Protein AF-A0A7S0CR39-F1 (afdb_monomer_lite)

InterPro domains:
  IPR036850 Nucleoside diphosphate kinase-like domain superfamily [G3DSA:3.30.70.141] (4-129)
  IPR036850 Nucleoside diphosphate kinase-like domain superfamily [SSF54919] (28-127)

Radius of gyration: 32.2 Å; chains: 1; bounding box: 86×85×107 Å

pLDDT: mean 86.81, std 20.95, range [28.28, 98.88]

Secondary structure (DSSP, 8-state):
----------------------SS------EEEESTTHHHHHHHHHSTT-EEEEEEEEE-TTTS-HHHIIIIII--SSTTSSPTTSHHHHHHHTTTTTT-SS---SSS-SEEE-SSHHHHHHHHHHTT---GGGSHHHHH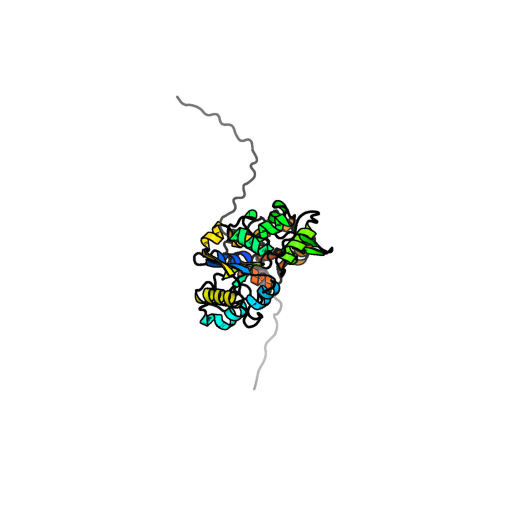HHHTT--HHHHHHHTT--EEEETTEEEEHHHHHTT--HHHHHHHHHHHHT-SS----TTPPEEEEEEE-GGG-SHHHHHHHHHHHHHTTPEEEEEEEEEHHHHHHTTHHHHHTHHHHIIIIIS-GGGS---HHHHHHHHHHHSS-HHHHHHTT-EEEHHHHHHHHT--HHHHHHHHHHHHHTT-EEEEETTEEEEEEE---PPP--HHHHHHHHHHHTT-----------------

Structure (mmCIF, N/CA/C/O backbone):
data_AF-A0A7S0CR39-F1
#
_entry.id   AF-A0A7S0CR39-F1
#
loop_
_atom_site.group_PDB
_atom_site.id
_atom_site.type_symbol
_atom_site.label_atom_id
_atom_site.label_alt_id
_atom_site.label_comp_id
_atom_site.label_asym_id
_atom_site.label_entity_id
_atom_site.label_seq_id
_atom_site.pdbx_PDB_ins_code
_atom_site.Cartn_x
_atom_site.Cartn_y
_atom_site.Cartn_z
_atom_site.occupancy
_atom_site.B_iso_or_equiv
_atom_site.auth_seq_id
_atom_site.auth_comp_id
_atom_site.auth_asym_id
_atom_site.auth_atom_id
_atom_site.pdbx_PDB_model_num
ATOM 1 N N . GLU A 1 1 ? -18.545 17.011 -81.386 1.00 39.06 1 GLU A N 1
ATOM 2 C CA . GLU A 1 1 ? -17.408 16.229 -81.923 1.00 39.06 1 GLU A CA 1
ATOM 3 C C . GLU A 1 1 ? -16.299 16.092 -80.860 1.00 39.06 1 GLU A C 1
ATOM 5 O O . GLU A 1 1 ? -16.361 16.784 -79.851 1.00 39.06 1 GLU A O 1
ATOM 10 N N . ARG A 1 2 ? -15.286 15.233 -81.073 1.00 37.72 2 ARG A N 1
ATOM 11 C CA . ARG A 1 2 ? -13.880 15.460 -80.633 1.00 37.72 2 ARG A CA 1
ATOM 12 C C . ARG A 1 2 ? -13.137 16.028 -81.866 1.00 37.72 2 ARG A C 1
ATOM 14 O O . ARG A 1 2 ? -13.579 15.676 -82.959 1.00 37.72 2 ARG A O 1
ATOM 21 N N . PRO A 1 3 ? -12.073 16.858 -81.778 1.00 47.00 3 PRO A N 1
ATOM 22 C CA . PRO A 1 3 ? -10.853 16.664 -80.973 1.00 47.00 3 PRO A CA 1
ATOM 23 C C . PRO A 1 3 ? -10.571 17.891 -80.054 1.00 47.00 3 PRO A C 1
ATOM 25 O O . PRO A 1 3 ? -11.502 18.636 -79.785 1.00 47.00 3 PRO A O 1
ATOM 28 N N . HIS A 1 4 ? -9.403 18.149 -79.443 1.00 32.09 4 HIS A N 1
ATOM 29 C CA . HIS A 1 4 ? -8.047 17.591 -79.605 1.00 32.09 4 HIS A CA 1
ATOM 30 C C . HIS A 1 4 ? -7.265 17.524 -78.267 1.00 32.09 4 HIS A C 1
ATOM 32 O O . HIS A 1 4 ? -7.860 17.446 -77.197 1.00 32.09 4 HIS A O 1
ATOM 38 N N . HIS A 1 5 ? -5.929 17.505 -78.334 1.00 32.62 5 HIS A N 1
ATOM 39 C CA . HIS A 1 5 ? -4.986 17.552 -77.209 1.00 32.62 5 HIS A CA 1
ATOM 40 C C . HIS A 1 5 ? -4.159 18.843 -77.260 1.00 32.62 5 HIS A C 1
ATOM 42 O O . HIS A 1 5 ? -3.769 19.247 -78.353 1.00 32.62 5 HIS A O 1
ATOM 48 N N . THR A 1 6 ? -3.705 19.321 -76.097 1.00 31.53 6 THR A N 1
ATOM 49 C CA . THR A 1 6 ? -2.376 19.949 -75.990 1.00 31.53 6 THR A CA 1
ATOM 50 C C . THR A 1 6 ? -1.654 19.414 -74.755 1.00 31.53 6 THR A C 1
ATOM 52 O O . THR A 1 6 ? -2.146 19.518 -73.635 1.00 31.53 6 THR A O 1
ATOM 55 N N . THR A 1 7 ? -0.486 18.811 -74.960 1.00 35.00 7 THR A N 1
ATOM 56 C CA . THR A 1 7 ? 0.435 18.371 -73.901 1.00 35.00 7 THR A CA 1
ATOM 57 C C . THR A 1 7 ? 1.373 19.499 -73.484 1.00 35.00 7 THR A C 1
ATOM 59 O O . THR A 1 7 ? 1.962 20.131 -74.359 1.00 35.00 7 THR A O 1
ATOM 62 N N . GLN A 1 8 ? 1.658 19.643 -72.187 1.00 30.53 8 GLN A N 1
ATOM 63 C CA . GLN A 1 8 ? 2.901 20.268 -71.717 1.00 30.53 8 GLN A CA 1
ATOM 64 C C . GLN A 1 8 ? 3.469 19.529 -70.497 1.00 30.53 8 GLN A C 1
ATOM 66 O O . GLN A 1 8 ? 2.742 18.858 -69.766 1.00 30.53 8 GLN A O 1
ATOM 71 N N . ARG A 1 9 ? 4.800 19.558 -70.365 1.00 29.88 9 ARG A N 1
ATOM 72 C CA . ARG A 1 9 ? 5.584 18.700 -69.462 1.00 29.88 9 ARG A CA 1
ATOM 73 C C . ARG A 1 9 ? 5.846 19.349 -68.101 1.00 29.88 9 ARG A C 1
ATOM 75 O O . ARG A 1 9 ? 6.044 20.552 -68.024 1.00 29.88 9 ARG A O 1
ATOM 82 N N . ALA A 1 10 ? 5.947 18.470 -67.104 1.00 30.53 10 ALA A N 1
ATOM 83 C CA . ALA A 1 10 ? 6.847 18.486 -65.946 1.00 30.53 10 ALA A CA 1
ATOM 84 C C . ALA A 1 10 ? 7.508 19.819 -65.529 1.00 30.53 10 ALA A C 1
ATOM 86 O O . ALA A 1 10 ? 8.402 20.323 -66.207 1.00 30.53 10 ALA A O 1
ATOM 87 N N . GLY A 1 11 ? 7.178 20.257 -64.313 1.00 28.28 11 GLY A N 1
ATOM 88 C CA . GLY A 1 11 ? 8.086 20.987 -63.428 1.00 28.28 11 GLY A CA 1
ATOM 89 C C . GLY A 1 11 ? 8.213 20.209 -62.115 1.00 28.28 11 GLY A C 1
ATOM 90 O O . GLY A 1 11 ? 7.200 19.763 -61.575 1.00 28.28 11 GLY A O 1
ATOM 91 N N . ASP A 1 12 ? 9.439 19.995 -61.639 1.00 35.50 12 ASP A N 1
ATOM 92 C CA . ASP A 1 12 ? 9.710 19.207 -60.434 1.00 35.50 12 ASP A CA 1
ATOM 93 C C . ASP A 1 12 ? 9.140 19.858 -59.167 1.00 35.50 12 ASP A C 1
ATOM 95 O O . ASP A 1 12 ? 9.440 21.011 -58.853 1.00 35.50 12 ASP A O 1
ATOM 99 N N . LEU A 1 13 ? 8.398 19.078 -58.375 1.00 31.81 13 LEU A N 1
ATOM 100 C CA . LEU A 1 13 ? 8.145 19.381 -56.968 1.00 31.81 13 LEU A CA 1
ATOM 101 C C . LEU A 1 13 ? 8.645 18.229 -56.097 1.00 31.81 13 LEU A C 1
ATOM 103 O O . LEU A 1 13 ? 8.083 17.136 -56.055 1.00 31.81 13 LEU A O 1
ATOM 107 N N . ASN A 1 14 ? 9.745 18.527 -55.413 1.00 33.22 14 ASN A N 1
ATOM 108 C CA . ASN A 1 14 ? 10.491 17.647 -54.530 1.00 33.22 14 ASN A CA 1
ATOM 109 C C . ASN A 1 14 ? 9.625 17.211 -53.332 1.00 33.22 14 ASN A C 1
ATOM 111 O O . ASN A 1 14 ? 9.471 17.959 -52.365 1.00 33.22 14 ASN A O 1
ATOM 115 N N . THR A 1 15 ? 9.044 16.011 -53.393 1.00 30.12 15 THR A N 1
ATOM 116 C CA . THR A 1 15 ? 8.325 15.405 -52.265 1.00 30.12 15 THR A CA 1
ATOM 117 C C . THR A 1 15 ? 9.292 14.600 -51.390 1.00 30.12 15 THR A C 1
ATOM 119 O O . THR A 1 15 ? 10.060 13.784 -51.909 1.00 30.12 15 THR A O 1
ATOM 122 N N . PRO A 1 16 ? 9.290 14.790 -50.055 1.00 31.45 16 PRO A N 1
ATOM 123 C CA . PRO A 1 16 ? 10.154 14.016 -49.176 1.00 31.45 16 PRO A CA 1
ATOM 124 C C . PRO A 1 16 ? 9.726 12.547 -49.204 1.00 31.45 16 PRO A C 1
ATOM 126 O O . PRO A 1 16 ? 8.553 12.220 -49.013 1.00 31.45 16 PRO A O 1
ATOM 129 N N . LYS A 1 17 ? 10.688 11.653 -49.452 1.00 28.62 17 LYS A N 1
ATOM 130 C CA . LYS A 1 17 ? 10.443 10.209 -49.503 1.00 28.62 17 LYS A CA 1
ATOM 131 C C . LYS A 1 17 ? 9.918 9.722 -48.153 1.00 28.62 17 LYS A C 1
ATOM 133 O O . LYS A 1 17 ? 10.667 9.655 -47.182 1.00 28.62 17 LYS A O 1
ATOM 138 N N . HIS A 1 18 ? 8.652 9.316 -48.125 1.00 31.39 18 HIS A N 1
ATOM 139 C CA . HIS A 1 18 ? 8.147 8.427 -47.088 1.00 31.39 18 HIS A CA 1
ATOM 140 C C . HIS A 1 18 ? 8.933 7.113 -47.159 1.00 31.39 18 HIS A C 1
ATOM 142 O O . HIS A 1 18 ? 8.749 6.327 -48.089 1.00 31.39 18 HIS A O 1
ATOM 148 N N . GLU A 1 19 ? 9.798 6.857 -46.178 1.00 29.62 19 GLU A N 1
ATOM 149 C CA . GLU A 1 19 ? 10.333 5.514 -45.972 1.00 29.62 19 GLU A CA 1
ATOM 150 C C . GLU A 1 19 ? 9.195 4.605 -45.500 1.00 29.62 19 GLU A C 1
ATOM 152 O O . GLU A 1 19 ? 8.746 4.651 -44.353 1.00 29.62 19 GLU A O 1
ATOM 157 N N . THR A 1 20 ? 8.704 3.770 -46.412 1.00 30.27 20 THR A N 1
ATOM 158 C CA . THR A 1 20 ? 7.777 2.686 -46.099 1.00 30.27 20 THR A CA 1
ATOM 159 C C . THR A 1 20 ? 8.486 1.664 -45.214 1.00 30.27 20 THR A C 1
ATOM 161 O O . THR A 1 20 ? 9.248 0.831 -45.709 1.00 30.27 20 THR A O 1
ATOM 164 N N . MET A 1 21 ? 8.240 1.711 -43.902 1.00 32.31 21 MET A N 1
ATOM 165 C CA . MET A 1 21 ? 8.713 0.674 -42.986 1.00 32.31 21 MET A CA 1
ATOM 166 C C . MET A 1 21 ? 8.070 -0.668 -43.351 1.00 32.31 21 MET A C 1
ATOM 168 O O . MET A 1 21 ? 6.854 -0.836 -43.251 1.00 32.31 21 MET A O 1
ATOM 172 N N . GLY A 1 22 ? 8.897 -1.623 -43.775 1.00 29.75 22 GLY A N 1
ATOM 173 C CA . GLY A 1 22 ? 8.461 -2.983 -44.071 1.00 29.75 22 GLY A CA 1
ATOM 174 C C . GLY A 1 22 ? 7.909 -3.696 -42.833 1.00 29.75 22 GLY A C 1
ATOM 175 O O . GLY A 1 22 ? 8.408 -3.532 -41.718 1.00 29.75 22 GLY A O 1
ATOM 176 N N . CYS A 1 23 ? 6.879 -4.514 -43.041 1.00 34.53 23 CYS A N 1
ATOM 177 C CA . CYS A 1 23 ? 6.345 -5.401 -42.015 1.00 34.53 23 CYS A CA 1
ATOM 178 C C . CYS A 1 23 ? 7.378 -6.481 -41.635 1.00 34.53 23 CYS A C 1
ATOM 180 O O . CYS A 1 23 ? 8.045 -7.025 -42.510 1.00 34.53 23 CYS A O 1
ATOM 182 N N . GLY A 1 24 ? 7.436 -6.855 -40.351 1.00 38.31 24 GLY A N 1
ATOM 183 C CA . GLY A 1 24 ? 7.958 -8.170 -39.961 1.00 38.31 24 GLY A CA 1
ATOM 184 C C . GLY A 1 24 ? 9.391 -8.256 -39.428 1.00 38.31 24 GLY A C 1
ATOM 185 O O . GLY A 1 24 ? 10.119 -9.136 -39.862 1.00 38.31 24 GLY A O 1
ATOM 186 N N . GLN A 1 25 ? 9.771 -7.412 -38.460 1.00 35.41 25 GLN A N 1
ATOM 187 C CA . GLN A 1 25 ? 10.628 -7.753 -37.299 1.00 35.41 25 GLN A CA 1
ATOM 188 C C . GLN A 1 25 ? 10.928 -6.474 -36.503 1.00 35.41 25 GLN A C 1
ATOM 190 O O . GLN A 1 25 ? 11.520 -5.532 -37.029 1.00 35.41 25 GLN A O 1
ATOM 195 N N . SER A 1 26 ? 10.557 -6.423 -35.220 1.00 41.72 26 SER A N 1
ATOM 196 C CA . SER A 1 26 ? 11.054 -5.362 -34.341 1.00 41.72 26 SER A CA 1
ATOM 197 C C . SER A 1 26 ? 12.557 -5.556 -34.169 1.00 41.72 26 SER A C 1
ATOM 199 O O . SER A 1 26 ? 12.985 -6.527 -33.544 1.00 41.72 26 SER A O 1
ATOM 201 N N . ARG A 1 27 ? 13.368 -4.639 -34.708 1.00 47.28 27 ARG A N 1
ATOM 202 C CA . ARG A 1 27 ? 14.791 -4.571 -34.360 1.00 47.28 27 ARG A CA 1
ATOM 203 C C . ARG A 1 27 ? 14.869 -4.432 -32.839 1.00 47.28 27 ARG A C 1
ATOM 205 O O . ARG A 1 27 ? 14.383 -3.436 -32.311 1.00 47.28 27 ARG A O 1
ATOM 212 N N . ASN A 1 28 ? 15.423 -5.433 -32.150 1.00 56.28 28 ASN A N 1
ATOM 213 C CA . ASN A 1 28 ? 15.642 -5.358 -30.707 1.00 56.28 28 ASN A CA 1
ATOM 214 C C . ASN A 1 28 ? 16.605 -4.199 -30.442 1.00 56.28 28 ASN A C 1
ATOM 216 O O . ASN A 1 28 ? 17.803 -4.314 -30.688 1.00 56.28 28 ASN A O 1
ATOM 220 N N . THR A 1 29 ? 16.058 -3.073 -29.998 1.00 67.06 29 THR A N 1
ATOM 221 C CA . THR A 1 29 ? 16.805 -1.963 -29.416 1.00 67.06 29 THR A CA 1
ATOM 222 C C . THR A 1 29 ? 16.930 -2.188 -27.918 1.00 67.06 29 THR A C 1
ATOM 224 O O . THR A 1 29 ? 16.108 -2.891 -27.321 1.00 67.06 29 THR A O 1
ATOM 227 N N . ASP A 1 30 ? 17.906 -1.530 -27.297 1.00 78.19 30 ASP A N 1
ATOM 228 C CA . ASP A 1 30 ? 17.916 -1.385 -25.845 1.00 78.19 30 ASP A CA 1
ATOM 229 C C . ASP A 1 30 ? 16.577 -0.809 -25.350 1.00 78.19 30 ASP A C 1
ATOM 231 O O . ASP A 1 30 ? 15.948 0.012 -26.025 1.00 78.19 30 ASP A O 1
ATOM 235 N N . GLY A 1 31 ? 16.131 -1.269 -24.183 1.00 90.62 31 GLY A N 1
ATOM 236 C CA . GLY A 1 31 ? 14.861 -0.864 -23.590 1.00 90.62 31 GLY A CA 1
ATOM 237 C C . GLY A 1 31 ? 14.964 -0.777 -22.075 1.00 90.62 31 GLY A C 1
ATOM 238 O O . GLY A 1 31 ? 15.202 -1.779 -21.391 1.00 90.62 31 GLY A O 1
ATOM 239 N N . TYR A 1 32 ? 14.765 0.436 -21.570 1.00 96.50 32 TYR A N 1
ATOM 240 C CA . TYR A 1 32 ? 14.760 0.769 -20.155 1.00 96.50 32 TYR A CA 1
ATOM 241 C C . TYR A 1 32 ? 13.314 0.819 -19.670 1.00 96.50 32 TYR A C 1
ATOM 243 O O . TYR A 1 32 ? 12.514 1.591 -20.192 1.00 96.50 32 TYR A O 1
ATOM 251 N N . VAL A 1 33 ? 12.963 -0.010 -18.692 1.00 97.81 33 VAL A N 1
ATOM 252 C CA . VAL A 1 33 ? 11.593 -0.102 -18.173 1.00 97.81 33 VAL A CA 1
ATOM 253 C C . VAL A 1 33 ? 11.534 0.489 -16.775 1.00 97.81 33 VAL A C 1
ATOM 255 O O . VAL A 1 33 ? 12.389 0.203 -15.937 1.00 97.81 33 VAL A O 1
ATOM 258 N N . ILE A 1 34 ? 10.504 1.286 -16.514 1.00 97.88 34 ILE A N 1
ATOM 259 C CA . ILE A 1 34 ? 10.192 1.834 -15.195 1.00 97.88 34 ILE A CA 1
ATOM 260 C C . ILE A 1 34 ? 9.245 0.877 -14.466 1.00 97.88 34 ILE A C 1
ATOM 262 O O . ILE A 1 34 ? 8.197 0.517 -15.000 1.00 97.88 34 ILE A O 1
ATOM 266 N N . ASN A 1 35 ? 9.604 0.482 -13.239 1.00 97.62 35 ASN A N 1
ATOM 267 C CA . ASN A 1 35 ? 8.791 -0.362 -12.349 1.00 97.62 35 ASN A CA 1
ATOM 268 C C . ASN A 1 35 ? 8.207 -1.635 -13.018 1.00 97.62 35 ASN A C 1
ATOM 270 O O . ASN A 1 35 ? 7.048 -1.979 -12.800 1.00 97.62 35 ASN A O 1
ATOM 274 N N . GLY A 1 36 ? 8.998 -2.361 -13.819 1.00 97.38 36 GLY A N 1
ATOM 275 C CA . GLY A 1 36 ? 8.537 -3.493 -14.645 1.00 97.38 36 GLY A CA 1
ATOM 276 C C . GLY A 1 36 ? 7.880 -4.662 -13.892 1.00 97.38 36 GLY A C 1
ATOM 277 O O . GLY A 1 36 ? 7.095 -5.396 -14.481 1.00 97.38 36 GLY A O 1
ATOM 278 N N . PHE A 1 37 ? 8.128 -4.799 -12.587 1.00 96.25 37 PHE A N 1
ATOM 279 C CA . PHE A 1 37 ? 7.443 -5.764 -11.714 1.00 96.25 37 PHE A CA 1
ATOM 280 C C . PHE A 1 37 ? 5.950 -5.455 -11.494 1.00 96.25 37 PHE A C 1
ATOM 282 O O . PHE A 1 37 ? 5.176 -6.346 -11.145 1.00 96.25 37 PHE A O 1
ATOM 289 N N . TYR A 1 38 ? 5.542 -4.189 -11.655 1.00 97.31 38 TYR A N 1
ATOM 290 C CA . TYR A 1 38 ? 4.240 -3.701 -11.198 1.00 97.31 38 TYR A CA 1
ATOM 291 C C . TYR A 1 38 ? 3.067 -4.394 -11.897 1.00 97.31 38 TYR A C 1
ATOM 293 O O . TYR A 1 38 ? 2.070 -4.688 -11.247 1.00 97.31 38 TYR A O 1
ATOM 301 N N . MET A 1 39 ? 3.189 -4.707 -13.192 1.00 97.56 39 MET A N 1
ATOM 302 C CA . MET A 1 39 ? 2.098 -5.344 -13.936 1.00 97.56 39 MET A CA 1
ATOM 303 C C . MET A 1 39 ? 1.780 -6.745 -13.393 1.00 97.56 39 MET A C 1
ATOM 305 O O . MET A 1 39 ? 0.613 -7.043 -13.181 1.00 97.56 39 MET A O 1
ATOM 309 N N . SER A 1 40 ? 2.790 -7.570 -13.081 1.00 96.75 40 SER A N 1
ATOM 310 C CA . SER A 1 40 ? 2.584 -8.905 -12.480 1.00 96.75 40 SER A CA 1
ATOM 311 C C . SER A 1 40 ? 2.012 -8.809 -11.063 1.00 96.75 40 SER A C 1
ATOM 313 O O . SER A 1 40 ? 1.122 -9.571 -10.694 1.00 96.75 40 SER A O 1
ATOM 315 N N . MET A 1 41 ? 2.453 -7.818 -10.278 1.00 95.88 41 MET A N 1
ATOM 316 C CA . MET A 1 41 ? 1.869 -7.538 -8.961 1.00 95.88 41 MET A CA 1
ATOM 317 C C . MET A 1 41 ? 0.392 -7.128 -9.068 1.00 95.88 41 MET A C 1
ATOM 319 O O . MET A 1 41 ? -0.423 -7.586 -8.273 1.00 95.88 41 MET A O 1
ATOM 323 N N . ARG A 1 42 ? 0.051 -6.286 -10.051 1.00 97.31 42 ARG A N 1
ATOM 324 C CA . ARG A 1 42 ? -1.314 -5.824 -10.321 1.00 97.31 42 ARG A CA 1
ATOM 325 C C . ARG A 1 42 ? -2.222 -6.962 -10.776 1.00 97.31 42 ARG A C 1
ATOM 327 O O . ARG A 1 42 ? -3.342 -7.047 -10.286 1.00 97.31 42 ARG A O 1
ATOM 334 N N . GLU A 1 43 ? -1.744 -7.820 -11.678 1.00 97.25 43 GLU A N 1
ATOM 335 C CA . GLU A 1 43 ? -2.524 -8.902 -12.298 1.00 97.25 43 GLU A CA 1
ATOM 336 C C . GLU A 1 43 ? -3.208 -9.794 -11.253 1.00 97.25 43 GLU A C 1
ATOM 338 O O . GLU A 1 43 ? -4.391 -10.103 -11.374 1.00 97.25 43 GLU A O 1
ATOM 343 N N . LYS A 1 44 ? -2.507 -10.084 -10.148 1.00 96.94 44 LYS A N 1
ATOM 344 C CA . LYS A 1 44 ? -3.023 -10.837 -8.991 1.00 96.94 44 LYS A CA 1
ATOM 345 C C . LYS A 1 44 ? -4.328 -10.296 -8.400 1.00 96.94 44 LYS A C 1
ATOM 347 O O . LYS A 1 44 ? -5.033 -11.051 -7.744 1.00 96.94 44 LYS A O 1
ATOM 352 N N . PHE A 1 45 ? -4.618 -9.008 -8.585 1.00 98.31 45 PHE A N 1
ATOM 353 C CA . PHE A 1 45 ? -5.803 -8.322 -8.067 1.00 98.31 45 PHE A CA 1
ATOM 354 C C . PHE A 1 45 ? -6.877 -8.056 -9.122 1.00 98.31 45 PHE A C 1
ATOM 356 O O . PHE A 1 45 ? -7.987 -7.698 -8.750 1.00 98.31 45 PHE A O 1
ATOM 363 N N . VAL A 1 46 ? -6.560 -8.171 -10.414 1.00 97.94 46 VAL A N 1
ATOM 364 C CA . VAL A 1 46 ? -7.478 -7.814 -11.514 1.00 97.94 46 VAL A CA 1
ATOM 365 C C . VAL A 1 46 ? -7.843 -8.987 -12.419 1.00 97.94 46 VAL A C 1
ATOM 367 O O . VAL A 1 46 ? -8.712 -8.840 -13.278 1.00 97.94 46 VAL A O 1
ATOM 370 N N . ALA A 1 47 ? -7.214 -10.149 -12.223 1.00 97.00 47 ALA A N 1
ATOM 371 C CA . ALA A 1 47 ? -7.593 -11.385 -12.891 1.00 97.00 47 ALA A CA 1
ATOM 372 C C . ALA A 1 47 ? -9.087 -11.696 -12.683 1.00 97.00 47 ALA A C 1
ATOM 374 O O . ALA A 1 47 ? -9.694 -11.330 -11.675 1.00 97.00 47 ALA A O 1
ATOM 375 N N . LYS A 1 48 ? -9.688 -12.383 -13.658 1.00 94.31 48 LYS A N 1
ATOM 376 C CA . LYS A 1 48 ? -11.141 -12.616 -13.735 1.00 94.31 48 LYS A CA 1
ATOM 377 C C . LYS A 1 48 ? -11.722 -13.338 -12.508 1.00 94.31 48 LYS A C 1
ATOM 379 O O . LYS A 1 48 ? -12.892 -13.145 -12.200 1.00 94.31 48 LYS A O 1
ATOM 384 N N . ASP A 1 49 ? -10.925 -14.192 -11.878 1.00 94.81 49 ASP A N 1
ATOM 385 C CA . ASP A 1 49 ? -11.233 -15.004 -10.699 1.00 94.81 49 ASP A CA 1
ATOM 386 C C . ASP A 1 49 ? -10.550 -14.496 -9.415 1.00 94.81 49 ASP A C 1
ATOM 388 O O . ASP A 1 49 ? -10.669 -15.123 -8.364 1.00 94.81 49 ASP A O 1
ATOM 392 N N . ALA A 1 50 ? -9.843 -13.362 -9.477 1.00 97.69 50 ALA A N 1
ATOM 393 C CA . ALA A 1 50 ? -9.297 -12.709 -8.297 1.00 97.69 50 ALA A CA 1
ATOM 394 C C . ALA A 1 50 ? -10.370 -11.865 -7.602 1.00 97.69 50 ALA A C 1
ATOM 396 O O . ALA A 1 50 ? -11.087 -11.099 -8.241 1.00 97.69 50 ALA A O 1
ATOM 397 N N . SER A 1 51 ? -10.410 -11.929 -6.276 1.00 98.56 51 SER A N 1
ATOM 398 C CA . SER A 1 51 ? -11.187 -11.019 -5.439 1.00 98.56 51 SER A CA 1
ATOM 399 C C . SER A 1 51 ? -10.501 -10.832 -4.091 1.00 98.56 51 SER A C 1
ATOM 401 O O . SER A 1 51 ? -9.743 -11.698 -3.648 1.00 98.56 51 SER A O 1
ATOM 403 N N . ILE A 1 52 ? -10.756 -9.706 -3.428 1.00 98.81 52 ILE A N 1
ATOM 404 C CA . ILE A 1 52 ? -10.355 -9.499 -2.030 1.00 98.81 52 ILE A CA 1
ATOM 405 C C . ILE A 1 52 ? -11.568 -9.608 -1.116 1.00 98.81 52 ILE A C 1
ATOM 407 O O . ILE A 1 52 ? -12.665 -9.201 -1.501 1.00 98.81 52 ILE A O 1
ATOM 411 N N . TYR A 1 53 ? -11.353 -10.076 0.112 1.00 98.88 53 TYR A N 1
ATOM 412 C CA . TYR A 1 53 ? -12.310 -9.905 1.203 1.00 98.88 53 TYR A CA 1
ATOM 413 C C . TYR A 1 53 ? -11.818 -8.789 2.116 1.00 98.88 53 TYR A C 1
ATOM 415 O O . TYR A 1 53 ? -10.752 -8.925 2.720 1.00 98.88 53 TYR A O 1
ATOM 423 N N . TYR A 1 54 ? -12.549 -7.679 2.180 1.00 98.81 54 TYR A N 1
ATOM 424 C CA . TYR A 1 54 ? -12.172 -6.513 2.973 1.00 98.81 54 TYR A CA 1
ATOM 425 C C . TYR A 1 54 ? -12.976 -6.414 4.268 1.00 98.81 54 TYR A C 1
ATOM 427 O O . TYR A 1 54 ? -14.134 -6.824 4.331 1.00 98.81 54 TYR A O 1
ATOM 435 N N . MET A 1 55 ? -12.363 -5.795 5.273 1.00 98.88 55 MET A N 1
ATOM 436 C CA . MET A 1 55 ? -12.967 -5.390 6.538 1.00 98.88 55 MET A CA 1
ATOM 437 C C . MET A 1 55 ? -12.520 -3.956 6.846 1.00 98.88 55 MET A C 1
ATOM 439 O O . MET A 1 55 ? -11.330 -3.646 6.832 1.00 98.88 55 MET A O 1
ATOM 443 N N . MET A 1 56 ? -13.468 -3.069 7.123 1.00 98.69 56 MET A N 1
ATOM 444 C CA . MET A 1 56 ? -13.223 -1.817 7.835 1.00 98.69 56 MET A CA 1
ATOM 445 C C . MET A 1 56 ? -13.335 -2.120 9.320 1.00 98.69 56 MET A C 1
ATOM 447 O O . MET A 1 56 ? -14.306 -2.747 9.752 1.00 98.69 56 MET A O 1
ATOM 451 N N . VAL A 1 57 ? -12.330 -1.708 10.081 1.00 98.81 57 VAL A N 1
ATOM 452 C CA . VAL A 1 57 ? -12.185 -2.066 11.491 1.00 98.81 57 VAL A CA 1
ATOM 453 C C . VAL A 1 57 ? -11.884 -0.848 12.349 1.00 98.81 57 VAL A C 1
ATOM 455 O O . VAL A 1 57 ? -11.222 0.075 11.877 1.00 98.81 57 VAL A O 1
ATOM 458 N N . GLU A 1 58 ? -12.332 -0.864 13.604 1.00 98.62 58 GLU A N 1
ATOM 459 C CA . GLU A 1 58 ? -12.041 0.169 14.603 1.00 98.62 58 GLU A CA 1
ATOM 460 C C . GLU A 1 58 ? -11.718 -0.408 15.993 1.00 98.62 58 GLU A C 1
ATOM 462 O O . GLU A 1 58 ? -12.221 -1.470 16.371 1.00 98.62 58 GLU A O 1
ATOM 467 N N . TRP A 1 59 ? -10.895 0.307 16.765 1.00 98.69 59 TRP A N 1
ATOM 468 C CA . TRP A 1 59 ? -10.552 -0.012 18.156 1.00 98.69 59 TRP A CA 1
ATOM 469 C C . TRP A 1 59 ? -10.084 1.236 18.934 1.00 98.69 59 TRP A C 1
ATOM 471 O O . TRP A 1 59 ? -9.769 2.269 18.342 1.00 98.69 59 TRP A O 1
ATOM 481 N N . ASP A 1 60 ? -10.069 1.174 20.269 1.00 98.00 60 ASP A N 1
ATOM 482 C CA . ASP A 1 60 ? -9.517 2.251 21.112 1.00 98.00 60 ASP A CA 1
ATOM 483 C C . ASP A 1 60 ? -7.981 2.153 21.137 1.00 98.00 60 ASP A C 1
ATOM 485 O O . ASP A 1 60 ? -7.437 1.092 21.455 1.00 98.00 60 ASP A O 1
ATOM 489 N N . GLU A 1 61 ? -7.283 3.253 20.832 1.00 97.19 61 GLU A N 1
ATOM 490 C CA . GLU A 1 61 ? -5.811 3.337 20.864 1.00 97.19 61 GLU A CA 1
ATOM 491 C C . GLU A 1 61 ? -5.214 2.994 22.246 1.00 97.19 61 GLU A C 1
ATOM 493 O O . GLU A 1 61 ? -4.066 2.569 22.340 1.00 97.19 61 GLU A O 1
ATOM 498 N N . LYS A 1 62 ? -6.004 3.095 23.325 1.00 96.62 62 LYS A N 1
ATOM 499 C CA . LYS A 1 62 ? -5.592 2.727 24.692 1.00 96.62 62 LYS A CA 1
ATOM 500 C C . LYS A 1 62 ? -5.616 1.224 24.966 1.00 96.62 62 LYS A C 1
ATOM 502 O O . LYS A 1 62 ? -4.932 0.774 25.881 1.00 96.62 62 LYS A O 1
ATOM 507 N N . GLU A 1 63 ? -6.418 0.463 24.222 1.00 97.69 63 GLU A N 1
ATOM 508 C CA . GLU A 1 63 ? -6.515 -0.997 24.364 1.00 97.69 63 GLU A CA 1
ATOM 509 C C . GLU A 1 63 ? -5.514 -1.716 23.444 1.00 97.69 63 GLU A C 1
ATOM 511 O O . GLU A 1 63 ? -5.044 -2.803 23.778 1.00 97.69 63 GLU A O 1
ATOM 516 N N . LEU A 1 64 ? -5.183 -1.113 22.295 1.00 98.44 64 LEU A N 1
ATOM 517 C CA . LEU A 1 64 ? -4.229 -1.636 21.318 1.00 98.44 64 LEU A CA 1
ATOM 518 C C . LEU A 1 64 ? -3.623 -0.483 20.499 1.00 98.44 64 LEU A C 1
ATOM 520 O O . LEU A 1 64 ? -4.334 0.172 19.733 1.00 98.44 64 LEU A O 1
ATOM 524 N N . SER A 1 65 ? -2.309 -0.270 20.604 1.00 98.56 65 SER A N 1
ATOM 525 C CA . SER A 1 65 ? -1.620 0.710 19.757 1.00 98.56 65 SER A CA 1
ATOM 526 C C . SER A 1 65 ? -1.558 0.249 18.300 1.00 98.56 65 SER A C 1
ATOM 528 O O . SER A 1 65 ? -1.626 -0.947 17.991 1.00 98.56 65 SER A O 1
ATOM 530 N N . TRP A 1 66 ? -1.398 1.196 17.381 1.00 98.69 66 TRP A N 1
ATOM 531 C CA . TRP A 1 66 ? -1.264 0.900 15.957 1.00 98.69 66 TRP A CA 1
ATOM 532 C C . TRP A 1 66 ? -0.009 0.069 15.635 1.00 98.69 66 TRP A C 1
ATOM 534 O O . TRP A 1 66 ? -0.076 -0.871 14.836 1.00 98.69 66 TRP A O 1
ATOM 544 N N . GLU A 1 67 ? 1.109 0.357 16.309 1.00 98.44 67 GLU A N 1
ATOM 545 C CA . GLU A 1 67 ? 2.340 -0.444 16.253 1.00 98.44 67 GLU A CA 1
ATOM 546 C C . GLU A 1 67 ? 2.071 -1.910 16.640 1.00 98.44 67 GLU A C 1
ATOM 548 O O . GLU A 1 67 ? 2.473 -2.829 15.926 1.00 98.44 67 GLU A O 1
ATOM 553 N N . ASP A 1 68 ? 1.320 -2.160 17.719 1.00 98.56 68 ASP A N 1
ATOM 554 C CA . ASP A 1 68 ? 0.985 -3.520 18.155 1.00 98.56 68 ASP A CA 1
ATOM 555 C C . ASP A 1 68 ? -0.024 -4.205 17.225 1.00 98.56 68 ASP A C 1
ATOM 557 O O . ASP A 1 68 ? 0.093 -5.408 16.957 1.00 98.56 68 ASP A O 1
ATOM 561 N N . PHE A 1 69 ? -0.975 -3.457 16.662 1.00 98.75 69 PHE A N 1
ATOM 562 C CA . PHE A 1 69 ? -1.859 -3.960 15.612 1.00 98.75 69 PHE A CA 1
ATOM 563 C C . PHE A 1 69 ? -1.054 -4.468 14.402 1.00 98.75 69 PHE A C 1
ATOM 565 O O . PHE A 1 69 ? -1.283 -5.588 13.935 1.00 98.75 69 PHE A O 1
ATOM 572 N N . ARG A 1 70 ? -0.053 -3.717 13.925 1.00 98.38 70 ARG A N 1
ATOM 573 C CA . ARG A 1 70 ? 0.785 -4.144 12.789 1.00 98.38 70 ARG A CA 1
ATOM 574 C C . ARG A 1 70 ? 1.807 -5.217 13.168 1.00 98.38 70 ARG A C 1
ATOM 576 O O . ARG A 1 70 ? 1.931 -6.214 12.459 1.00 98.38 70 ARG A O 1
ATOM 583 N N . GLY A 1 71 ? 2.515 -5.058 14.281 1.00 98.00 71 GLY A N 1
ATOM 584 C CA . GLY A 1 71 ? 3.614 -5.937 14.689 1.00 98.00 71 GLY A CA 1
ATOM 585 C C . GLY A 1 71 ? 3.176 -7.262 15.321 1.00 98.00 71 GLY A C 1
ATOM 586 O O . GLY A 1 71 ? 3.778 -8.305 15.044 1.00 98.00 71 GLY A O 1
ATOM 587 N N . LYS A 1 72 ? 2.128 -7.246 16.157 1.00 98.31 72 LYS A N 1
ATOM 588 C CA . LYS A 1 72 ? 1.687 -8.405 16.958 1.00 98.31 72 LYS A CA 1
ATOM 589 C C . LYS A 1 72 ? 0.418 -9.058 16.412 1.00 98.31 72 LYS A C 1
ATOM 591 O O . LYS A 1 72 ? 0.364 -10.284 16.351 1.00 98.31 72 LYS A O 1
ATOM 596 N N . VAL A 1 73 ? -0.583 -8.278 15.989 1.00 98.69 73 VAL A N 1
ATOM 597 C CA . VAL A 1 73 ? -1.846 -8.837 15.463 1.00 98.69 73 VAL A CA 1
ATOM 598 C C . VAL A 1 73 ? -1.690 -9.255 14.001 1.00 98.69 73 VAL A C 1
ATOM 600 O O . VAL A 1 73 ? -1.916 -10.416 13.663 1.00 98.69 73 VAL A O 1
ATOM 603 N N . LEU A 1 74 ? -1.257 -8.341 13.130 1.00 98.62 74 LEU A N 1
ATOM 604 C CA . LEU A 1 74 ? -1.074 -8.603 11.702 1.00 98.62 74 LEU A CA 1
ATOM 605 C C . LEU A 1 74 ? 0.200 -9.421 11.430 1.00 98.62 74 LEU A C 1
ATOM 607 O O . LEU A 1 74 ? 0.135 -10.456 10.766 1.00 98.62 74 LEU A O 1
ATOM 611 N N . GLY A 1 75 ? 1.336 -8.988 11.980 1.00 98.38 75 GLY A N 1
ATOM 612 C CA . GLY A 1 75 ? 2.655 -9.601 11.804 1.00 98.38 75 GLY A CA 1
ATOM 613 C C . GLY A 1 75 ? 3.489 -8.952 10.695 1.00 98.38 75 GLY A C 1
ATOM 614 O O . GLY A 1 75 ? 2.981 -8.213 9.846 1.00 98.38 75 GLY A O 1
ATOM 615 N N . ALA A 1 76 ? 4.792 -9.251 10.680 1.00 97.44 76 ALA A N 1
ATOM 616 C CA . ALA A 1 76 ? 5.740 -8.714 9.703 1.00 97.44 76 ALA A CA 1
ATOM 617 C C . ALA A 1 76 ? 5.332 -9.010 8.245 1.00 97.44 76 ALA A C 1
ATOM 619 O O . ALA A 1 76 ? 4.677 -10.009 7.950 1.00 97.44 76 ALA A O 1
ATOM 620 N N . THR A 1 77 ? 5.724 -8.131 7.317 1.00 96.88 77 THR A N 1
ATOM 621 C CA . THR A 1 77 ? 5.391 -8.263 5.885 1.00 96.88 77 THR A CA 1
ATOM 622 C C . THR A 1 77 ? 5.948 -9.547 5.272 1.00 96.88 77 THR A C 1
ATOM 624 O O . THR A 1 77 ? 5.289 -10.134 4.415 1.00 96.88 77 THR A O 1
ATOM 627 N N . ASP A 1 78 ? 7.126 -9.984 5.715 1.00 98.06 78 ASP A N 1
ATOM 628 C CA . ASP A 1 78 ? 7.645 -11.318 5.429 1.00 98.06 78 ASP A CA 1
ATOM 629 C C . ASP A 1 78 ? 7.080 -12.312 6.461 1.00 98.06 78 ASP A C 1
ATOM 631 O O . ASP A 1 78 ? 7.451 -12.234 7.641 1.00 98.06 78 ASP A O 1
ATOM 635 N N . PRO A 1 79 ? 6.170 -13.218 6.058 1.00 98.00 79 PRO A N 1
ATOM 636 C CA . PRO A 1 79 ? 5.459 -14.074 6.994 1.00 98.00 79 PRO A CA 1
ATOM 637 C C . PRO A 1 79 ? 6.339 -15.185 7.588 1.00 98.00 79 PRO A C 1
ATOM 639 O O . PRO A 1 79 ? 5.983 -15.714 8.639 1.00 98.00 79 PRO A O 1
ATOM 642 N N . GLU A 1 80 ? 7.497 -15.502 6.991 1.00 97.75 80 GLU A N 1
ATOM 643 C CA . GLU A 1 80 ? 8.461 -16.447 7.572 1.00 97.75 80 GLU A CA 1
ATOM 644 C C . GLU A 1 80 ? 9.009 -15.898 8.902 1.00 97.75 80 GLU A C 1
ATOM 646 O O . GLU A 1 80 ? 9.075 -16.615 9.904 1.00 97.75 80 GLU A O 1
ATOM 651 N N . THR A 1 81 ? 9.309 -14.592 8.918 1.00 97.31 81 THR A N 1
ATOM 652 C CA . THR A 1 81 ? 9.868 -13.844 10.062 1.00 97.31 81 THR A CA 1
ATOM 653 C C . THR A 1 81 ? 8.822 -13.197 10.978 1.00 97.31 81 THR A C 1
ATOM 655 O O . THR A 1 81 ? 9.180 -12.576 11.980 1.00 97.31 81 THR A O 1
ATOM 658 N N . ALA A 1 82 ? 7.532 -13.310 10.652 1.00 97.94 82 ALA A N 1
ATOM 659 C CA . ALA A 1 82 ? 6.462 -12.713 11.442 1.00 97.94 82 ALA A CA 1
ATOM 660 C C . ALA A 1 82 ? 6.318 -13.382 12.824 1.00 97.94 82 ALA A C 1
ATOM 662 O O . ALA A 1 82 ? 6.488 -14.591 12.979 1.00 97.94 82 ALA A O 1
ATOM 663 N N . THR A 1 83 ? 5.965 -12.583 13.835 1.00 97.31 83 THR A N 1
ATOM 664 C CA . THR A 1 83 ? 5.799 -13.022 15.229 1.00 97.31 83 THR A CA 1
ATOM 665 C C . THR A 1 83 ? 4.805 -14.181 15.346 1.00 97.31 83 THR A C 1
ATOM 667 O O . THR A 1 83 ? 3.714 -14.128 14.771 1.00 97.31 83 THR A O 1
ATOM 670 N N . ALA A 1 84 ? 5.150 -15.215 16.118 1.00 98.06 84 ALA A N 1
ATOM 671 C CA . ALA A 1 84 ? 4.262 -16.347 16.387 1.00 98.06 84 ALA A CA 1
ATOM 672 C C . ALA A 1 84 ? 2.904 -15.882 16.949 1.00 98.06 84 ALA A C 1
ATOM 674 O O . ALA A 1 84 ? 2.850 -15.017 17.821 1.00 98.06 84 ALA A O 1
ATOM 675 N N . GLY A 1 85 ? 1.806 -16.444 16.434 1.00 97.06 85 GLY A N 1
ATOM 676 C CA . GLY A 1 85 ? 0.437 -16.055 16.804 1.00 97.06 85 GLY A CA 1
ATOM 677 C C . GLY A 1 85 ? -0.119 -14.814 16.086 1.00 97.06 85 GLY A C 1
ATOM 678 O O . GLY A 1 85 ? -1.307 -14.526 16.233 1.00 97.06 85 GLY A O 1
ATOM 679 N N . SER A 1 86 ? 0.687 -14.114 15.278 1.00 98.75 86 SER A N 1
ATOM 680 C CA . SER A 1 86 ? 0.184 -13.096 14.342 1.00 98.75 86 SER A CA 1
ATOM 681 C C . SER A 1 86 ? -0.547 -13.734 13.153 1.00 98.75 86 SER A C 1
ATOM 683 O O . SER A 1 86 ? -0.323 -14.904 12.823 1.00 98.75 86 SER A O 1
ATOM 685 N N . LEU A 1 87 ? -1.407 -12.967 12.477 1.00 98.88 87 LEU A N 1
ATOM 686 C CA . LEU A 1 87 ? -2.181 -13.430 11.323 1.00 98.88 87 LEU A CA 1
ATOM 687 C C . LEU A 1 87 ? -1.289 -13.944 10.193 1.00 98.88 87 LEU A C 1
ATOM 689 O O . LEU A 1 87 ? -1.474 -15.067 9.730 1.00 98.88 87 LEU A O 1
ATOM 693 N N . ARG A 1 88 ? -0.294 -13.156 9.772 1.00 98.81 88 ARG A N 1
ATOM 694 C CA . ARG A 1 88 ? 0.613 -13.527 8.676 1.00 98.81 88 ARG A CA 1
ATOM 695 C C . ARG A 1 88 ? 1.418 -14.779 9.000 1.00 98.81 88 ARG A C 1
ATOM 697 O O . ARG A 1 88 ? 1.516 -15.661 8.148 1.00 98.81 88 ARG A O 1
ATOM 704 N N . LYS A 1 89 ? 1.916 -14.895 10.237 1.00 98.81 89 LYS A N 1
ATOM 705 C CA . LYS A 1 89 ? 2.637 -16.091 10.686 1.00 98.81 89 LYS A CA 1
ATOM 706 C C . LYS A 1 89 ? 1.729 -17.319 10.724 1.00 98.81 89 LYS A C 1
ATOM 708 O O . LYS A 1 89 ? 2.097 -18.362 10.205 1.00 98.81 89 LYS A O 1
ATOM 713 N N . THR A 1 90 ? 0.512 -17.177 11.250 1.00 98.81 90 THR A N 1
ATOM 714 C CA . THR A 1 90 ? -0.463 -18.278 11.331 1.00 98.81 90 THR A CA 1
ATOM 715 C C . THR A 1 90 ? -0.923 -18.746 9.948 1.00 98.81 90 THR A C 1
ATOM 717 O O . THR A 1 90 ? -1.066 -19.947 9.733 1.00 98.81 90 THR A O 1
ATOM 720 N N . ILE A 1 91 ? -1.117 -17.823 8.997 1.00 98.81 91 ILE A N 1
ATOM 721 C CA . ILE A 1 91 ? -1.454 -18.157 7.605 1.00 98.81 91 ILE A CA 1
ATOM 722 C C . ILE A 1 91 ? -0.295 -18.896 6.922 1.00 98.81 91 ILE A C 1
ATOM 724 O O . ILE A 1 91 ? -0.548 -19.829 6.170 1.00 98.81 91 ILE A O 1
ATOM 728 N N . PHE A 1 92 ? 0.957 -18.519 7.196 1.00 98.69 92 PHE A N 1
ATOM 729 C CA . PHE A 1 92 ? 2.144 -19.205 6.678 1.00 98.69 92 PHE A CA 1
ATOM 730 C C . PHE A 1 92 ? 2.343 -20.587 7.302 1.00 98.69 92 PHE A C 1
ATOM 732 O O . PHE A 1 92 ? 2.390 -21.569 6.572 1.00 98.69 92 PHE A O 1
ATOM 739 N N . ASP A 1 93 ? 2.349 -20.697 8.631 1.00 98.62 93 ASP A N 1
ATOM 740 C CA . ASP A 1 93 ? 2.576 -21.970 9.329 1.00 98.62 93 ASP A CA 1
ATOM 741 C C . ASP A 1 93 ? 1.471 -23.014 9.052 1.00 98.62 93 ASP A C 1
ATOM 743 O O . ASP A 1 93 ? 1.702 -24.210 9.217 1.00 98.62 93 ASP A O 1
ATOM 747 N N . LYS A 1 94 ? 0.269 -22.579 8.636 1.00 98.44 94 LYS A N 1
ATOM 748 C CA . LYS A 1 94 ? -0.905 -23.441 8.386 1.00 98.44 94 LYS A CA 1
ATOM 749 C C . LYS A 1 94 ? -1.470 -23.338 6.967 1.00 98.44 94 LYS A C 1
ATOM 751 O O . LYS A 1 94 ? -2.638 -23.660 6.757 1.00 98.44 94 LYS A O 1
ATOM 756 N N . TYR A 1 95 ? -0.693 -22.876 5.985 1.00 98.56 95 TYR A N 1
ATOM 757 C CA . TYR A 1 95 ? -1.245 -22.534 4.664 1.00 98.56 95 TYR A CA 1
ATOM 758 C C . TYR A 1 95 ? -1.980 -23.707 3.992 1.00 98.56 95 TYR A C 1
ATOM 760 O O . TYR A 1 95 ? -3.036 -23.506 3.394 1.00 98.56 95 TYR A O 1
ATOM 768 N N . GLN A 1 96 ? -1.469 -24.933 4.144 1.00 98.44 96 GLN A N 1
ATOM 769 C CA . GLN A 1 96 ? -2.074 -26.146 3.586 1.00 98.44 96 GLN A CA 1
ATOM 770 C C . GLN A 1 96 ? -3.408 -26.489 4.268 1.00 98.44 96 GLN A C 1
ATOM 772 O O . GLN A 1 96 ? -4.401 -26.709 3.576 1.00 98.44 96 GLN A O 1
ATOM 777 N N . ASP A 1 97 ? -3.457 -26.452 5.604 1.00 98.50 97 ASP A N 1
ATOM 778 C CA . ASP A 1 97 ? -4.673 -26.698 6.400 1.00 98.50 97 ASP A CA 1
ATOM 779 C C . ASP A 1 97 ? -5.759 -25.640 6.139 1.00 98.50 97 ASP A C 1
ATOM 781 O O . ASP A 1 97 ? -6.954 -25.931 6.180 1.00 98.50 97 ASP A O 1
ATOM 785 N N . LEU A 1 98 ? -5.341 -24.406 5.842 1.00 98.50 98 LEU A N 1
ATOM 786 C CA . LEU A 1 98 ? -6.208 -23.291 5.451 1.00 98.50 98 LEU A CA 1
ATOM 787 C C . LEU A 1 98 ? -6.642 -23.348 3.971 1.00 98.50 98 LEU A C 1
ATOM 789 O O . LEU A 1 98 ? -7.448 -22.521 3.547 1.00 98.50 98 LEU A O 1
ATOM 793 N N . GLY A 1 99 ? -6.138 -24.305 3.182 1.00 98.25 99 GLY A N 1
ATOM 794 C CA . GLY A 1 99 ? -6.521 -24.522 1.782 1.00 98.25 99 GLY A CA 1
ATOM 795 C C . GLY A 1 99 ? -5.799 -23.648 0.746 1.00 98.25 99 GLY A C 1
ATOM 796 O O . GLY A 1 99 ? -6.267 -23.537 -0.390 1.00 98.25 99 GLY A O 1
ATOM 797 N N . LEU A 1 100 ? -4.673 -23.017 1.095 1.00 98.31 100 LEU A N 1
ATOM 798 C CA . LEU A 1 100 ? -3.887 -22.198 0.165 1.00 98.31 100 LEU A CA 1
ATOM 799 C C . LEU A 1 100 ? -3.080 -23.087 -0.792 1.00 98.31 100 LEU A C 1
ATOM 801 O O . LEU A 1 100 ? -2.465 -24.078 -0.403 1.00 98.31 100 LEU A O 1
ATOM 805 N N . LYS A 1 101 ? -3.035 -22.689 -2.068 1.00 96.88 101 LYS A N 1
ATOM 806 C CA . LYS A 1 101 ? -2.383 -23.450 -3.154 1.00 96.88 101 LYS A CA 1
ATOM 807 C C . LYS A 1 101 ? -0.850 -23.394 -3.133 1.00 96.88 101 LYS A C 1
ATOM 809 O O . LYS A 1 101 ? -0.207 -24.171 -3.834 1.00 96.88 101 LYS A O 1
ATOM 814 N N . SER A 1 102 ? -0.273 -22.451 -2.397 1.00 97.00 102 SER A N 1
ATOM 815 C CA . SER A 1 102 ? 1.164 -22.185 -2.349 1.00 97.00 102 SER A CA 1
ATOM 816 C C . SER A 1 102 ? 1.549 -21.579 -1.008 1.00 97.00 102 SER A C 1
ATOM 818 O O . SER A 1 102 ? 0.759 -20.842 -0.417 1.00 97.00 102 SER A O 1
ATOM 820 N N . GLU A 1 103 ? 2.784 -21.831 -0.590 1.00 98.19 103 GLU A N 1
ATOM 821 C CA . GLU A 1 103 ? 3.382 -21.227 0.597 1.00 98.19 103 GLU A CA 1
ATOM 822 C C . GLU A 1 103 ? 3.379 -19.682 0.505 1.00 98.19 103 GLU A C 1
ATOM 824 O O . GLU A 1 103 ? 3.773 -19.127 -0.533 1.00 98.19 103 GLU A O 1
ATOM 829 N N . PRO A 1 104 ? 2.906 -18.969 1.546 1.00 98.38 104 PRO A N 1
ATOM 830 C CA . PRO A 1 104 ? 2.917 -17.512 1.579 1.00 98.38 104 PRO A CA 1
ATOM 831 C C . PRO A 1 104 ? 4.331 -16.928 1.512 1.00 98.38 104 PRO A C 1
ATOM 833 O O . PRO A 1 104 ? 5.293 -17.497 2.014 1.00 98.38 104 PRO A O 1
ATOM 836 N N . ASN A 1 105 ? 4.457 -15.748 0.914 1.00 97.44 105 ASN A N 1
ATOM 837 C CA . ASN A 1 105 ? 5.728 -15.036 0.747 1.00 97.44 105 ASN A CA 1
ATOM 838 C C . ASN A 1 105 ? 5.517 -13.521 0.893 1.00 97.44 105 ASN A C 1
ATOM 840 O O . ASN A 1 105 ? 4.385 -13.062 0.974 1.00 97.44 105 ASN A O 1
ATOM 844 N N . VAL A 1 106 ? 6.585 -12.719 0.861 1.00 95.88 106 VAL A N 1
ATOM 845 C CA . VAL A 1 106 ? 6.534 -11.243 1.000 1.00 95.88 106 VAL A CA 1
ATOM 846 C C . VAL A 1 106 ? 5.459 -10.563 0.124 1.00 95.88 106 VAL A C 1
ATOM 848 O O . VAL A 1 106 ? 4.823 -9.600 0.552 1.00 95.88 106 VAL A O 1
ATOM 851 N N . GLY A 1 107 ? 5.240 -11.039 -1.108 1.00 93.31 107 GLY A N 1
ATOM 852 C CA . GLY A 1 107 ? 4.185 -10.522 -1.987 1.00 93.31 107 GLY A CA 1
ATOM 853 C C . GLY A 1 107 ? 2.807 -11.093 -1.647 1.00 93.31 107 GLY A C 1
ATOM 854 O O . GLY A 1 107 ? 1.830 -10.346 -1.517 1.00 93.31 107 GLY A O 1
ATOM 855 N N . ASP A 1 108 ? 2.748 -12.409 -1.466 1.00 97.06 108 ASP A N 1
ATOM 856 C CA . ASP A 1 108 ? 1.549 -13.187 -1.154 1.00 97.06 108 ASP A CA 1
ATOM 857 C C . ASP A 1 108 ? 1.534 -13.595 0.327 1.00 97.06 108 ASP A C 1
ATOM 859 O O . ASP A 1 108 ? 1.670 -14.764 0.665 1.00 97.06 108 ASP A O 1
ATOM 863 N N . ASN A 1 109 ? 1.413 -12.613 1.223 1.00 98.12 109 ASN A N 1
ATOM 864 C CA . ASN A 1 109 ? 1.524 -12.791 2.678 1.00 98.12 109 ASN A CA 1
ATOM 865 C C . ASN A 1 109 ? 0.164 -12.892 3.398 1.00 98.12 109 ASN A C 1
ATOM 867 O O . ASN A 1 109 ? 0.015 -12.402 4.515 1.00 98.12 109 ASN A O 1
ATOM 871 N N . GLY A 1 110 ? -0.859 -13.463 2.757 1.00 98.56 110 GLY A N 1
ATOM 872 C CA . GLY A 1 110 ? -2.208 -13.608 3.315 1.00 98.56 110 GLY A CA 1
ATOM 873 C C . GLY A 1 110 ? -3.019 -12.309 3.399 1.00 98.56 110 GLY A C 1
ATOM 874 O O . GLY A 1 110 ? -4.019 -12.157 2.700 1.00 98.56 110 GLY A O 1
ATOM 875 N N . VAL A 1 111 ? -2.602 -11.364 4.245 1.00 98.50 111 VAL A N 1
ATOM 876 C CA . VAL A 1 111 ? -3.424 -10.223 4.686 1.00 98.50 111 VAL A CA 1
ATOM 877 C C . VAL A 1 111 ? -2.694 -8.873 4.613 1.00 98.50 111 VAL A C 1
ATOM 879 O O . VAL A 1 111 ? -1.511 -8.734 4.947 1.00 98.50 111 VAL A O 1
ATOM 882 N N . HIS A 1 112 ? -3.428 -7.855 4.169 1.00 98.62 112 HIS A N 1
ATOM 883 C CA . HIS A 1 112 ? -3.073 -6.436 4.198 1.00 98.62 112 HIS A CA 1
ATOM 884 C C . HIS A 1 112 ? -3.824 -5.710 5.317 1.00 98.62 112 HIS A C 1
ATOM 886 O O . HIS A 1 112 ? -4.987 -6.020 5.566 1.00 98.62 112 HIS A O 1
ATOM 892 N N . ALA A 1 113 ? -3.191 -4.700 5.912 1.00 98.44 113 ALA A N 1
ATOM 893 C CA . ALA A 1 113 ? -3.864 -3.662 6.684 1.00 98.44 113 ALA A CA 1
ATOM 894 C C . ALA A 1 113 ? -3.134 -2.323 6.511 1.00 98.44 113 ALA A C 1
ATOM 896 O O . ALA A 1 113 ? -1.924 -2.310 6.260 1.00 98.44 113 ALA A O 1
ATOM 897 N N . SER A 1 114 ? -3.873 -1.226 6.674 1.00 98.62 114 SER A N 1
ATOM 898 C CA . SER A 1 114 ? -3.380 0.156 6.692 1.00 98.62 114 SER A CA 1
ATOM 899 C C . SER A 1 114 ? -2.117 0.337 7.552 1.00 98.62 114 SER A C 1
ATOM 901 O O . SER A 1 114 ? -2.032 -0.211 8.653 1.00 98.62 114 SER A O 1
ATOM 903 N N . ALA A 1 115 ? -1.146 1.133 7.087 1.00 98.12 115 ALA A N 1
ATOM 904 C CA . ALA A 1 115 ? 0.092 1.379 7.836 1.00 98.12 115 ALA A CA 1
ATOM 905 C C . ALA A 1 115 ? 0.003 2.529 8.863 1.00 98.12 115 ALA A C 1
ATOM 907 O O . ALA A 1 115 ? 0.767 2.536 9.827 1.00 98.12 115 ALA A O 1
ATOM 908 N N . SER A 1 116 ? -1.004 3.397 8.737 1.00 98.69 116 SER A N 1
ATOM 909 C CA . SER A 1 116 ? -1.345 4.476 9.675 1.00 98.69 116 SER A CA 1
ATOM 910 C C . SER A 1 116 ? -2.849 4.822 9.613 1.00 98.69 116 SER A C 1
ATOM 912 O O . SER A 1 116 ? -3.508 4.477 8.623 1.00 98.69 116 SER A O 1
ATOM 914 N N . PRO A 1 117 ? -3.417 5.546 10.600 1.00 98.62 117 PRO A N 1
ATOM 915 C CA . PRO A 1 117 ? -4.782 6.082 10.555 1.00 98.62 117 PRO A CA 1
ATOM 916 C C . PRO A 1 117 ? -5.078 6.914 9.298 1.00 98.62 117 PRO A C 1
ATOM 918 O O . PRO A 1 117 ? -6.175 6.835 8.737 1.00 98.62 117 PRO A O 1
ATOM 921 N N . PHE A 1 118 ? -4.085 7.672 8.815 1.00 98.62 118 PHE A N 1
ATOM 922 C CA . PHE A 1 118 ? -4.201 8.477 7.598 1.00 98.62 118 PHE A CA 1
ATOM 923 C C . PHE A 1 118 ? -4.233 7.616 6.328 1.00 98.62 118 PHE A C 1
ATOM 925 O O . PHE A 1 118 ? -5.030 7.871 5.424 1.00 98.62 118 PHE A O 1
ATOM 932 N N . GLU A 1 119 ? -3.424 6.559 6.253 1.00 98.62 119 GLU A N 1
ATOM 933 C CA . GLU A 1 119 ? -3.526 5.584 5.162 1.00 98.62 119 GLU A CA 1
ATOM 934 C C . GLU A 1 119 ? -4.830 4.789 5.239 1.00 98.62 119 GLU A C 1
ATOM 936 O O . GLU A 1 119 ? -5.441 4.531 4.206 1.00 98.62 119 GLU A O 1
ATOM 941 N N . GLY A 1 120 ? -5.321 4.496 6.447 1.00 98.69 120 GLY A N 1
ATOM 942 C CA . GLY A 1 120 ? -6.648 3.926 6.661 1.00 98.69 120 GLY A CA 1
ATOM 943 C C . GLY A 1 120 ? -7.754 4.816 6.098 1.00 98.69 120 GLY A C 1
ATOM 944 O O . GLY A 1 120 ? -8.637 4.315 5.403 1.00 98.69 120 GLY A O 1
ATOM 945 N N . LEU A 1 121 ? -7.680 6.134 6.312 1.00 98.75 121 LEU A N 1
ATOM 946 C CA . LEU A 1 121 ? -8.551 7.101 5.638 1.00 98.75 121 LEU A CA 1
ATOM 947 C C . LEU A 1 121 ? -8.396 6.996 4.111 1.00 98.75 121 LEU A C 1
ATOM 949 O O . LEU A 1 121 ? -9.389 6.766 3.425 1.00 98.75 121 LEU A O 1
ATOM 953 N N . CYS A 1 122 ? -7.176 7.089 3.570 1.00 98.62 122 CYS A N 1
ATOM 954 C CA . CYS A 1 122 ? -6.925 6.995 2.123 1.00 98.62 122 CYS A CA 1
ATOM 955 C C . CYS A 1 122 ? -7.526 5.721 1.500 1.00 98.62 122 CYS A C 1
ATOM 957 O O . CYS A 1 122 ? -8.122 5.759 0.420 1.00 98.62 122 CYS A O 1
ATOM 959 N N . GLU A 1 123 ? -7.413 4.590 2.194 1.00 98.75 123 GLU A N 1
ATOM 960 C CA . GLU A 1 123 ? -7.956 3.305 1.772 1.00 98.75 123 GLU A CA 1
ATOM 961 C C . GLU A 1 123 ? -9.485 3.247 1.878 1.00 98.75 123 GLU A C 1
ATOM 963 O O . GLU A 1 123 ? -10.126 2.751 0.950 1.00 98.75 123 GLU A O 1
ATOM 968 N N . ARG A 1 124 ? -10.099 3.800 2.933 1.00 98.50 124 ARG A N 1
ATOM 969 C CA . ARG A 1 124 ? -11.568 3.895 3.053 1.00 98.50 124 ARG A CA 1
ATOM 970 C C . ARG A 1 124 ? -12.180 4.835 2.009 1.00 98.50 124 ARG A C 1
ATOM 972 O O . ARG A 1 124 ? -13.248 4.517 1.481 1.00 98.50 124 ARG A O 1
ATOM 979 N N . LEU A 1 125 ? -11.492 5.920 1.641 1.00 98.50 125 LEU A N 1
ATOM 980 C CA . LEU A 1 125 ? -11.881 6.773 0.510 1.00 98.50 125 LEU A CA 1
ATOM 981 C C . LEU A 1 125 ? -11.821 5.987 -0.815 1.00 98.50 125 LEU A C 1
ATOM 983 O O . LEU A 1 125 ? -12.798 5.946 -1.561 1.00 98.50 125 LEU A O 1
ATOM 987 N N . ASN A 1 126 ? -10.692 5.326 -1.093 1.00 98.50 126 ASN A N 1
ATOM 988 C CA . ASN A 1 126 ? -10.444 4.626 -2.357 1.00 98.50 126 ASN A CA 1
ATOM 989 C C . ASN A 1 126 ? -11.294 3.353 -2.527 1.00 98.50 126 ASN A C 1
ATOM 991 O O . ASN A 1 126 ? -12.090 3.252 -3.457 1.00 98.50 126 ASN A O 1
ATOM 995 N N . TRP A 1 127 ? -11.128 2.376 -1.634 1.00 98.44 127 TRP A N 1
ATOM 996 C CA . TRP A 1 127 ? -11.794 1.072 -1.707 1.00 98.44 127 TRP A CA 1
ATOM 997 C C . TRP A 1 127 ? -13.243 1.134 -1.225 1.00 98.44 127 TRP A C 1
ATOM 999 O O . TRP A 1 127 ? -14.125 0.501 -1.800 1.00 98.44 127 TRP A O 1
ATOM 1009 N N . GLY A 1 128 ? -13.486 1.895 -0.156 1.00 95.81 128 GLY A N 1
ATOM 1010 C CA . GLY A 1 128 ? -14.788 1.982 0.497 1.00 95.81 128 GLY A CA 1
ATOM 1011 C C . GLY A 1 128 ? -15.785 2.927 -0.169 1.00 95.81 128 GLY A C 1
ATOM 1012 O O . GLY A 1 128 ? -16.986 2.792 0.077 1.00 95.81 128 GLY A O 1
ATOM 1013 N N . GLY A 1 129 ? -15.302 3.879 -0.977 1.00 96.06 129 GLY A N 1
ATOM 1014 C CA . GLY A 1 129 ? -16.109 4.973 -1.522 1.00 96.06 129 GLY A CA 1
ATOM 1015 C C . GLY A 1 129 ? -16.636 5.939 -0.455 1.00 96.06 129 GLY A C 1
ATOM 1016 O O . GLY A 1 129 ? -17.614 6.644 -0.706 1.00 96.06 129 GLY A O 1
ATOM 1017 N N . VAL A 1 130 ? -16.034 5.941 0.740 1.00 96.94 130 VAL A N 1
ATOM 1018 C CA . VAL A 1 130 ? -16.366 6.873 1.828 1.00 96.94 130 VAL A CA 1
ATOM 1019 C C . VAL A 1 130 ? -15.950 8.287 1.401 1.00 96.94 130 VAL A C 1
ATOM 1021 O O . VAL A 1 130 ? -14.993 8.449 0.645 1.00 96.94 130 VAL A O 1
ATOM 1024 N N . LYS A 1 131 ? -16.661 9.327 1.849 1.00 97.31 131 LYS A N 1
ATOM 1025 C CA . LYS A 1 131 ? -16.243 10.724 1.640 1.00 97.31 131 LYS A CA 1
ATOM 1026 C C . LYS A 1 131 ? -15.475 11.223 2.855 1.00 97.31 131 LYS A C 1
ATOM 1028 O O . LYS A 1 131 ? -15.777 10.816 3.971 1.00 97.31 131 LYS A O 1
ATOM 1033 N N . LEU A 1 132 ? -14.563 12.175 2.658 1.00 97.12 132 LEU A N 1
ATOM 1034 C CA . LEU A 1 132 ? -13.752 12.734 3.744 1.00 97.12 132 LEU A CA 1
ATOM 1035 C C . LEU A 1 132 ? -14.601 13.235 4.926 1.00 97.12 132 LEU A C 1
ATOM 1037 O O . LEU A 1 132 ? -14.324 12.882 6.065 1.00 97.12 132 LEU A O 1
ATOM 1041 N N . GLY A 1 133 ? -15.665 13.995 4.647 1.00 95.75 133 GLY A N 1
ATOM 1042 C CA . GLY A 1 133 ? -16.581 14.510 5.672 1.00 95.75 133 GLY A CA 1
ATOM 1043 C C . GLY A 1 133 ? -17.556 13.484 6.266 1.00 95.75 133 GLY A C 1
ATOM 1044 O O . GLY A 1 133 ? -18.254 13.819 7.217 1.00 95.75 133 GLY A O 1
ATOM 1045 N N . ASP A 1 134 ? -17.611 12.257 5.735 1.00 96.44 134 ASP A N 1
ATOM 1046 C CA . ASP A 1 134 ? -18.407 11.154 6.293 1.00 96.44 134 ASP A CA 1
ATOM 1047 C C . ASP A 1 134 ? -17.550 10.246 7.211 1.00 96.44 134 ASP A C 1
ATOM 1049 O O . ASP A 1 134 ? -18.101 9.562 8.072 1.00 96.44 134 ASP A O 1
ATOM 1053 N N . ASP A 1 135 ? -16.217 10.276 7.075 1.00 97.94 135 ASP A N 1
ATOM 1054 C CA . ASP A 1 135 ? -15.241 9.485 7.843 1.00 97.94 135 ASP A CA 1
ATOM 1055 C C . ASP A 1 135 ? -14.888 10.137 9.193 1.00 97.94 135 ASP A C 1
ATOM 1057 O O . ASP A 1 135 ? -14.634 11.336 9.245 1.00 97.94 135 ASP A O 1
ATOM 1061 N N . GLU A 1 136 ? -14.814 9.378 10.291 1.00 97.56 136 GLU A N 1
ATOM 1062 C CA . GLU A 1 136 ? -14.527 9.951 11.622 1.00 97.56 136 GLU A CA 1
ATOM 1063 C C . GLU A 1 136 ? -13.102 10.515 11.750 1.00 97.56 136 GLU A C 1
ATOM 1065 O O . GLU A 1 136 ? -12.917 11.611 12.283 1.00 97.56 136 GLU A O 1
ATOM 1070 N N . PHE A 1 137 ? -12.092 9.827 11.206 1.00 98.38 137 PHE A N 1
ATOM 1071 C CA . PHE A 1 137 ? -10.729 10.369 11.167 1.00 98.38 137 PHE A CA 1
ATOM 1072 C C . PHE A 1 137 ? -10.635 11.522 10.154 1.00 98.38 137 PHE A C 1
ATOM 1074 O O . PHE A 1 137 ? -9.955 12.517 10.399 1.00 98.38 137 PHE A O 1
ATOM 1081 N N . GLY A 1 138 ? -11.379 11.422 9.046 1.00 98.25 138 GLY A N 1
ATOM 1082 C CA . GLY A 1 138 ? -11.535 12.490 8.056 1.00 98.25 138 GLY A CA 1
ATOM 1083 C C . GLY A 1 138 ? -12.122 13.788 8.623 1.00 98.25 138 GLY A C 1
ATOM 1084 O O . GLY A 1 138 ? -11.589 14.862 8.356 1.00 98.25 138 GLY A O 1
ATOM 1085 N N . LYS A 1 139 ? -13.154 13.712 9.470 1.00 98.00 139 LYS A N 1
ATOM 1086 C CA . LYS A 1 139 ? -13.685 14.863 10.224 1.00 98.00 139 LYS A CA 1
ATOM 1087 C C . LYS A 1 139 ? -12.643 15.401 11.199 1.00 98.00 139 LYS A C 1
ATOM 1089 O O . LYS A 1 139 ? -12.376 16.598 11.209 1.00 98.00 139 LYS A O 1
ATOM 1094 N N . ALA A 1 140 ? -12.012 14.523 11.977 1.00 98.19 140 ALA A N 1
ATOM 1095 C CA . ALA A 1 140 ? -11.075 14.929 13.016 1.00 98.19 140 ALA A CA 1
ATOM 1096 C C . ALA A 1 140 ? -9.821 15.641 12.479 1.00 98.19 140 ALA A C 1
ATOM 1098 O O . ALA A 1 140 ? -9.329 16.567 13.121 1.00 98.19 140 ALA A O 1
ATOM 1099 N N . ILE A 1 141 ? -9.307 15.258 11.304 1.00 98.31 141 ILE A N 1
ATOM 1100 C CA . ILE A 1 141 ? -8.149 15.937 10.698 1.00 98.31 141 ILE A CA 1
ATOM 1101 C C . ILE A 1 141 ? -8.513 17.324 10.139 1.00 98.31 141 ILE A C 1
ATOM 1103 O O . ILE A 1 141 ? -7.695 18.242 10.210 1.00 98.31 141 ILE A O 1
ATOM 1107 N N . LEU A 1 142 ? -9.762 17.509 9.688 1.00 97.81 142 LEU A N 1
ATOM 1108 C CA . LEU A 1 142 ? -10.314 18.829 9.360 1.00 97.81 142 LEU A CA 1
ATOM 1109 C C . LEU A 1 142 ? -10.493 19.684 10.631 1.00 97.81 142 LEU A C 1
ATOM 1111 O O . LEU A 1 142 ? -10.074 20.840 10.658 1.00 97.81 142 LEU A O 1
ATOM 1115 N N . GLU A 1 143 ? -11.042 19.115 11.713 1.00 96.81 143 GLU A N 1
ATOM 1116 C CA . GLU A 1 143 ? -11.171 19.782 13.024 1.00 96.81 143 GLU A CA 1
ATOM 1117 C C . GLU A 1 143 ? -9.814 20.173 13.633 1.00 96.81 143 GLU A C 1
ATOM 1119 O O . GLU A 1 143 ? -9.716 21.194 14.318 1.00 96.81 143 GLU A O 1
ATOM 1124 N N . ALA A 1 144 ? -8.756 19.405 13.354 1.00 97.31 144 ALA A N 1
ATOM 1125 C CA . ALA A 1 144 ? -7.382 19.706 13.756 1.00 97.31 144 ALA A CA 1
ATOM 1126 C C . ALA A 1 144 ? -6.753 20.889 12.987 1.00 97.31 144 ALA A C 1
ATOM 1128 O O . ALA A 1 144 ? -5.681 21.349 13.377 1.00 97.31 144 ALA A O 1
ATOM 1129 N N . GLY A 1 145 ? -7.416 21.411 11.946 1.00 96.81 145 GLY A N 1
ATOM 1130 C CA . GLY A 1 145 ? -6.988 22.594 11.189 1.00 96.81 145 GLY A CA 1
ATOM 1131 C C . GLY A 1 145 ? -6.324 22.304 9.838 1.00 96.81 145 GLY A C 1
ATOM 1132 O O . GLY A 1 145 ? -5.809 23.230 9.214 1.00 96.81 145 GLY A O 1
ATOM 1133 N N . VAL A 1 146 ? -6.327 21.053 9.361 1.00 97.62 146 VAL A N 1
ATOM 1134 C CA . VAL A 1 146 ? -5.843 20.711 8.012 1.00 97.62 146 VAL A CA 1
ATOM 1135 C C . VAL A 1 146 ? -6.993 20.860 7.020 1.00 97.62 146 VAL A C 1
ATOM 1137 O O . VAL A 1 146 ? -8.006 20.186 7.152 1.00 97.62 146 VAL A O 1
ATOM 1140 N N . ASP A 1 147 ? -6.863 21.714 6.006 1.00 96.69 147 ASP A N 1
ATOM 1141 C CA . ASP A 1 147 ? -7.934 21.905 5.023 1.00 96.69 147 ASP A CA 1
ATOM 1142 C C . ASP A 1 147 ? -8.102 20.698 4.070 1.00 96.69 147 ASP A C 1
ATOM 1144 O O . ASP A 1 147 ? -7.155 19.957 3.793 1.00 96.69 147 ASP A O 1
ATOM 1148 N N . GLU A 1 148 ? -9.305 20.525 3.508 1.00 97.50 148 GLU A N 1
ATOM 1149 C CA . GLU A 1 148 ? -9.637 19.407 2.607 1.00 97.50 148 GLU A CA 1
ATOM 1150 C C . GLU A 1 148 ? -8.692 19.303 1.399 1.00 97.50 148 GLU A C 1
ATOM 1152 O O . GLU A 1 148 ? -8.310 18.200 1.007 1.00 97.50 148 GLU A O 1
ATOM 1157 N N . LYS A 1 149 ? -8.265 20.422 0.804 1.00 97.75 149 LYS A N 1
ATOM 1158 C CA . LYS A 1 149 ? -7.356 20.392 -0.351 1.00 97.75 149 LYS A CA 1
ATOM 1159 C C . LYS A 1 149 ? -5.972 19.895 0.071 1.00 97.75 149 LYS A C 1
ATOM 1161 O O . LYS A 1 149 ? -5.354 19.138 -0.684 1.00 97.75 149 LYS A O 1
ATOM 1166 N N . THR A 1 150 ? -5.505 20.265 1.261 1.00 97.88 150 THR A N 1
ATOM 1167 C CA . THR A 1 150 ? -4.274 19.728 1.851 1.00 97.88 150 THR A CA 1
ATOM 1168 C C . THR A 1 150 ? -4.412 18.230 2.134 1.00 97.88 150 THR A C 1
ATOM 1170 O O . THR A 1 150 ? -3.608 17.464 1.598 1.00 97.88 150 THR A O 1
ATOM 1173 N N . VAL A 1 151 ? -5.476 17.781 2.815 1.00 98.19 151 VAL A N 1
ATOM 1174 C CA . VAL A 1 151 ? -5.767 16.347 3.047 1.00 98.19 151 VAL A CA 1
ATOM 1175 C C . VAL A 1 151 ? -5.804 15.551 1.736 1.00 98.19 151 VAL A C 1
ATOM 1177 O O . VAL A 1 151 ? -5.161 14.509 1.610 1.00 98.19 151 VAL A O 1
ATOM 1180 N N . MET A 1 152 ? -6.487 16.052 0.706 1.00 97.31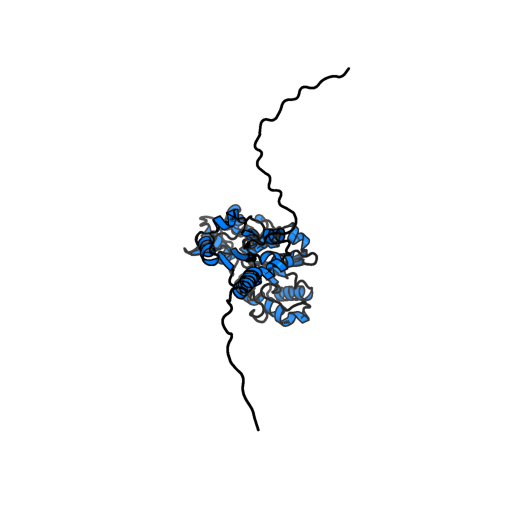 152 MET A N 1
ATOM 1181 C CA . MET A 1 152 ? -6.564 15.364 -0.584 1.00 97.31 152 MET A CA 1
ATOM 1182 C C . MET A 1 152 ? -5.225 15.370 -1.339 1.00 97.31 152 MET A C 1
ATOM 1184 O O . MET A 1 152 ? -4.938 14.429 -2.080 1.00 97.31 152 MET A O 1
ATOM 1188 N N . SER A 1 153 ? -4.362 16.372 -1.140 1.00 96.44 153 SER A N 1
ATOM 1189 C CA . SER A 1 153 ? -2.988 16.356 -1.671 1.00 96.44 153 SER A CA 1
ATOM 1190 C C . SER A 1 153 ? -2.108 15.306 -0.982 1.00 96.44 153 SER A C 1
ATOM 1192 O O . SER A 1 153 ? -1.295 14.648 -1.635 1.00 96.44 153 SER A O 1
ATOM 1194 N N . TRP A 1 154 ? -2.331 15.105 0.317 1.00 97.19 154 TRP A N 1
ATOM 1195 C CA . TRP A 1 154 ? -1.615 14.177 1.182 1.00 97.19 154 TRP A CA 1
ATOM 1196 C C . TRP A 1 154 ? -1.871 12.703 0.844 1.00 97.19 154 TRP A C 1
ATOM 1198 O O . TRP A 1 154 ? -0.973 11.883 1.005 1.00 97.19 154 TRP A O 1
ATOM 1208 N N . THR A 1 155 ? -3.019 12.376 0.239 1.00 95.56 155 THR A N 1
ATOM 1209 C CA . THR A 1 155 ? -3.316 11.024 -0.294 1.00 95.56 155 THR A CA 1
ATOM 1210 C C . THR A 1 155 ? -2.308 10.511 -1.337 1.00 95.56 155 THR A C 1
ATOM 1212 O O . THR A 1 155 ? -2.306 9.328 -1.668 1.00 95.56 155 THR A O 1
ATOM 1215 N N . LYS A 1 156 ? -1.452 11.391 -1.879 1.00 92.06 156 LYS A N 1
ATOM 1216 C CA . LYS A 1 156 ? -0.426 11.068 -2.886 1.00 92.06 156 LYS A CA 1
ATOM 1217 C C . LYS A 1 156 ? 0.971 10.865 -2.295 1.00 92.06 156 LYS A C 1
ATOM 1219 O O . LYS A 1 156 ? 1.926 10.800 -3.068 1.00 92.06 156 LYS A O 1
ATOM 1224 N N . ASP A 1 157 ? 1.073 10.802 -0.968 1.00 93.31 157 ASP A N 1
ATOM 1225 C CA . ASP A 1 157 ? 2.318 10.681 -0.208 1.00 93.31 157 ASP A CA 1
ATOM 1226 C C . ASP A 1 157 ? 3.373 11.762 -0.566 1.00 93.31 157 ASP A C 1
ATOM 1228 O O . ASP A 1 157 ? 4.432 11.484 -1.145 1.00 93.31 157 ASP A O 1
ATOM 1232 N N . PRO A 1 158 ? 3.072 13.052 -0.310 1.00 93.00 158 PRO A N 1
ATOM 1233 C CA . PRO A 1 158 ? 4.015 14.137 -0.543 1.00 93.00 158 PRO A CA 1
ATOM 1234 C C . PRO A 1 158 ? 5.184 14.078 0.445 1.00 93.00 158 PRO A C 1
ATOM 1236 O O . PRO A 1 158 ? 5.092 13.508 1.528 1.00 93.00 158 PRO A O 1
ATOM 1239 N N . GLN A 1 159 ? 6.289 14.736 0.093 1.00 92.06 159 GLN A N 1
ATOM 1240 C CA . GLN A 1 159 ? 7.357 14.988 1.057 1.00 92.06 159 GLN A CA 1
ATOM 1241 C C . GLN A 1 159 ? 6.938 16.108 2.014 1.00 92.06 159 GLN A C 1
ATOM 1243 O O . GLN A 1 159 ? 6.512 17.175 1.566 1.00 92.06 159 GLN A O 1
ATOM 1248 N N . VAL A 1 160 ? 7.104 15.876 3.312 1.00 93.88 160 VAL A N 1
ATOM 1249 C CA . VAL A 1 160 ? 6.868 16.848 4.386 1.00 93.88 160 VAL A CA 1
ATOM 1250 C C . VAL A 1 160 ? 8.147 17.077 5.184 1.00 93.88 160 VAL A C 1
ATOM 1252 O O . VAL A 1 160 ? 9.088 16.284 5.115 1.00 93.88 160 VAL A O 1
ATOM 1255 N N . VAL A 1 161 ? 8.196 18.184 5.928 1.00 89.81 161 VAL A N 1
ATOM 1256 C CA . VAL A 1 161 ? 9.293 18.485 6.854 1.00 89.81 161 VAL A CA 1
ATOM 1257 C C . VAL A 1 161 ? 8.724 18.636 8.256 1.00 89.81 161 VAL A C 1
ATOM 1259 O O . VAL A 1 161 ? 7.944 19.551 8.509 1.00 89.81 161 VAL A O 1
ATOM 1262 N N . HIS A 1 162 ? 9.158 17.765 9.159 1.00 85.12 162 HIS A N 1
ATOM 1263 C CA . HIS A 1 162 ? 8.846 17.806 10.586 1.00 85.12 162 HIS A CA 1
ATOM 1264 C C . HIS A 1 162 ? 10.164 17.662 11.365 1.00 85.12 162 HIS A C 1
ATOM 1266 O O . HIS A 1 162 ? 11.063 16.943 10.926 1.00 85.12 162 HIS A O 1
ATOM 1272 N N . ASP A 1 163 ? 10.350 18.431 12.441 1.00 83.88 163 ASP A N 1
ATOM 1273 C CA . ASP A 1 163 ? 11.613 18.525 13.201 1.00 83.88 163 ASP A CA 1
ATOM 1274 C C . ASP A 1 163 ? 12.886 18.710 12.346 1.00 83.88 163 ASP A C 1
ATOM 1276 O O . ASP A 1 163 ? 13.956 18.161 12.621 1.00 83.88 163 ASP A O 1
ATOM 1280 N N . GLY A 1 164 ? 12.771 19.472 11.252 1.00 82.62 164 GLY A N 1
ATOM 1281 C CA . GLY A 1 164 ? 13.873 19.725 10.315 1.00 82.62 164 GLY A CA 1
ATOM 1282 C C . GLY A 1 164 ? 14.296 18.516 9.468 1.00 82.62 164 GLY A C 1
ATOM 1283 O O . GLY A 1 164 ? 15.254 18.622 8.701 1.00 82.62 164 GLY A O 1
ATOM 1284 N N . LYS A 1 165 ? 13.592 17.382 9.561 1.00 84.12 165 LYS A N 1
ATOM 1285 C CA . LYS A 1 165 ? 13.814 16.182 8.745 1.00 84.12 165 LYS A CA 1
ATOM 1286 C C . LYS A 1 165 ? 12.780 16.115 7.626 1.00 84.12 165 LYS A C 1
ATOM 1288 O O . LYS A 1 165 ? 11.586 16.249 7.872 1.00 84.12 165 LYS A O 1
ATOM 1293 N N . GLY A 1 166 ? 13.251 15.902 6.399 1.00 87.88 166 GLY A N 1
ATOM 1294 C CA . GLY A 1 166 ? 12.394 15.607 5.252 1.00 87.88 166 GLY A CA 1
ATOM 1295 C C . GLY A 1 166 ? 12.106 14.110 5.157 1.00 87.88 166 GLY A C 1
ATOM 1296 O O . GLY A 1 166 ? 13.049 13.318 5.129 1.00 87.88 166 GLY A O 1
ATOM 1297 N N . ALA A 1 167 ? 10.831 13.738 5.086 1.00 90.81 167 ALA A N 1
ATOM 1298 C CA . ALA A 1 167 ? 10.365 12.363 4.900 1.00 90.81 167 ALA A CA 1
ATOM 1299 C C . ALA A 1 167 ? 9.107 12.345 4.016 1.00 90.81 167 ALA A C 1
ATOM 1301 O O . ALA A 1 167 ? 8.564 13.401 3.680 1.00 90.81 167 ALA A O 1
ATOM 1302 N N . SER A 1 168 ? 8.638 11.157 3.628 1.00 92.94 168 SER A N 1
ATOM 1303 C CA . SER A 1 168 ? 7.284 11.032 3.083 1.00 92.94 168 SER A CA 1
ATOM 1304 C C . SER A 1 168 ? 6.246 11.226 4.193 1.00 92.94 168 SER A C 1
ATOM 1306 O O . SER A 1 168 ? 6.552 11.047 5.376 1.00 92.94 168 SER A O 1
ATOM 1308 N N . LEU A 1 169 ? 5.032 11.640 3.837 1.00 95.94 169 LEU A N 1
ATOM 1309 C CA . LEU A 1 169 ? 3.963 11.807 4.816 1.00 95.94 169 LEU A CA 1
ATOM 1310 C C . LEU A 1 169 ? 3.577 10.456 5.424 1.00 95.94 169 LEU A C 1
ATOM 1312 O O . LEU A 1 169 ? 3.347 10.385 6.629 1.00 95.94 169 LEU A O 1
ATOM 1316 N N . PHE A 1 170 ? 3.539 9.393 4.617 1.00 95.94 170 PHE A N 1
ATOM 1317 C CA . PHE A 1 170 ? 3.160 8.067 5.100 1.00 95.94 170 PHE A CA 1
ATOM 1318 C C . PHE A 1 170 ? 4.222 7.539 6.077 1.00 95.94 170 PHE A C 1
ATOM 1320 O O . PHE A 1 170 ? 3.865 7.186 7.196 1.00 95.94 170 PHE A O 1
ATOM 1327 N N . ASP A 1 171 ? 5.523 7.648 5.758 1.00 94.69 171 ASP A N 1
ATOM 1328 C CA . ASP A 1 171 ? 6.608 7.332 6.713 1.00 94.69 171 ASP A CA 1
ATOM 1329 C C . ASP A 1 171 ? 6.525 8.204 7.991 1.00 94.69 171 ASP A C 1
ATOM 1331 O O . ASP A 1 171 ? 6.935 7.786 9.072 1.00 94.69 171 ASP A O 1
ATOM 1335 N N . THR A 1 172 ? 6.005 9.437 7.891 1.00 96.25 172 THR A N 1
ATOM 1336 C CA . THR A 1 172 ? 5.844 10.345 9.047 1.00 96.25 172 THR A CA 1
ATOM 1337 C C . THR A 1 172 ? 4.683 9.934 9.960 1.00 96.25 172 THR A C 1
ATOM 1339 O O . THR A 1 172 ? 4.694 10.273 11.144 1.00 96.25 172 THR A O 1
ATOM 1342 N N . PHE A 1 173 ? 3.697 9.195 9.447 1.00 97.62 173 PHE A N 1
ATOM 1343 C CA . PHE A 1 173 ? 2.522 8.720 10.186 1.00 97.62 173 PHE A CA 1
ATOM 1344 C C . PHE A 1 173 ? 2.540 7.213 10.494 1.00 97.62 173 PHE A C 1
ATOM 1346 O O . PHE A 1 173 ? 1.704 6.760 11.273 1.00 97.62 173 PHE A O 1
ATOM 1353 N N . GLU A 1 174 ? 3.475 6.446 9.929 1.00 97.25 174 GLU A N 1
ATOM 1354 C CA . GLU A 1 174 ? 3.578 4.996 10.121 1.00 97.25 174 GLU A CA 1
ATOM 1355 C C . GLU A 1 174 ? 3.684 4.603 11.610 1.00 97.25 174 GLU A C 1
ATOM 1357 O O . GLU A 1 174 ? 4.392 5.244 12.398 1.00 97.25 174 GLU A O 1
ATOM 1362 N N . ASP A 1 175 ? 2.948 3.545 11.978 1.00 98.06 175 ASP A N 1
ATOM 1363 C CA . ASP A 1 175 ? 2.855 2.961 13.328 1.00 98.06 175 ASP A CA 1
ATOM 1364 C C . ASP A 1 175 ? 2.290 3.879 14.429 1.00 98.06 175 ASP A C 1
ATOM 1366 O O . ASP A 1 175 ? 2.374 3.555 15.613 1.00 98.06 175 ASP A O 1
ATOM 1370 N N . LYS A 1 176 ? 1.662 5.002 14.060 1.00 98.25 176 LYS A N 1
ATOM 1371 C CA . LYS A 1 176 ? 1.095 5.970 15.014 1.00 98.25 176 LYS A CA 1
ATOM 1372 C C . LYS A 1 176 ? -0.393 5.789 15.239 1.00 98.25 176 LYS A C 1
ATOM 1374 O O . LYS A 1 176 ? -1.137 5.448 14.326 1.00 98.25 176 LYS A O 1
ATOM 1379 N N . ASP A 1 177 ? -0.822 6.101 16.453 1.00 98.62 177 ASP A N 1
ATOM 1380 C CA . ASP A 1 177 ? -2.234 6.128 16.825 1.00 98.62 177 ASP A CA 1
ATOM 1381 C C . ASP A 1 177 ? -2.957 7.369 16.274 1.00 98.62 177 ASP A C 1
ATOM 1383 O O . ASP A 1 177 ? -2.337 8.365 15.882 1.00 98.62 177 ASP A O 1
ATOM 1387 N N . ALA A 1 178 ? -4.291 7.324 16.242 1.00 98.31 178 ALA A N 1
ATOM 1388 C CA . ALA A 1 178 ? -5.129 8.382 15.686 1.00 98.31 178 ALA A CA 1
ATOM 1389 C C . ALA A 1 178 ? -4.827 9.756 16.307 1.00 98.31 178 ALA A C 1
ATOM 1391 O O . ALA A 1 178 ? -4.622 10.727 15.572 1.00 98.31 178 ALA A O 1
ATOM 1392 N N . SER A 1 179 ? -4.722 9.848 17.636 1.00 97.56 179 SER A N 1
ATOM 1393 C CA . SER A 1 179 ? -4.398 11.103 18.328 1.00 97.56 179 SER A CA 1
ATOM 1394 C C . SER A 1 179 ? -3.012 11.659 17.959 1.00 97.56 179 SER A C 1
ATOM 1396 O O . SER A 1 179 ? -2.840 12.876 17.806 1.00 97.56 179 SER A O 1
ATOM 1398 N N . GLN A 1 180 ? -2.032 10.778 17.743 1.00 97.56 180 GLN A N 1
ATOM 1399 C CA . GLN A 1 180 ? -0.668 11.133 17.347 1.00 97.56 180 GLN A CA 1
ATOM 1400 C C . GLN A 1 180 ? -0.624 11.645 15.902 1.00 97.56 180 GLN A C 1
ATOM 1402 O O . GLN A 1 180 ? -0.034 12.695 15.643 1.00 97.56 180 GLN A O 1
ATOM 1407 N N . CYS A 1 181 ? -1.295 10.960 14.967 1.00 97.94 181 CYS A N 1
ATOM 1408 C CA . CYS A 1 181 ? -1.421 11.419 13.582 1.00 97.94 181 CYS A CA 1
ATOM 1409 C C . CYS A 1 181 ? -2.100 12.788 13.489 1.00 97.94 181 CYS A C 1
ATOM 1411 O O . CYS A 1 181 ? -1.625 13.642 12.746 1.00 97.94 181 CYS A O 1
ATOM 1413 N N . LEU A 1 182 ? -3.174 13.027 14.250 1.00 98.31 182 LEU A N 1
ATOM 1414 C CA . LEU A 1 182 ? -3.871 14.320 14.268 1.00 98.31 182 LEU A CA 1
ATOM 1415 C C . LEU A 1 182 ? -2.992 15.453 14.818 1.00 98.31 182 LEU A C 1
ATOM 1417 O O . LEU A 1 182 ? -3.027 16.566 14.293 1.00 98.31 182 LEU A O 1
ATOM 1421 N N . THR A 1 183 ? -2.175 15.166 15.834 1.00 96.75 183 THR A N 1
ATOM 1422 C CA . THR A 1 183 ? -1.206 16.126 16.390 1.00 96.75 183 THR A CA 1
ATOM 1423 C C . THR A 1 183 ? -0.142 16.486 15.350 1.00 96.75 183 THR A C 1
ATOM 1425 O O . THR A 1 183 ? 0.012 17.654 15.000 1.00 96.75 183 THR A O 1
ATOM 1428 N N . LEU A 1 184 ? 0.515 15.482 14.760 1.00 96.56 184 LEU A N 1
ATOM 1429 C CA . LEU A 1 184 ? 1.537 15.693 13.729 1.00 96.56 184 LEU A CA 1
ATOM 1430 C C . LEU A 1 184 ? 0.974 16.384 12.482 1.00 96.56 184 LEU A C 1
ATOM 1432 O O . LEU A 1 184 ? 1.631 17.248 11.908 1.00 96.56 184 LEU A O 1
ATOM 1436 N N . ALA A 1 185 ? -0.247 16.038 12.071 1.00 97.06 185 ALA A N 1
ATOM 1437 C CA . ALA A 1 185 ? -0.939 16.686 10.965 1.00 97.06 185 ALA A CA 1
ATOM 1438 C C . ALA A 1 185 ? -1.104 18.195 11.210 1.00 97.06 185 ALA A C 1
ATOM 1440 O O . ALA A 1 185 ? -0.778 18.997 10.330 1.00 97.06 185 ALA A O 1
ATOM 1441 N N . LYS A 1 186 ? -1.532 18.579 12.421 1.00 96.00 186 LYS A N 1
ATOM 1442 C CA . LYS A 1 186 ? -1.638 19.980 12.841 1.00 96.00 186 LYS A CA 1
ATOM 1443 C C . LYS A 1 186 ? -0.278 20.692 12.821 1.00 96.00 186 LYS A C 1
ATOM 1445 O O . LYS A 1 186 ? -0.179 21.800 12.289 1.00 96.00 186 LYS A O 1
ATOM 1450 N N . ASP A 1 187 ? 0.766 20.048 13.339 1.00 95.25 187 ASP A N 1
ATOM 1451 C CA . ASP A 1 187 ? 2.119 20.614 13.413 1.00 95.25 187 ASP A CA 1
ATOM 1452 C C . ASP A 1 187 ? 2.761 20.805 12.028 1.00 95.25 187 ASP A C 1
ATOM 1454 O O . ASP A 1 187 ? 3.409 21.822 11.775 1.00 95.25 187 ASP A O 1
ATOM 1458 N N . ILE A 1 188 ? 2.553 19.860 11.100 1.00 95.69 188 ILE A N 1
ATOM 1459 C CA . ILE A 1 188 ? 3.074 19.919 9.723 1.00 95.69 188 ILE A CA 1
ATOM 1460 C C . ILE A 1 188 ? 2.506 21.127 8.966 1.00 95.69 188 ILE A C 1
ATOM 1462 O O . ILE A 1 188 ? 3.256 21.818 8.272 1.00 95.69 188 ILE A O 1
ATOM 1466 N N . VAL A 1 189 ? 1.203 21.408 9.101 1.00 95.31 189 VAL A N 1
ATOM 1467 C CA . VAL A 1 189 ? 0.581 22.599 8.485 1.00 95.31 189 VAL A CA 1
ATOM 1468 C C . VAL A 1 189 ? 0.741 23.869 9.323 1.00 95.31 189 VAL A C 1
ATOM 1470 O O . VAL A 1 189 ? 0.441 24.954 8.831 1.00 95.31 189 VAL A O 1
ATOM 1473 N N . LYS A 1 190 ? 1.241 23.746 10.561 1.00 94.06 190 LYS A N 1
ATOM 1474 C CA . LYS A 1 190 ? 1.380 24.826 11.550 1.00 94.06 190 LYS A CA 1
ATOM 1475 C C . LYS A 1 190 ? 0.060 25.554 11.820 1.00 94.06 190 LYS A C 1
ATOM 1477 O O . LYS A 1 190 ? 0.035 26.783 11.854 1.00 94.06 190 LYS A O 1
ATOM 1482 N N . ALA A 1 191 ? -1.043 24.817 11.976 1.00 90.00 191 ALA A N 1
ATOM 1483 C CA . ALA A 1 191 ? -2.337 25.461 12.197 1.00 90.00 191 ALA A CA 1
ATOM 1484 C C . ALA A 1 191 ? -2.351 26.180 13.557 1.00 90.00 191 ALA A C 1
ATOM 1486 O O . ALA A 1 191 ? -2.158 25.563 14.606 1.00 90.00 191 ALA A O 1
ATOM 1487 N N . GLU A 1 192 ? -2.592 27.489 13.536 1.00 85.94 192 GLU A N 1
ATOM 1488 C CA . GLU A 1 192 ? -2.728 28.303 14.751 1.00 85.94 192 GLU A CA 1
ATOM 1489 C C . GLU A 1 192 ? -4.015 27.923 15.511 1.00 85.94 192 GLU A C 1
ATOM 1491 O O . GLU A 1 192 ? -4.023 27.785 16.735 1.00 85.94 192 GLU A O 1
ATOM 1496 N N . GLU A 1 193 ? -5.084 27.642 14.764 1.00 81.25 193 GLU A N 1
ATOM 1497 C CA . GLU A 1 193 ? -6.391 27.208 15.262 1.00 81.25 193 GLU A CA 1
ATOM 1498 C C . GLU A 1 193 ? -6.615 25.696 15.037 1.00 81.25 193 GLU A C 1
ATOM 1500 O O . GLU A 1 193 ? -5.736 24.985 14.552 1.00 81.25 193 GLU A O 1
ATOM 1505 N N . GLY A 1 194 ? -7.774 25.169 15.444 1.00 83.38 194 GLY A N 1
ATOM 1506 C CA . GLY A 1 194 ? -8.117 23.742 15.329 1.00 83.38 194 GLY A CA 1
ATOM 1507 C C . GLY A 1 194 ? -7.837 22.925 16.598 1.00 83.38 194 GLY A C 1
ATOM 1508 O O . GLY A 1 194 ? -6.929 23.228 17.380 1.00 83.38 194 GLY A O 1
ATOM 1509 N N . LYS A 1 195 ? -8.643 21.883 16.824 1.00 90.50 195 LYS A N 1
ATOM 1510 C CA . LYS A 1 195 ? -8.663 21.062 18.042 1.00 90.50 195 LYS A CA 1
ATOM 1511 C C . LYS A 1 195 ? -8.333 19.608 17.710 1.00 90.50 195 LYS A C 1
ATOM 1513 O O . LYS A 1 195 ? -9.086 18.945 17.010 1.00 90.50 195 LYS A O 1
ATOM 1518 N N . VAL A 1 196 ? -7.251 19.087 18.287 1.00 92.19 196 VAL A N 1
ATOM 1519 C CA . VAL A 1 196 ? -6.928 17.654 18.212 1.00 92.19 196 VAL A CA 1
ATOM 1520 C C . VAL A 1 196 ? -7.952 16.865 19.033 1.00 92.19 196 VAL A C 1
ATOM 1522 O O . VAL A 1 196 ? -8.085 17.066 20.243 1.00 92.19 196 VAL A O 1
ATOM 1525 N N . ASN A 1 197 ? -8.685 15.966 18.377 1.00 89.44 197 ASN A N 1
ATOM 1526 C CA . ASN A 1 197 ? -9.647 15.087 19.030 1.00 89.44 197 ASN A CA 1
ATOM 1527 C C . ASN A 1 197 ? -8.972 13.773 19.469 1.00 89.44 197 ASN A C 1
ATOM 1529 O O . ASN A 1 197 ? -8.847 12.830 18.697 1.00 89.44 197 ASN A O 1
ATOM 1533 N N . VAL A 1 198 ? -8.570 13.707 20.741 1.00 87.50 198 VAL A N 1
ATOM 1534 C CA . VAL A 1 198 ? -7.946 12.521 21.373 1.00 87.50 198 VAL A CA 1
ATOM 1535 C C . VAL A 1 198 ? -8.943 11.405 21.744 1.00 87.50 198 VAL A C 1
ATOM 1537 O O . VAL A 1 198 ? -8.606 10.487 22.488 1.00 87.50 198 VAL A O 1
ATOM 1540 N N . GLY A 1 199 ? -10.201 11.512 21.300 1.00 90.12 199 GLY A N 1
ATOM 1541 C CA . GLY A 1 199 ? -11.233 10.480 21.450 1.00 90.12 199 GLY A CA 1
ATOM 1542 C C . GLY A 1 199 ? -11.526 9.705 20.162 1.00 90.12 199 GLY A C 1
ATOM 1543 O O . GLY A 1 199 ? -12.427 8.868 20.156 1.00 90.12 199 GLY A O 1
ATOM 1544 N N . VAL A 1 200 ? -10.814 9.997 19.070 1.00 94.75 200 VAL A N 1
ATOM 1545 C CA . VAL A 1 200 ? -10.963 9.297 17.788 1.00 94.75 200 VAL A CA 1
ATOM 1546 C C . VAL A 1 200 ? -10.357 7.905 17.910 1.00 94.75 200 VAL A C 1
ATOM 1548 O O . VAL A 1 200 ? -9.217 7.755 18.338 1.00 94.75 200 VAL A O 1
ATOM 1551 N N . LYS A 1 201 ? -11.123 6.883 17.527 1.00 97.94 201 LYS A N 1
ATOM 1552 C CA . LYS A 1 201 ? -10.641 5.501 17.479 1.00 97.94 201 LYS A CA 1
ATOM 1553 C C . LYS A 1 201 ? -9.584 5.325 16.393 1.00 97.94 201 LYS A C 1
ATOM 1555 O O . LYS A 1 201 ? -9.671 5.930 15.323 1.00 97.94 201 LYS A O 1
ATOM 1560 N N . ASN A 1 202 ? -8.663 4.396 16.621 1.00 98.56 202 ASN A N 1
ATOM 1561 C CA . ASN A 1 202 ? -7.894 3.820 15.530 1.00 98.56 202 ASN A CA 1
ATOM 1562 C C . ASN A 1 202 ? -8.866 3.120 14.574 1.00 98.56 202 ASN A C 1
ATOM 1564 O O . ASN A 1 202 ? -9.712 2.339 15.011 1.00 98.56 202 ASN A O 1
ATOM 1568 N N . ALA A 1 203 ? -8.762 3.413 13.277 1.00 98.50 203 ALA A N 1
ATOM 1569 C CA . ALA A 1 203 ? -9.591 2.799 12.249 1.00 98.50 203 ALA A CA 1
ATOM 1570 C C . ALA A 1 203 ? -8.761 2.452 11.010 1.00 98.50 203 ALA A C 1
ATOM 1572 O O . ALA A 1 203 ? -8.120 3.331 10.425 1.00 98.50 203 ALA A O 1
ATOM 1573 N N . ALA A 1 204 ? -8.823 1.195 10.570 1.00 98.75 204 ALA A N 1
ATOM 1574 C CA . ALA A 1 204 ? -8.057 0.668 9.440 1.00 98.75 204 ALA A CA 1
ATOM 1575 C C . ALA A 1 204 ? -8.958 0.037 8.368 1.00 98.75 204 ALA A C 1
ATOM 1577 O O . ALA A 1 204 ? -10.093 -0.374 8.622 1.00 98.75 204 ALA A O 1
ATOM 1578 N N . PHE A 1 205 ? -8.427 -0.048 7.153 1.00 98.81 205 PHE A N 1
ATOM 1579 C CA . PHE A 1 205 ? -8.922 -0.909 6.090 1.00 98.81 205 PHE A CA 1
ATOM 1580 C C . PHE A 1 205 ? -8.006 -2.137 6.005 1.00 98.81 205 PHE A C 1
ATOM 1582 O O . PHE A 1 205 ? -6.791 -2.039 5.839 1.00 98.81 205 PHE A O 1
ATOM 1589 N N . VAL A 1 206 ? -8.604 -3.311 6.153 1.00 98.88 206 VAL A N 1
ATOM 1590 C CA . VAL A 1 206 ? -7.944 -4.616 6.113 1.00 98.88 206 VAL A CA 1
ATOM 1591 C C . VAL A 1 206 ? -8.472 -5.353 4.897 1.00 98.88 206 VAL A C 1
ATOM 1593 O O . VAL A 1 206 ? -9.667 -5.289 4.614 1.00 98.88 206 VAL A O 1
ATOM 1596 N N . PHE A 1 207 ? -7.625 -6.101 4.194 1.00 98.81 207 PHE A N 1
ATOM 1597 C CA . PHE A 1 207 ? -8.124 -7.070 3.224 1.00 98.81 207 PHE A CA 1
ATOM 1598 C C . PHE A 1 207 ? -7.285 -8.340 3.151 1.00 98.81 207 PHE A C 1
ATOM 1600 O O . PHE A 1 207 ? -6.057 -8.326 3.238 1.00 98.81 207 PHE A O 1
ATOM 1607 N N . ILE A 1 208 ? -7.969 -9.457 2.936 1.00 98.88 208 ILE A N 1
ATOM 1608 C CA . ILE A 1 208 ? -7.357 -10.736 2.602 1.00 98.88 208 ILE A CA 1
ATOM 1609 C C . ILE A 1 208 ? -7.040 -10.716 1.106 1.00 98.88 208 ILE A C 1
ATOM 1611 O O . ILE A 1 208 ? -7.898 -10.406 0.274 1.00 98.88 208 ILE A O 1
ATOM 1615 N N . LYS A 1 209 ? -5.778 -10.990 0.770 1.00 98.62 209 LYS A N 1
ATOM 1616 C CA . LYS A 1 209 ? -5.259 -10.960 -0.602 1.00 98.62 209 LYS A CA 1
ATOM 1617 C C . LYS A 1 209 ? -5.850 -12.106 -1.436 1.00 98.62 209 LYS A C 1
ATOM 1619 O O . LYS A 1 209 ? -6.127 -13.165 -0.875 1.00 98.62 209 LYS A O 1
ATOM 1624 N N . PRO A 1 210 ? -5.946 -11.975 -2.773 1.00 98.50 210 PRO A N 1
ATOM 1625 C CA . PRO A 1 210 ? -6.669 -12.948 -3.601 1.00 98.50 210 PRO A CA 1
ATOM 1626 C C . PRO A 1 210 ? -6.162 -14.395 -3.508 1.00 98.50 210 PRO A C 1
ATOM 1628 O O . PRO A 1 210 ? -6.964 -15.321 -3.512 1.00 98.50 210 PRO A O 1
ATOM 1631 N N . HIS A 1 211 ? -4.853 -14.613 -3.329 1.00 98.19 211 HIS A N 1
ATOM 1632 C CA . HIS A 1 211 ? -4.279 -15.960 -3.152 1.00 98.19 211 HIS A CA 1
ATOM 1633 C C . HIS A 1 211 ? -4.728 -16.675 -1.859 1.00 98.19 211 HIS A C 1
ATOM 1635 O O . HIS A 1 211 ? -4.595 -17.893 -1.765 1.00 98.19 211 HIS A O 1
ATOM 1641 N N . ALA A 1 212 ? -5.213 -15.922 -0.868 1.00 98.56 212 ALA A N 1
ATOM 1642 C CA . ALA A 1 212 ? -5.642 -16.400 0.444 1.00 98.56 212 ALA A CA 1
ATOM 1643 C C . ALA A 1 212 ? -7.127 -16.109 0.717 1.00 98.56 212 ALA A C 1
ATOM 1645 O O . ALA A 1 212 ? -7.588 -16.327 1.835 1.00 98.56 212 ALA A O 1
ATOM 1646 N N . ASN A 1 213 ? -7.883 -15.610 -0.269 1.00 98.50 213 ASN A N 1
ATOM 1647 C CA . ASN A 1 213 ? -9.293 -15.275 -0.099 1.00 98.50 213 ASN A CA 1
ATOM 1648 C C . ASN A 1 213 ? -10.171 -16.539 -0.110 1.00 98.50 213 ASN A C 1
ATOM 1650 O O . ASN A 1 213 ? -10.829 -16.862 -1.097 1.00 98.50 213 ASN A O 1
ATOM 1654 N N . VAL A 1 214 ? -10.140 -17.267 1.004 1.00 98.31 214 VAL A N 1
ATOM 1655 C CA . VAL A 1 214 ? -10.904 -18.492 1.259 1.00 98.31 214 VAL A CA 1
ATOM 1656 C C . VAL A 1 214 ? -11.569 -18.414 2.633 1.00 98.31 214 VAL A C 1
ATOM 1658 O O . VAL A 1 214 ? -11.058 -17.750 3.538 1.00 98.31 214 VAL A O 1
ATOM 1661 N N . GLU A 1 215 ? -12.692 -19.112 2.813 1.00 98.50 215 GLU A N 1
ATOM 1662 C CA . GLU A 1 215 ? -13.513 -19.048 4.036 1.00 98.50 215 GLU A CA 1
ATOM 1663 C C . GLU A 1 215 ? -12.714 -19.326 5.320 1.00 98.50 215 GLU A C 1
ATOM 1665 O O . GLU A 1 215 ? -12.918 -18.655 6.329 1.00 98.50 215 GLU A O 1
ATOM 1670 N N . ALA A 1 216 ? -11.755 -20.258 5.280 1.00 98.81 216 ALA A N 1
ATOM 1671 C CA . ALA A 1 216 ? -10.903 -20.587 6.424 1.00 98.81 216 ALA A CA 1
ATOM 1672 C C . ALA A 1 216 ? -10.025 -19.403 6.879 1.00 98.81 216 ALA A C 1
ATOM 1674 O O . ALA A 1 216 ? -9.878 -19.169 8.078 1.00 98.81 216 ALA A O 1
ATOM 1675 N N . VAL A 1 217 ? -9.484 -18.619 5.938 1.00 98.88 217 VAL A N 1
ATOM 1676 C CA . VAL A 1 217 ? -8.693 -17.414 6.246 1.00 98.88 217 VAL A CA 1
ATOM 1677 C C . VAL A 1 217 ? -9.600 -16.258 6.659 1.00 98.88 217 VAL A C 1
ATOM 1679 O O . VAL A 1 217 ? -9.269 -15.545 7.602 1.00 98.88 217 VAL A O 1
ATOM 1682 N N . GLN A 1 218 ? -10.760 -16.092 6.011 1.00 98.88 218 GLN A N 1
ATOM 1683 C CA . GLN A 1 218 ? -11.761 -15.104 6.432 1.00 98.88 218 GLN A CA 1
ATOM 1684 C C . GLN A 1 218 ? -12.174 -15.337 7.887 1.00 98.88 218 GLN A C 1
ATOM 1686 O O . GLN A 1 218 ? -12.140 -14.409 8.691 1.00 98.88 218 GLN A O 1
ATOM 1691 N N . LYS A 1 219 ? -12.483 -16.587 8.244 1.00 98.88 219 LYS A N 1
ATOM 1692 C CA . LYS A 1 219 ? -12.802 -16.987 9.613 1.00 98.88 219 LYS A CA 1
ATOM 1693 C C . LYS A 1 219 ? -11.644 -16.698 10.577 1.00 98.88 219 LYS A C 1
ATOM 1695 O O . LYS A 1 219 ? -11.868 -16.011 11.567 1.00 98.88 219 LYS A O 1
ATOM 1700 N N . LEU A 1 220 ? -10.421 -17.132 10.253 1.00 98.88 220 LEU A N 1
ATOM 1701 C CA . LEU A 1 220 ? -9.224 -16.890 11.073 1.00 98.88 220 LEU A CA 1
ATOM 1702 C C . LEU A 1 220 ? -8.998 -15.396 11.369 1.00 98.88 220 LEU A C 1
ATOM 1704 O O . LEU A 1 220 ? -8.671 -15.037 12.498 1.00 98.88 220 LEU A O 1
ATOM 1708 N N . VAL A 1 221 ? -9.170 -14.518 10.373 1.00 98.88 221 VAL A N 1
ATOM 1709 C CA . VAL A 1 221 ? -8.985 -13.070 10.566 1.00 98.88 221 VAL A CA 1
ATOM 1710 C C . VAL A 1 221 ? -10.072 -12.482 11.469 1.00 98.88 221 VAL A C 1
ATOM 1712 O O . VAL A 1 221 ? -9.747 -11.705 12.365 1.00 98.88 221 VAL A O 1
ATOM 1715 N N . LYS A 1 222 ? -11.336 -12.893 11.301 1.00 98.88 222 LYS A N 1
ATOM 1716 C CA . LYS A 1 222 ? -12.443 -12.450 12.166 1.00 98.88 222 LYS A CA 1
ATOM 1717 C C . LYS A 1 222 ? -12.277 -12.918 13.608 1.00 98.88 222 LYS A C 1
ATOM 1719 O O . LYS A 1 222 ? -12.365 -12.094 14.512 1.00 98.88 222 LYS A O 1
ATOM 1724 N N . GLU A 1 223 ? -11.974 -14.201 13.815 1.00 98.81 223 GLU A N 1
ATOM 1725 C CA . GLU A 1 223 ? -11.721 -14.771 15.147 1.00 98.81 223 GLU A CA 1
ATOM 1726 C C . GLU A 1 223 ? -10.561 -14.046 15.842 1.00 98.81 223 GLU A C 1
ATOM 1728 O O . GLU A 1 223 ? -10.656 -13.724 17.025 1.00 98.81 223 GLU A O 1
ATOM 1733 N N . LYS A 1 224 ? -9.491 -13.704 15.107 1.00 98.75 224 LYS A N 1
ATOM 1734 C CA . LYS A 1 224 ? -8.376 -12.945 15.682 1.00 98.75 224 LYS A CA 1
ATOM 1735 C C . LYS A 1 224 ? -8.764 -11.517 16.061 1.00 98.75 224 LYS A C 1
ATOM 1737 O O . LYS A 1 224 ? -8.305 -11.028 17.086 1.00 98.75 224 LYS A O 1
ATOM 1742 N N . PHE A 1 225 ? -9.576 -10.838 15.251 1.00 98.81 225 PHE A N 1
ATOM 1743 C CA . PHE A 1 225 ? -10.054 -9.491 15.569 1.00 98.81 225 PHE A CA 1
ATOM 1744 C C . PHE A 1 225 ? -10.999 -9.487 16.774 1.00 98.81 225 PHE A C 1
ATOM 1746 O O . PHE A 1 225 ? -10.844 -8.629 17.638 1.00 98.81 225 PHE A O 1
ATOM 1753 N N . GLU A 1 226 ? -11.878 -10.483 16.902 1.00 98.50 226 GLU A N 1
ATOM 1754 C CA . GLU A 1 226 ? -12.702 -10.682 18.099 1.00 98.50 226 GLU A CA 1
ATOM 1755 C C . GLU A 1 226 ? -11.839 -10.931 19.353 1.00 98.50 226 GLU A C 1
ATOM 1757 O O . GLU A 1 226 ? -12.028 -10.257 20.366 1.00 98.50 226 GLU A O 1
ATOM 1762 N N . GLU A 1 227 ? -10.829 -11.811 19.264 1.00 98.19 227 GLU A N 1
ATOM 1763 C CA . GLU A 1 227 ? -9.866 -12.103 20.342 1.00 98.19 227 GLU A CA 1
ATOM 1764 C C . GLU A 1 227 ? -9.193 -10.829 20.890 1.00 98.19 227 GLU A C 1
ATOM 1766 O O . GLU A 1 227 ? -9.055 -10.673 22.104 1.00 98.19 227 GLU A O 1
ATOM 1771 N N . VAL A 1 228 ? -8.805 -9.899 20.006 1.00 98.12 228 VAL A N 1
ATOM 1772 C CA . VAL A 1 228 ? -8.146 -8.632 20.380 1.00 98.12 228 VAL A CA 1
ATOM 1773 C C . VAL A 1 228 ? -9.100 -7.429 20.467 1.00 98.12 228 VAL A C 1
ATOM 1775 O O . VAL A 1 228 ? -8.645 -6.288 20.488 1.00 98.12 228 VAL A O 1
ATOM 1778 N N . LYS A 1 229 ? -10.419 -7.665 20.545 1.00 98.12 229 LYS A N 1
ATOM 1779 C CA . LYS A 1 229 ? -11.485 -6.644 20.668 1.00 98.12 229 LYS A CA 1
ATOM 1780 C C . LYS A 1 229 ? -11.552 -5.602 19.532 1.00 98.12 229 LYS A C 1
ATOM 1782 O O . LYS A 1 229 ? -12.114 -4.520 19.716 1.00 98.12 229 LYS A O 1
ATOM 1787 N N . ILE A 1 230 ? -11.019 -5.910 18.353 1.00 98.75 230 ILE A N 1
ATOM 1788 C CA . ILE A 1 230 ? -11.165 -5.072 17.158 1.00 98.75 230 ILE A CA 1
ATOM 1789 C C . ILE A 1 230 ? -12.580 -5.252 16.597 1.00 98.75 230 ILE A C 1
ATOM 1791 O O . ILE A 1 230 ? -13.020 -6.364 16.314 1.00 98.75 230 ILE A O 1
ATOM 1795 N N . THR A 1 231 ? -13.299 -4.147 16.406 1.00 98.75 231 THR A N 1
ATOM 1796 C CA . THR A 1 231 ? -14.669 -4.161 15.875 1.00 98.75 231 THR A CA 1
ATOM 1797 C C . THR A 1 231 ? -14.647 -4.083 14.354 1.00 98.75 231 THR A C 1
ATOM 1799 O O . THR A 1 231 ? -14.105 -3.130 13.805 1.00 98.75 231 THR A O 1
ATOM 1802 N N . ILE A 1 232 ? -15.275 -5.038 13.663 1.00 98.81 232 ILE A N 1
ATOM 1803 C CA . ILE A 1 232 ? -15.533 -4.947 12.217 1.00 98.81 232 ILE A CA 1
ATOM 1804 C C . ILE A 1 232 ? -16.805 -4.116 12.010 1.00 98.81 232 ILE A C 1
ATOM 1806 O O . ILE A 1 232 ? -17.887 -4.518 12.429 1.00 98.81 232 ILE A O 1
ATOM 1810 N N . THR A 1 233 ? -16.684 -2.956 11.364 1.00 98.31 233 THR A N 1
ATOM 1811 C CA . THR A 1 233 ? -17.805 -2.025 11.125 1.00 98.31 233 THR A CA 1
ATOM 1812 C C . THR A 1 233 ? -18.456 -2.215 9.759 1.00 98.31 233 THR A C 1
ATOM 1814 O O . THR A 1 233 ? -19.637 -1.918 9.579 1.00 98.31 233 THR A O 1
ATOM 1817 N N . LYS A 1 234 ? -17.698 -2.726 8.784 1.00 98.50 234 LYS A N 1
ATOM 1818 C CA . LYS A 1 234 ? -18.173 -3.066 7.439 1.00 98.50 234 LYS A CA 1
ATOM 1819 C C . LYS A 1 234 ? -17.258 -4.115 6.829 1.00 98.50 234 LYS A C 1
ATOM 1821 O O . LYS A 1 234 ? -16.046 -4.015 6.961 1.00 98.50 234 LYS A O 1
ATOM 1826 N N . GLU A 1 235 ? -17.811 -5.067 6.096 1.00 98.56 235 GLU A N 1
ATOM 1827 C CA . GLU A 1 235 ? -17.029 -6.069 5.370 1.00 98.56 235 GLU A CA 1
ATOM 1828 C C . GLU A 1 235 ? -17.699 -6.454 4.049 1.00 98.56 235 GLU A C 1
ATOM 1830 O O . GLU A 1 235 ? -18.863 -6.120 3.805 1.00 98.56 235 GLU A O 1
ATOM 1835 N N . GLY A 1 236 ? -16.956 -7.126 3.172 1.00 98.25 236 GLY A N 1
ATOM 1836 C CA . GLY A 1 236 ? -17.482 -7.633 1.910 1.00 98.25 236 GLY A CA 1
ATOM 1837 C C . GLY A 1 236 ? -16.401 -8.088 0.936 1.00 98.25 236 GLY A C 1
ATOM 1838 O O . GLY A 1 236 ? -15.207 -8.020 1.219 1.00 98.25 236 GLY A O 1
ATOM 1839 N N . THR A 1 237 ? -16.835 -8.518 -0.245 1.00 98.50 237 THR A N 1
ATOM 1840 C CA . THR A 1 237 ? -15.950 -8.935 -1.340 1.00 98.50 237 THR A CA 1
ATOM 1841 C C . THR A 1 237 ? -15.875 -7.843 -2.406 1.00 98.50 237 THR A C 1
ATOM 1843 O O . THR A 1 237 ? -16.886 -7.207 -2.705 1.00 98.50 237 THR A O 1
ATOM 1846 N N . ILE A 1 238 ? -14.693 -7.628 -2.992 1.00 98.56 238 ILE A N 1
ATOM 1847 C CA . ILE A 1 238 ? -14.518 -6.801 -4.196 1.00 98.56 238 ILE A CA 1
ATOM 1848 C C . ILE A 1 238 ? -13.834 -7.652 -5.269 1.00 98.56 238 ILE A C 1
ATOM 1850 O O . ILE A 1 238 ? -12.710 -8.120 -5.083 1.00 98.56 238 ILE A O 1
ATOM 1854 N N . GLU A 1 239 ? -14.532 -7.844 -6.388 1.00 98.50 239 GLU A N 1
ATOM 1855 C CA . GLU A 1 239 ? -14.093 -8.649 -7.533 1.00 98.50 239 GLU A CA 1
ATOM 1856 C C . GLU A 1 239 ? -13.047 -7.920 -8.389 1.00 98.50 239 GLU A C 1
ATOM 1858 O O . GLU A 1 239 ? -13.113 -6.702 -8.574 1.00 98.50 239 GLU A O 1
ATOM 1863 N N . GLY A 1 240 ? -12.121 -8.663 -8.997 1.00 98.44 240 GLY A N 1
ATOM 1864 C CA . GLY A 1 240 ? -10.998 -8.114 -9.762 1.00 98.44 240 GLY A CA 1
ATOM 1865 C C . GLY A 1 240 ? -11.410 -7.227 -10.938 1.00 98.44 240 GLY A C 1
ATOM 1866 O O . GLY A 1 240 ? -10.757 -6.223 -11.220 1.00 98.44 240 GLY A O 1
ATOM 1867 N N . ALA A 1 241 ? -12.561 -7.508 -11.557 1.00 98.19 241 ALA A N 1
ATOM 1868 C CA . ALA A 1 241 ? -13.149 -6.657 -12.593 1.00 98.19 241 ALA A CA 1
ATOM 1869 C C . ALA A 1 241 ? -13.573 -5.266 -12.072 1.00 98.19 241 ALA A C 1
ATOM 1871 O O . ALA A 1 241 ? -13.514 -4.279 -12.808 1.00 98.19 241 ALA A O 1
ATOM 1872 N N . GLU A 1 242 ? -13.986 -5.159 -10.805 1.00 98.31 242 GLU A N 1
ATOM 1873 C CA . GLU A 1 242 ? -14.274 -3.874 -10.163 1.00 98.31 242 GLU A CA 1
ATOM 1874 C C . GLU A 1 242 ? -12.983 -3.158 -9.749 1.00 98.31 242 GLU A C 1
ATOM 1876 O O . GLU A 1 242 ? -12.857 -1.954 -9.990 1.00 98.31 242 GLU A O 1
ATOM 1881 N N . ILE A 1 243 ? -12.009 -3.901 -9.208 1.00 98.62 243 ILE A N 1
ATOM 1882 C CA . ILE A 1 243 ? -10.668 -3.395 -8.875 1.00 98.62 243 ILE A CA 1
ATOM 1883 C C . ILE A 1 243 ? -10.008 -2.772 -10.111 1.00 98.62 243 ILE A C 1
ATOM 1885 O O . ILE A 1 243 ? -9.465 -1.669 -10.021 1.00 98.62 243 ILE A O 1
ATOM 1889 N N . ASP A 1 244 ? -10.097 -3.437 -11.267 1.00 97.69 244 ASP A N 1
ATOM 1890 C CA . ASP A 1 244 ? -9.577 -2.940 -12.541 1.00 97.69 244 ASP A CA 1
ATOM 1891 C C . ASP A 1 244 ? -10.306 -1.673 -13.001 1.00 97.69 244 ASP A C 1
ATOM 1893 O O . ASP A 1 244 ? -9.678 -0.632 -13.208 1.00 97.69 244 ASP A O 1
ATOM 1897 N N . LYS A 1 245 ? -11.642 -1.739 -13.091 1.00 97.56 245 LYS A N 1
ATOM 1898 C CA . LYS 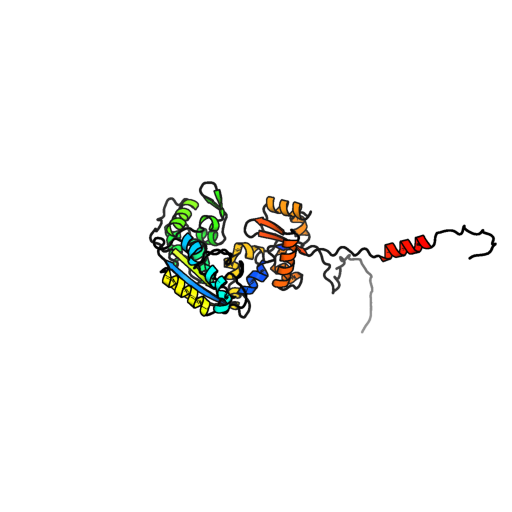A 1 245 ? -12.497 -0.647 -13.579 1.00 97.56 245 LYS A CA 1
ATOM 1899 C C . LYS A 1 245 ? -12.357 0.637 -12.761 1.00 97.56 245 LYS A C 1
ATOM 1901 O O . LYS A 1 245 ? -12.398 1.726 -13.329 1.00 97.56 245 LYS A O 1
ATOM 1906 N N . LYS A 1 246 ? -12.244 0.518 -11.436 1.00 97.50 246 LYS A N 1
ATOM 1907 C CA . LYS A 1 246 ? -12.105 1.652 -10.508 1.00 97.50 246 LYS A CA 1
ATOM 1908 C C . LYS A 1 246 ? -10.645 2.019 -10.207 1.00 97.50 246 LYS A C 1
ATOM 1910 O O . LYS A 1 246 ? -10.419 2.968 -9.463 1.00 97.50 246 LYS A O 1
ATOM 1915 N N . LEU A 1 247 ? -9.669 1.299 -10.775 1.00 97.19 247 LEU A N 1
ATOM 1916 C CA . LEU A 1 247 ? -8.234 1.481 -10.518 1.00 97.19 247 LEU A CA 1
ATOM 1917 C C . LEU A 1 247 ? -7.857 1.354 -9.024 1.00 97.19 247 LEU A C 1
ATOM 1919 O O . LEU A 1 247 ? -6.894 1.971 -8.576 1.00 97.19 247 LEU A O 1
ATOM 1923 N N . LEU A 1 248 ? -8.588 0.553 -8.236 1.00 98.25 248 LEU A N 1
ATOM 1924 C CA . LEU A 1 248 ? -8.465 0.553 -6.766 1.00 98.25 248 LEU A CA 1
ATOM 1925 C C . LEU A 1 248 ? -7.059 0.168 -6.301 1.00 98.25 248 LEU A C 1
ATOM 1927 O O . LEU A 1 248 ? -6.479 0.850 -5.458 1.00 98.25 248 LEU A O 1
ATOM 1931 N N . ILE A 1 249 ? -6.483 -0.878 -6.900 1.00 97.69 249 ILE A N 1
ATOM 1932 C CA . ILE A 1 249 ? -5.118 -1.327 -6.599 1.00 97.69 249 ILE A CA 1
ATOM 1933 C C . ILE A 1 249 ? -4.049 -0.380 -7.174 1.00 97.69 249 ILE A C 1
ATOM 1935 O O . ILE A 1 249 ? -2.952 -0.274 -6.625 1.00 97.69 249 ILE A O 1
ATOM 1939 N N . ASP A 1 250 ? -4.357 0.338 -8.262 1.00 97.25 250 ASP A N 1
ATOM 1940 C CA . ASP A 1 250 ? -3.471 1.358 -8.829 1.00 97.25 250 ASP A CA 1
ATOM 1941 C C . ASP A 1 250 ? -3.419 2.609 -7.939 1.00 97.25 250 ASP A C 1
ATOM 1943 O O . ASP A 1 250 ? -2.343 3.165 -7.748 1.00 97.25 250 ASP A O 1
ATOM 1947 N N . ASN A 1 251 ? -4.545 3.017 -7.351 1.00 96.19 251 ASN A N 1
ATOM 1948 C CA . ASN A 1 251 ? -4.624 4.128 -6.401 1.00 96.19 251 ASN A CA 1
ATOM 1949 C C . ASN A 1 251 ? -4.006 3.762 -5.043 1.00 96.19 251 ASN A C 1
ATOM 1951 O O . ASN A 1 251 ? -3.237 4.540 -4.490 1.00 96.19 251 ASN A O 1
ATOM 1955 N N . HIS A 1 252 ? -4.279 2.560 -4.526 1.00 96.50 252 HIS A N 1
ATOM 1956 C CA . HIS A 1 252 ? -3.668 2.065 -3.287 1.00 96.50 252 HIS A CA 1
ATOM 1957 C C . HIS A 1 252 ? -2.132 2.002 -3.393 1.00 96.50 252 HIS A C 1
ATOM 1959 O O . HIS A 1 252 ? -1.428 2.378 -2.463 1.00 96.50 252 HIS A O 1
ATOM 1965 N N . TYR A 1 253 ? -1.599 1.631 -4.562 1.00 93.81 253 TYR A N 1
ATOM 1966 C CA . TYR A 1 253 ? -0.162 1.663 -4.850 1.00 93.81 253 TYR A CA 1
ATOM 1967 C C . TYR A 1 253 ? 0.260 2.845 -5.746 1.00 93.81 253 TYR A C 1
ATOM 1969 O O . TYR A 1 253 ? 1.186 2.711 -6.557 1.00 93.81 253 TYR A O 1
ATOM 1977 N N . TYR A 1 254 ? -0.377 4.017 -5.601 1.00 92.44 254 TYR A N 1
ATOM 1978 C CA . TYR A 1 254 ? -0.219 5.164 -6.512 1.00 92.44 254 TYR A CA 1
ATOM 1979 C C . TYR A 1 254 ? 1.242 5.544 -6.786 1.00 92.44 254 TYR A C 1
ATOM 1981 O O . TYR A 1 254 ? 1.628 5.751 -7.941 1.00 92.44 254 TYR A O 1
ATOM 1989 N N . ALA A 1 255 ? 2.092 5.559 -5.754 1.00 89.31 255 ALA A N 1
ATOM 1990 C CA . ALA A 1 255 ? 3.499 5.933 -5.877 1.00 89.31 255 ALA A CA 1
ATOM 1991 C C . ALA A 1 255 ? 4.284 5.071 -6.890 1.00 89.31 255 ALA A C 1
ATOM 1993 O O . ALA A 1 255 ? 5.167 5.601 -7.574 1.00 89.31 255 ALA A O 1
ATOM 1994 N N . ILE A 1 256 ? 3.965 3.775 -7.026 1.00 93.94 256 ILE A N 1
ATOM 1995 C CA . ILE A 1 256 ? 4.574 2.875 -8.023 1.00 93.94 256 ILE A CA 1
ATOM 1996 C C . ILE A 1 256 ? 3.732 2.768 -9.301 1.00 93.94 256 ILE A C 1
ATOM 1998 O O . ILE A 1 256 ? 4.307 2.789 -10.393 1.00 93.94 256 ILE A O 1
ATOM 2002 N N . ALA A 1 257 ? 2.401 2.724 -9.182 1.00 95.38 257 ALA A N 1
ATOM 2003 C CA . ALA A 1 257 ? 1.458 2.584 -10.293 1.00 95.38 257 ALA A C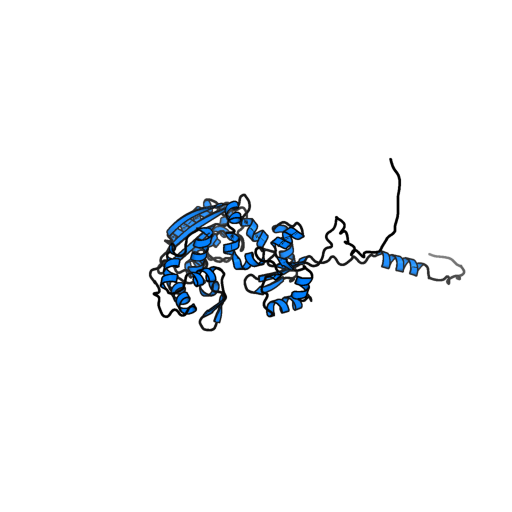A 1
ATOM 2004 C C . ALA A 1 257 ? 1.513 3.775 -11.258 1.00 95.38 257 ALA A C 1
ATOM 2006 O O . ALA A 1 257 ? 1.557 3.597 -12.478 1.00 95.38 257 ALA A O 1
ATOM 2007 N N . ASN A 1 258 ? 1.607 4.996 -10.719 1.00 94.06 258 ASN A N 1
ATOM 2008 C CA . ASN A 1 258 ? 1.703 6.210 -11.519 1.00 94.06 258 ASN A CA 1
ATOM 2009 C C . ASN A 1 258 ? 2.899 6.167 -12.483 1.00 94.06 258 ASN A C 1
ATOM 2011 O O . ASN A 1 258 ? 2.784 6.540 -13.647 1.00 94.06 258 ASN A O 1
ATOM 2015 N N . LYS A 1 259 ? 4.032 5.638 -12.012 1.00 95.25 259 LYS A N 1
ATOM 2016 C CA . LYS A 1 259 ? 5.287 5.552 -12.771 1.00 95.25 259 LYS A CA 1
ATOM 2017 C C . LYS A 1 259 ? 5.353 4.318 -13.678 1.00 95.25 259 LYS A C 1
ATOM 2019 O O . LYS A 1 259 ? 6.074 4.328 -14.669 1.00 95.25 259 LYS A O 1
ATOM 2024 N N . ALA A 1 260 ? 4.615 3.260 -13.338 1.00 97.06 260 ALA A N 1
ATOM 2025 C CA . ALA A 1 260 ? 4.556 2.010 -14.092 1.00 97.06 260 ALA A CA 1
ATOM 2026 C C . ALA A 1 260 ? 3.516 2.009 -15.227 1.00 97.06 260 ALA A C 1
ATOM 2028 O O . ALA A 1 260 ? 3.661 1.234 -16.171 1.00 97.06 260 ALA A O 1
ATOM 2029 N N . LYS A 1 261 ? 2.459 2.827 -15.126 1.00 95.94 261 LYS A N 1
ATOM 2030 C CA . LYS A 1 261 ? 1.282 2.728 -16.004 1.00 95.94 261 LYS A CA 1
ATOM 2031 C C . LYS A 1 261 ? 0.598 4.063 -16.319 1.00 95.94 261 LYS A C 1
ATOM 2033 O O . LYS A 1 261 ? 0.207 4.257 -17.465 1.00 95.94 261 LYS A O 1
ATOM 2038 N N . LEU A 1 262 ? 0.395 4.944 -15.332 1.00 93.31 262 LEU A N 1
ATOM 2039 C CA . LEU A 1 262 ? -0.530 6.087 -15.489 1.00 93.31 262 LEU A CA 1
ATOM 2040 C C . LEU A 1 262 ? 0.104 7.315 -16.171 1.00 93.31 262 LEU A C 1
ATOM 2042 O O . LEU A 1 262 ? -0.579 8.014 -16.913 1.00 93.31 262 LEU A O 1
ATOM 2046 N N . THR A 1 263 ? 1.397 7.565 -15.945 1.00 94.69 263 THR A N 1
ATOM 2047 C CA . THR A 1 263 ? 2.156 8.690 -16.519 1.00 94.69 263 THR A CA 1
ATOM 2048 C C . THR A 1 263 ? 3.176 8.190 -17.555 1.00 94.69 263 THR A C 1
ATOM 2050 O O . THR A 1 263 ? 3.780 7.126 -17.383 1.00 94.69 263 THR A O 1
ATOM 2053 N N . GLN A 1 264 ? 3.381 8.945 -18.643 1.00 94.75 264 GLN A N 1
ATOM 2054 C CA . GLN A 1 264 ? 4.394 8.624 -19.662 1.00 94.75 264 GLN A CA 1
ATOM 2055 C C . GLN A 1 264 ? 5.806 8.957 -19.142 1.00 94.75 264 GLN A C 1
ATOM 2057 O O . GLN A 1 264 ? 5.971 9.964 -18.452 1.00 94.75 264 GLN A O 1
ATOM 2062 N N . PRO A 1 265 ? 6.860 8.203 -19.511 1.00 95.00 265 PRO A N 1
ATOM 2063 C CA . PRO A 1 265 ? 8.224 8.427 -19.018 1.00 95.00 265 PRO A CA 1
ATOM 2064 C C . PRO A 1 265 ? 8.773 9.847 -19.187 1.00 95.00 265 PRO A C 1
ATOM 2066 O O . PRO A 1 265 ? 9.547 10.304 -18.351 1.00 95.00 265 PRO A O 1
ATOM 2069 N N . LYS A 1 266 ? 8.363 10.550 -20.251 1.00 94.62 266 LYS A N 1
ATOM 2070 C CA . LYS A 1 266 ? 8.767 11.935 -20.544 1.00 94.62 266 LYS A CA 1
ATOM 2071 C C . LYS A 1 266 ? 8.207 12.961 -19.540 1.00 94.62 266 LYS A C 1
ATOM 2073 O O . LYS A 1 266 ? 8.799 14.020 -19.374 1.00 94.62 266 LYS A O 1
ATOM 2078 N N . ASP A 1 267 ? 7.076 12.642 -18.906 1.00 94.75 267 ASP A N 1
ATOM 2079 C CA . ASP A 1 267 ? 6.341 13.515 -17.983 1.00 94.75 267 ASP A CA 1
ATOM 2080 C C . ASP A 1 267 ? 6.696 13.198 -16.510 1.00 94.75 267 ASP A C 1
ATOM 2082 O O . ASP A 1 267 ? 6.196 13.835 -15.582 1.00 94.75 267 ASP A O 1
ATOM 2086 N N . LEU A 1 268 ? 7.568 12.207 -16.272 1.00 92.62 268 LEU A N 1
ATOM 2087 C CA . LEU A 1 268 ? 8.058 11.850 -14.942 1.00 92.62 268 LEU A CA 1
ATOM 2088 C C . LEU A 1 268 ? 9.241 12.731 -14.528 1.00 92.62 268 LEU A C 1
ATOM 2090 O O . LEU A 1 268 ? 10.293 12.744 -15.168 1.00 92.62 268 LEU A O 1
ATOM 2094 N N . VAL A 1 269 ? 9.107 13.389 -13.377 1.00 90.62 269 VAL A N 1
ATOM 2095 C CA . VAL A 1 269 ? 10.198 14.147 -12.756 1.00 90.62 269 VAL A CA 1
ATOM 2096 C C . VAL A 1 269 ? 11.219 13.178 -12.150 1.00 90.62 269 VAL A C 1
ATOM 2098 O O . VAL A 1 269 ? 10.982 12.573 -11.103 1.00 90.62 269 VAL A O 1
ATOM 2101 N N . VAL A 1 270 ? 12.372 13.033 -12.807 1.00 91.44 270 VAL A N 1
ATOM 2102 C CA . VAL A 1 270 ? 13.545 12.324 -12.272 1.00 91.44 270 VAL A CA 1
ATOM 2103 C C . VAL A 1 270 ? 14.495 13.351 -11.642 1.00 91.44 270 VAL A C 1
ATOM 2105 O O . VAL A 1 270 ? 14.941 14.251 -12.354 1.00 91.44 270 VAL A O 1
ATOM 2108 N N . PRO A 1 271 ? 14.840 13.236 -10.342 1.00 90.06 271 PRO A N 1
ATOM 2109 C CA . PRO A 1 271 ? 15.827 14.113 -9.710 1.00 90.06 271 PRO A CA 1
ATOM 2110 C C . PRO A 1 271 ? 17.190 14.035 -10.408 1.00 90.06 271 PRO A C 1
ATOM 2112 O O . PRO A 1 271 ? 17.569 12.969 -10.889 1.00 90.06 271 PRO A O 1
ATOM 2115 N N . GLU A 1 272 ? 17.981 15.109 -10.380 1.00 93.75 272 GLU A N 1
ATOM 2116 C CA . GLU A 1 272 ? 19.323 15.137 -10.996 1.00 93.75 272 GLU A CA 1
ATOM 2117 C C . GLU A 1 272 ? 20.250 14.023 -10.469 1.00 93.75 272 GLU A C 1
ATOM 2119 O O . GLU A 1 272 ? 20.971 13.381 -11.232 1.00 93.75 272 GLU A O 1
ATOM 2124 N N . SER A 1 273 ? 20.154 13.683 -9.179 1.00 93.31 273 SER A N 1
ATOM 2125 C CA . SER A 1 273 ? 20.860 12.530 -8.598 1.00 93.31 273 SER A CA 1
ATOM 2126 C C . SER A 1 273 ? 20.384 11.180 -9.158 1.00 93.31 273 SER A C 1
ATOM 2128 O O . SER A 1 273 ? 21.158 10.227 -9.222 1.00 93.31 273 SER A O 1
ATOM 2130 N N . GLY A 1 274 ? 19.124 11.086 -9.589 1.00 94.19 274 GLY A N 1
ATOM 2131 C CA . GLY A 1 274 ? 18.563 9.948 -10.316 1.00 94.19 274 GLY A CA 1
ATOM 2132 C C . GLY A 1 274 ? 19.067 9.876 -11.757 1.00 94.19 274 GLY A C 1
ATOM 2133 O O . GLY A 1 274 ? 19.500 8.811 -12.189 1.00 94.19 274 GLY A O 1
ATOM 2134 N N . LYS A 1 275 ? 19.098 11.008 -12.472 1.00 95.44 275 LYS A N 1
ATOM 2135 C CA . LYS A 1 275 ? 19.655 11.088 -13.832 1.00 95.44 275 LYS A CA 1
ATOM 2136 C C . LYS A 1 275 ? 21.128 10.692 -13.862 1.00 95.44 275 LYS A C 1
ATOM 2138 O O . LYS A 1 275 ? 21.510 9.856 -14.676 1.00 95.44 275 LYS A O 1
ATOM 2143 N N . LYS A 1 276 ? 21.928 11.192 -12.911 1.00 96.19 276 LYS A N 1
ATOM 2144 C CA . LYS A 1 276 ? 23.334 10.792 -12.770 1.00 96.19 276 LYS A CA 1
ATOM 2145 C C . LYS A 1 276 ? 23.470 9.283 -12.536 1.00 96.19 276 LYS A C 1
ATOM 2147 O O . LYS A 1 276 ? 24.256 8.644 -13.220 1.00 96.19 276 LYS A O 1
ATOM 2152 N N . LYS A 1 277 ? 22.661 8.683 -11.650 1.00 96.25 277 LYS A N 1
ATOM 2153 C CA . LYS A 1 277 ? 22.641 7.217 -11.454 1.00 96.25 277 LYS A CA 1
ATOM 2154 C C . LYS A 1 277 ? 22.289 6.444 -12.732 1.00 96.25 277 LYS A C 1
ATOM 2156 O O . LYS A 1 277 ? 22.756 5.322 -12.889 1.00 96.25 277 LYS A O 1
ATOM 2161 N N . PHE A 1 278 ? 21.451 6.998 -13.612 1.00 96.81 278 PHE A N 1
ATOM 2162 C CA . PHE A 1 278 ? 21.123 6.389 -14.906 1.00 96.81 278 PHE A CA 1
ATOM 2163 C C . PHE A 1 278 ? 22.320 6.432 -15.864 1.00 96.81 278 PHE A C 1
ATOM 2165 O O . PHE A 1 278 ? 22.674 5.399 -16.430 1.00 96.81 278 PHE A O 1
ATOM 2172 N N . GLU A 1 279 ? 22.989 7.581 -15.976 1.00 96.62 279 GLU A N 1
ATOM 2173 C CA . GLU A 1 279 ? 24.205 7.728 -16.785 1.00 96.62 279 GLU A CA 1
ATOM 2174 C C . GLU A 1 279 ? 25.352 6.851 -16.253 1.00 96.62 279 GLU A C 1
ATOM 2176 O O . GLU A 1 279 ? 25.932 6.085 -17.021 1.00 96.62 279 GLU A O 1
ATOM 2181 N N . ASP A 1 280 ? 25.601 6.862 -14.938 1.00 96.50 280 ASP A N 1
ATOM 2182 C CA . ASP A 1 280 ? 26.613 6.032 -14.267 1.00 96.50 280 ASP A CA 1
ATOM 2183 C C . ASP A 1 280 ? 26.382 4.522 -14.496 1.00 96.50 280 ASP A C 1
ATOM 2185 O O . ASP A 1 280 ? 27.338 3.762 -14.647 1.00 96.50 280 ASP A O 1
ATOM 2189 N N . ALA A 1 281 ? 25.121 4.067 -14.499 1.00 95.00 281 ALA A N 1
ATOM 2190 C CA . ALA A 1 281 ? 24.778 2.645 -14.606 1.00 95.00 281 ALA A CA 1
ATOM 2191 C C . ALA A 1 281 ? 24.689 2.123 -16.048 1.00 95.00 281 ALA A C 1
ATOM 2193 O O . ALA A 1 281 ? 24.884 0.927 -16.273 1.00 95.00 281 ALA A O 1
ATOM 2194 N N . PHE A 1 282 ? 24.352 2.984 -17.014 1.00 94.56 282 PHE A N 1
ATOM 2195 C CA . PHE A 1 282 ? 24.021 2.562 -18.380 1.00 94.56 282 PHE A CA 1
ATOM 2196 C C . PHE A 1 282 ? 24.842 3.245 -19.483 1.00 94.56 282 PHE A C 1
ATOM 2198 O O . PHE A 1 282 ? 24.702 2.870 -20.646 1.00 94.56 282 PHE A O 1
ATOM 2205 N N . GLY A 1 283 ? 25.700 4.217 -19.151 1.00 94.50 283 GLY A N 1
ATOM 2206 C CA . GLY A 1 283 ? 26.541 4.934 -20.118 1.00 94.50 283 GLY A CA 1
ATOM 2207 C C . GLY A 1 283 ? 25.758 5.818 -21.096 1.00 94.50 283 GLY A C 1
ATOM 2208 O O . GLY A 1 283 ? 26.248 6.120 -22.182 1.00 94.50 283 GLY A O 1
ATOM 2209 N N . LEU A 1 284 ? 24.527 6.193 -20.739 1.00 94.88 284 LEU A N 1
ATOM 2210 C CA . LEU A 1 284 ? 23.596 6.949 -21.573 1.00 94.88 284 LEU A CA 1
ATOM 2211 C C . LEU A 1 284 ? 22.888 8.000 -20.718 1.00 94.88 284 LEU A C 1
ATOM 2213 O O . LEU A 1 284 ? 22.419 7.685 -19.628 1.00 94.88 284 LEU A O 1
ATOM 2217 N N . LYS A 1 285 ? 22.761 9.233 -21.213 1.00 96.50 285 LYS A N 1
ATOM 2218 C CA . LYS A 1 285 ? 22.024 10.292 -20.511 1.00 96.50 285 LYS A CA 1
ATOM 2219 C C . LYS A 1 285 ? 20.525 10.031 -20.532 1.00 96.50 285 LYS A C 1
ATOM 2221 O O . LYS A 1 285 ? 19.987 9.497 -21.503 1.00 96.50 285 LYS A O 1
ATOM 2226 N N . TRP A 1 286 ? 19.840 10.451 -19.473 1.00 95.75 286 TRP A N 1
ATOM 2227 C CA . TRP A 1 286 ? 18.393 10.281 -19.341 1.00 95.75 286 TRP A CA 1
ATOM 2228 C C . TRP A 1 286 ? 17.627 10.964 -20.485 1.00 95.75 286 TRP A C 1
ATOM 2230 O O . TRP A 1 286 ? 16.757 10.361 -21.113 1.00 95.75 286 TRP A O 1
ATOM 2240 N N . GLU A 1 287 ? 18.010 12.195 -20.816 1.00 95.94 287 GLU A N 1
ATOM 2241 C CA . GLU A 1 287 ? 17.433 12.997 -21.894 1.00 95.94 287 GLU A CA 1
ATOM 2242 C C . GLU A 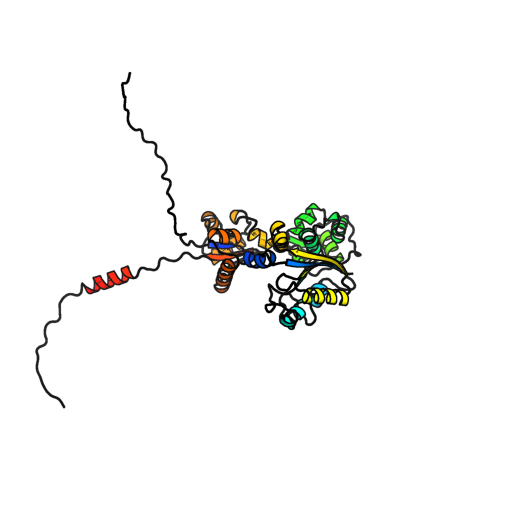1 287 ? 17.641 12.348 -23.274 1.00 95.94 287 GLU A C 1
ATOM 2244 O O . GLU A 1 287 ? 16.720 12.339 -24.094 1.00 95.94 287 GLU A O 1
ATOM 2249 N N . ASP A 1 288 ? 18.806 11.740 -23.519 1.00 95.69 288 ASP A N 1
ATOM 2250 C CA . ASP A 1 288 ? 19.092 11.017 -24.764 1.00 95.69 288 ASP A CA 1
ATOM 2251 C C . ASP A 1 288 ? 18.299 9.700 -24.851 1.00 95.69 288 ASP A C 1
ATOM 2253 O O . ASP A 1 288 ? 17.780 9.357 -25.915 1.00 95.69 288 ASP A O 1
ATOM 2257 N N . ALA A 1 289 ? 18.121 8.991 -23.730 1.00 95.19 289 ALA A N 1
ATOM 2258 C CA . ALA A 1 289 ? 17.281 7.793 -23.659 1.00 95.19 289 ALA A CA 1
ATOM 2259 C C . ALA A 1 289 ? 15.791 8.102 -23.911 1.00 95.19 289 ALA A C 1
ATOM 2261 O O . ALA A 1 289 ? 15.109 7.332 -24.598 1.00 95.19 289 ALA A O 1
ATOM 2262 N N . LEU A 1 290 ? 15.292 9.236 -23.401 1.00 94.81 290 LEU A N 1
ATOM 2263 C CA . LEU A 1 290 ? 13.948 9.744 -23.696 1.00 94.81 290 LEU A CA 1
ATOM 2264 C C . LEU A 1 290 ? 13.812 10.143 -25.172 1.00 94.81 290 LEU A C 1
ATOM 2266 O O . LEU A 1 290 ? 12.875 9.705 -25.842 1.00 94.81 290 LEU A O 1
ATOM 2270 N N . LYS A 1 291 ? 14.766 10.916 -25.706 1.00 94.06 291 LYS A N 1
ATOM 2271 C CA . LYS A 1 291 ? 14.792 11.345 -27.115 1.00 94.06 291 LYS A CA 1
ATOM 2272 C C . LYS A 1 291 ? 14.851 10.158 -28.083 1.00 94.06 291 LYS A C 1
ATOM 2274 O O . LYS A 1 291 ? 14.214 10.196 -29.132 1.00 94.06 291 LYS A O 1
ATOM 2279 N N . GLY A 1 292 ? 15.567 9.096 -27.715 1.00 91.88 292 GLY A N 1
ATOM 2280 C CA . GLY A 1 292 ? 15.631 7.833 -28.453 1.00 91.88 292 GLY A CA 1
ATOM 2281 C C . GLY A 1 292 ? 14.419 6.906 -28.275 1.00 91.88 292 GLY A C 1
ATOM 2282 O O . GLY A 1 292 ? 14.415 5.827 -28.861 1.00 91.88 292 GLY A O 1
ATOM 2283 N N . GLN A 1 293 ? 13.410 7.281 -27.475 1.00 92.25 293 GLN A N 1
ATOM 2284 C CA . GLN A 1 293 ? 12.239 6.446 -27.145 1.00 92.25 293 GLN A CA 1
ATOM 2285 C C . GLN A 1 293 ? 12.614 5.055 -26.581 1.00 92.25 293 GLN A C 1
ATOM 2287 O O . GLN A 1 293 ? 11.947 4.042 -26.839 1.00 92.25 293 GLN A O 1
ATOM 2292 N N . LEU A 1 294 ? 13.714 5.015 -25.817 1.00 94.56 294 LEU A N 1
ATOM 2293 C CA . LEU A 1 294 ? 14.262 3.805 -25.198 1.00 94.56 294 LEU A CA 1
ATOM 2294 C C . LEU A 1 294 ? 13.706 3.572 -23.787 1.00 94.56 294 LEU A C 1
ATOM 2296 O O . LEU A 1 294 ? 13.732 2.440 -23.310 1.00 94.56 294 LEU A O 1
ATOM 2300 N N . VAL A 1 295 ? 13.215 4.625 -23.126 1.00 96.38 295 VAL A N 1
ATOM 2301 C CA . VAL A 1 295 ? 12.557 4.540 -21.815 1.00 96.38 295 VAL A CA 1
ATOM 2302 C C . VAL A 1 295 ? 11.059 4.300 -21.994 1.00 96.38 295 VAL A C 1
ATOM 2304 O O . VAL A 1 295 ? 10.410 4.983 -22.783 1.00 96.38 295 VAL A O 1
ATOM 2307 N N . LEU A 1 296 ? 10.522 3.339 -21.247 1.00 97.06 296 LEU A N 1
ATOM 2308 C CA . LEU A 1 296 ? 9.125 2.908 -21.263 1.00 97.06 296 LEU A CA 1
ATOM 2309 C C . LEU A 1 296 ? 8.634 2.741 -19.823 1.00 97.06 296 LEU A C 1
ATOM 2311 O O . LEU A 1 296 ? 9.391 2.297 -18.956 1.00 97.06 296 LEU A O 1
ATOM 2315 N N . ASN A 1 297 ? 7.362 3.018 -19.559 1.00 97.31 297 ASN A N 1
ATOM 2316 C CA . ASN A 1 297 ? 6.715 2.482 -18.365 1.00 97.31 297 ASN A CA 1
ATOM 2317 C C . ASN A 1 297 ? 6.374 0.986 -18.568 1.00 97.31 297 ASN A C 1
ATOM 2319 O O . ASN A 1 297 ? 6.496 0.446 -19.672 1.00 97.31 297 ASN A O 1
ATOM 2323 N N . ALA A 1 298 ? 6.015 0.272 -17.501 1.00 97.69 298 ALA A N 1
ATOM 2324 C CA . ALA A 1 298 ? 5.753 -1.166 -17.565 1.00 97.69 298 ALA A CA 1
ATOM 2325 C C . ALA A 1 298 ? 4.599 -1.519 -18.528 1.00 97.69 298 ALA A C 1
ATOM 2327 O O . ALA A 1 298 ? 4.717 -2.464 -19.309 1.00 97.69 298 ALA A O 1
ATOM 2328 N N . ALA A 1 299 ? 3.521 -0.730 -18.539 1.00 97.06 299 ALA A N 1
ATOM 2329 C CA . ALA A 1 299 ? 2.386 -0.942 -19.441 1.00 97.06 299 ALA A CA 1
ATOM 2330 C C . ALA A 1 299 ? 2.752 -0.703 -20.923 1.00 97.06 299 ALA A C 1
ATOM 2332 O O . ALA A 1 299 ? 2.370 -1.481 -21.803 1.00 97.06 299 ALA A O 1
ATOM 2333 N N . GLU A 1 300 ? 3.540 0.336 -21.207 1.00 96.62 300 GLU A N 1
ATOM 2334 C CA . GLU A 1 300 ? 4.110 0.606 -22.531 1.00 96.62 300 GLU A CA 1
ATOM 2335 C C . GLU A 1 300 ? 5.052 -0.517 -22.982 1.00 96.62 300 GLU A C 1
ATOM 2337 O O . GLU A 1 300 ? 5.031 -0.890 -24.155 1.00 96.62 300 GLU A O 1
ATOM 2342 N N . ALA A 1 301 ? 5.842 -1.092 -22.069 1.00 96.50 301 ALA A N 1
ATOM 2343 C CA . ALA A 1 301 ? 6.735 -2.210 -22.359 1.00 96.50 301 ALA A CA 1
ATOM 2344 C C . ALA A 1 301 ? 5.962 -3.487 -22.732 1.00 96.50 301 ALA A C 1
ATOM 2346 O O . ALA A 1 301 ? 6.244 -4.065 -23.785 1.00 96.50 301 ALA A O 1
ATOM 2347 N N . CYS A 1 302 ? 4.945 -3.877 -21.949 1.00 96.12 302 CYS A N 1
ATOM 2348 C CA . CYS A 1 302 ? 4.031 -4.973 -22.299 1.00 96.12 302 CYS A CA 1
ATOM 2349 C C . CYS A 1 302 ? 3.426 -4.762 -23.698 1.00 96.12 302 CYS A C 1
ATOM 2351 O O . CYS A 1 302 ? 3.526 -5.632 -24.563 1.00 96.12 302 CYS A O 1
ATOM 2353 N N . LYS A 1 303 ? 2.893 -3.564 -23.977 1.00 95.31 303 LYS A N 1
ATOM 2354 C CA . LYS A 1 303 ? 2.279 -3.237 -25.275 1.00 95.31 303 LYS A CA 1
ATOM 2355 C C . LYS A 1 303 ? 3.274 -3.242 -26.445 1.00 95.31 303 LYS A C 1
ATOM 2357 O O . LYS A 1 303 ? 2.957 -3.784 -27.503 1.00 95.31 303 LYS A O 1
ATOM 2362 N N . LYS A 1 304 ? 4.456 -2.632 -26.290 1.00 93.12 304 LYS A N 1
ATOM 2363 C CA . LYS A 1 304 ? 5.467 -2.479 -27.357 1.00 93.12 304 LYS A CA 1
ATOM 2364 C C . LYS A 1 304 ? 6.092 -3.816 -27.749 1.00 93.12 304 LYS A C 1
ATOM 2366 O O . LYS A 1 304 ? 6.295 -4.059 -28.936 1.00 93.12 304 LYS A O 1
ATOM 2371 N N . TYR A 1 305 ? 6.374 -4.671 -26.768 1.00 92.19 305 TYR A N 1
ATOM 2372 C CA . TYR A 1 305 ? 7.036 -5.961 -26.981 1.00 92.19 305 TYR A CA 1
ATOM 2373 C C . TYR A 1 305 ? 6.071 -7.154 -27.026 1.00 92.19 305 TYR A C 1
ATOM 2375 O O . TYR A 1 305 ? 6.529 -8.276 -27.221 1.00 92.19 305 TYR A O 1
ATOM 2383 N N . LYS A 1 306 ? 4.756 -6.909 -26.908 1.00 94.31 306 LYS A N 1
ATOM 2384 C CA . LYS A 1 306 ? 3.691 -7.927 -26.848 1.00 94.31 306 LYS A CA 1
ATOM 2385 C C . LYS A 1 306 ? 3.932 -8.971 -25.752 1.00 94.31 306 LYS A C 1
ATOM 2387 O O . LYS A 1 306 ? 3.766 -10.159 -25.999 1.00 94.31 306 LYS A O 1
ATOM 2392 N N . LEU A 1 307 ? 4.345 -8.498 -24.579 1.00 95.00 307 LEU A N 1
ATOM 2393 C CA . LEU A 1 307 ? 4.552 -9.333 -23.399 1.00 95.00 307 LEU A CA 1
ATOM 2394 C C . LEU A 1 307 ? 3.339 -9.269 -22.480 1.00 95.00 307 LEU A C 1
ATOM 2396 O O . LEU A 1 307 ? 2.762 -8.189 -22.304 1.00 95.00 307 LEU A O 1
ATOM 2400 N N . ASP A 1 308 ? 3.025 -10.383 -21.831 1.00 96.31 308 ASP A N 1
ATOM 2401 C CA . ASP A 1 308 ? 2.156 -10.369 -20.661 1.00 96.31 308 ASP A CA 1
ATOM 2402 C C . ASP A 1 308 ? 2.864 -9.778 -19.419 1.00 96.31 308 ASP A C 1
ATOM 2404 O O . ASP A 1 308 ? 4.021 -9.333 -19.445 1.00 96.31 308 ASP A O 1
ATOM 2408 N N . ALA A 1 309 ? 2.118 -9.698 -18.319 1.00 95.94 309 ALA A N 1
ATOM 2409 C CA . ALA A 1 309 ? 2.582 -9.133 -17.062 1.00 95.94 309 ALA A CA 1
ATOM 2410 C C . ALA A 1 309 ? 3.722 -9.945 -16.409 1.00 95.94 309 ALA A C 1
ATOM 2412 O O . ALA A 1 309 ? 4.631 -9.362 -15.811 1.00 95.94 309 ALA A O 1
ATOM 2413 N N . ASN A 1 310 ? 3.685 -11.273 -16.529 1.00 95.81 310 ASN A N 1
ATOM 2414 C CA . ASN A 1 310 ? 4.652 -12.199 -15.949 1.00 95.81 310 ASN A CA 1
ATOM 2415 C C . ASN A 1 310 ? 5.920 -12.284 -16.803 1.00 95.81 310 ASN A C 1
ATOM 2417 O O . ASN A 1 310 ? 7.009 -12.167 -16.251 1.00 95.81 310 ASN A O 1
ATOM 2421 N N . GLU A 1 311 ? 5.806 -12.351 -18.132 1.00 97.06 311 GLU A N 1
ATOM 2422 C CA . GLU A 1 311 ? 6.951 -12.301 -19.053 1.00 97.06 311 GLU A CA 1
ATOM 2423 C C . GLU A 1 311 ? 7.789 -11.022 -18.872 1.00 97.06 311 GLU A C 1
ATOM 2425 O O . GLU A 1 311 ? 9.023 -11.048 -18.950 1.00 97.06 311 GLU A O 1
ATOM 2430 N N . LEU A 1 312 ? 7.145 -9.875 -18.606 1.00 97.31 312 LEU A N 1
ATOM 2431 C CA . LEU A 1 312 ? 7.862 -8.646 -18.258 1.00 97.31 312 LEU A CA 1
ATOM 2432 C C . LEU A 1 312 ? 8.547 -8.757 -16.885 1.00 97.31 312 LEU A C 1
ATOM 2434 O O . LEU A 1 312 ? 9.694 -8.324 -16.732 1.00 97.31 312 LEU A O 1
ATOM 2438 N N . ASN A 1 313 ? 7.870 -9.344 -15.896 1.00 97.19 313 ASN A N 1
ATOM 2439 C CA . ASN A 1 313 ? 8.400 -9.515 -14.544 1.00 97.19 313 ASN A CA 1
ATOM 2440 C C . ASN A 1 313 ? 9.577 -10.510 -14.490 1.00 97.19 313 ASN A C 1
ATOM 2442 O O . ASN A 1 313 ? 10.541 -10.269 -13.771 1.00 97.19 313 ASN A O 1
ATOM 2446 N N . GLU A 1 314 ? 9.581 -11.567 -15.304 1.00 96.75 314 GLU A N 1
ATOM 2447 C CA . GLU A 1 314 ? 10.724 -12.478 -15.460 1.00 96.75 314 GLU A CA 1
ATOM 2448 C C . GLU A 1 314 ? 11.961 -11.745 -15.992 1.00 96.75 314 GLU A C 1
ATOM 2450 O O . GLU A 1 314 ? 13.062 -11.868 -15.442 1.00 96.75 314 GLU A O 1
ATOM 2455 N N . ARG A 1 315 ? 11.789 -10.910 -17.026 1.00 96.56 315 ARG A N 1
ATOM 2456 C CA . ARG A 1 315 ? 12.877 -10.080 -17.568 1.00 96.56 315 ARG A CA 1
ATOM 2457 C C . ARG A 1 315 ? 13.353 -9.042 -16.549 1.00 96.56 315 ARG A C 1
ATOM 2459 O O . ARG A 1 315 ? 14.555 -8.806 -16.437 1.00 96.56 315 ARG A O 1
ATOM 2466 N N . TRP A 1 316 ? 12.441 -8.461 -15.768 1.00 97.06 316 TRP A N 1
ATOM 2467 C CA . TRP A 1 316 ? 12.771 -7.573 -14.648 1.00 97.06 316 TRP A CA 1
ATOM 2468 C C . TRP A 1 316 ? 13.557 -8.302 -13.546 1.00 97.06 316 TRP A C 1
ATOM 2470 O O . TRP A 1 316 ? 14.581 -7.801 -13.082 1.00 97.06 316 TRP A O 1
ATOM 2480 N N . ALA A 1 317 ? 13.145 -9.511 -13.160 1.00 96.25 317 ALA A N 1
ATOM 2481 C CA . ALA A 1 317 ? 13.846 -10.342 -12.186 1.00 96.25 317 ALA A CA 1
ATOM 2482 C C . ALA A 1 317 ? 15.249 -10.733 -12.679 1.00 96.25 317 ALA A C 1
ATOM 2484 O O . ALA A 1 317 ? 16.215 -10.668 -11.912 1.00 96.25 317 ALA A O 1
ATOM 2485 N N . LYS A 1 318 ? 15.401 -11.036 -13.976 1.00 96.12 318 LYS A N 1
ATOM 2486 C CA . LYS A 1 318 ? 16.716 -11.209 -14.604 1.00 96.12 318 LYS A CA 1
ATOM 2487 C C . LYS A 1 318 ? 17.552 -9.929 -14.539 1.00 96.12 318 LYS A C 1
ATOM 2489 O O . LYS A 1 318 ? 18.699 -9.999 -14.109 1.00 96.12 318 LYS A O 1
ATOM 2494 N N . ALA A 1 319 ? 16.997 -8.766 -14.884 1.00 95.81 319 ALA A N 1
ATOM 2495 C CA . ALA A 1 319 ? 17.709 -7.491 -14.763 1.00 95.81 319 ALA A CA 1
ATOM 2496 C C . ALA A 1 319 ? 18.146 -7.211 -13.310 1.00 95.81 319 ALA A C 1
ATOM 2498 O O . ALA A 1 319 ? 19.259 -6.737 -13.088 1.00 95.81 319 ALA A O 1
ATOM 2499 N N . LYS A 1 320 ? 17.326 -7.576 -12.310 1.00 95.25 320 LYS A N 1
ATOM 2500 C CA . LYS A 1 320 ? 17.671 -7.495 -10.877 1.00 95.25 320 LYS A CA 1
ATOM 2501 C C . LYS A 1 320 ? 18.873 -8.382 -10.541 1.00 95.25 320 LYS A C 1
ATOM 2503 O O . LYS A 1 320 ? 19.816 -7.906 -9.912 1.00 95.25 320 LYS A O 1
ATOM 2508 N N . LYS A 1 321 ? 18.861 -9.643 -10.988 1.00 95.69 321 LYS A N 1
ATOM 2509 C CA . LYS A 1 321 ? 19.960 -10.608 -10.798 1.00 95.69 321 LYS A CA 1
ATOM 2510 C C . LYS A 1 321 ? 21.255 -10.150 -11.476 1.00 95.69 321 LYS A C 1
ATOM 2512 O O . LYS A 1 321 ? 22.322 -10.239 -10.876 1.00 95.69 321 LYS A O 1
ATOM 2517 N N . ASP A 1 322 ? 21.146 -9.593 -12.679 1.00 95.19 322 ASP A N 1
ATOM 2518 C CA . ASP A 1 322 ? 22.259 -9.043 -13.459 1.00 95.19 322 ASP A CA 1
ATOM 2519 C C . ASP A 1 322 ? 22.739 -7.662 -12.942 1.00 95.19 322 ASP A C 1
ATOM 2521 O O . ASP A 1 322 ? 23.624 -7.060 -13.547 1.00 95.19 322 ASP A O 1
ATOM 2525 N N . LYS A 1 323 ? 22.167 -7.141 -11.841 1.00 94.94 323 LYS A N 1
ATOM 2526 C CA . LYS A 1 323 ? 22.437 -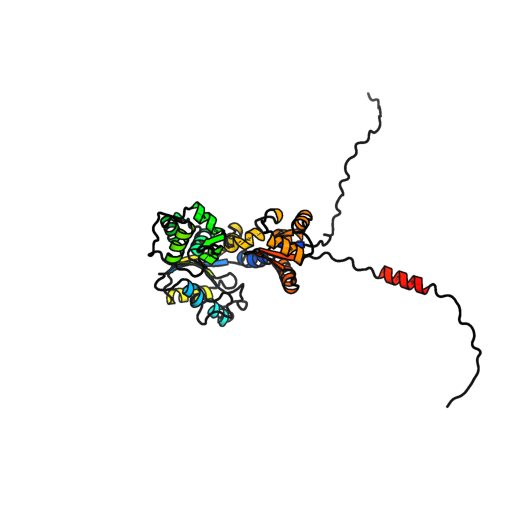5.810 -11.249 1.00 94.94 323 LYS A CA 1
ATOM 2527 C C . LYS A 1 323 ? 22.172 -4.618 -12.190 1.00 94.94 323 LYS A C 1
ATOM 2529 O O . LYS A 1 323 ? 22.711 -3.534 -11.992 1.00 94.94 323 LYS A O 1
ATOM 2534 N N . LYS A 1 324 ? 21.282 -4.784 -13.172 1.00 95.19 324 LYS A N 1
ATOM 2535 C CA . LYS A 1 324 ? 20.879 -3.775 -14.173 1.00 95.19 324 LYS A CA 1
ATOM 2536 C C . LYS A 1 324 ? 19.651 -2.956 -13.744 1.00 95.19 324 LYS A C 1
ATOM 2538 O O . LYS A 1 324 ? 18.853 -2.561 -14.594 1.00 95.19 324 LYS A O 1
ATOM 2543 N N . ILE A 1 325 ? 19.477 -2.725 -12.438 1.00 96.38 325 ILE A N 1
ATOM 2544 C CA . ILE A 1 325 ? 18.370 -1.943 -11.856 1.00 96.38 325 ILE A CA 1
ATOM 2545 C C . ILE A 1 325 ? 18.923 -0.830 -10.973 1.00 96.38 325 ILE A C 1
ATOM 2547 O O . ILE A 1 325 ? 19.784 -1.071 -10.130 1.00 96.38 325 ILE A O 1
ATOM 2551 N N . ILE A 1 326 ? 18.359 0.367 -11.114 1.00 96.12 326 ILE A N 1
ATOM 2552 C CA . ILE A 1 326 ? 18.655 1.538 -10.288 1.00 96.12 326 ILE A CA 1
ATOM 2553 C C . ILE A 1 326 ? 17.396 2.063 -9.589 1.00 96.12 326 ILE A C 1
ATOM 2555 O O . ILE A 1 326 ? 16.282 1.941 -10.102 1.00 96.12 326 ILE A O 1
ATOM 2559 N N . LYS A 1 327 ? 17.585 2.679 -8.415 1.00 94.94 327 LYS A N 1
ATOM 2560 C CA . LYS A 1 327 ? 16.540 3.374 -7.645 1.00 94.94 327 LYS A CA 1
ATOM 2561 C C . LYS A 1 327 ? 16.755 4.887 -7.721 1.00 94.94 327 LYS A C 1
ATOM 2563 O O . LYS A 1 327 ? 17.756 5.406 -7.208 1.00 94.94 327 LYS A O 1
ATOM 2568 N N . PHE A 1 328 ? 15.799 5.590 -8.323 1.00 91.00 328 PHE A N 1
ATOM 2569 C CA . PHE A 1 328 ? 15.759 7.053 -8.345 1.00 91.00 328 PHE A CA 1
ATOM 2570 C C . PHE A 1 328 ? 15.259 7.619 -7.010 1.00 91.00 328 PHE A C 1
ATOM 2572 O O . PHE A 1 328 ? 15.837 8.578 -6.510 1.00 91.00 328 PHE A O 1
ATOM 2579 N N . GLY A 1 329 ? 14.246 6.989 -6.404 1.00 84.62 329 GLY A N 1
ATOM 2580 C CA . GLY A 1 329 ? 13.636 7.432 -5.146 1.00 84.62 329 GLY A CA 1
ATOM 2581 C C . GLY A 1 329 ? 12.522 6.497 -4.663 1.00 84.62 329 GLY A C 1
ATOM 2582 O O . GLY A 1 329 ? 12.463 5.333 -5.074 1.00 84.62 329 GLY A O 1
ATOM 2583 N N . GLY A 1 330 ? 11.642 6.999 -3.790 1.00 79.94 330 GLY A N 1
ATOM 2584 C CA . GLY A 1 330 ? 10.455 6.284 -3.301 1.00 79.94 330 GLY A CA 1
ATOM 2585 C C . GLY A 1 330 ? 9.591 5.750 -4.450 1.00 79.94 330 GLY A C 1
ATOM 2586 O O . GLY A 1 330 ? 9.184 6.494 -5.350 1.00 79.94 330 GLY A O 1
ATOM 2587 N N . GLY A 1 331 ? 9.385 4.430 -4.476 1.00 86.62 331 GLY A N 1
ATOM 2588 C CA . GLY A 1 331 ? 8.622 3.751 -5.527 1.00 86.62 331 GLY A CA 1
ATOM 2589 C C . GLY A 1 331 ? 9.102 3.996 -6.969 1.00 86.62 331 GLY A C 1
ATOM 2590 O O . GLY A 1 331 ? 8.307 3.841 -7.893 1.00 86.62 331 GLY A O 1
ATOM 2591 N N . PHE A 1 332 ? 10.349 4.426 -7.198 1.00 93.69 332 PHE A N 1
ATOM 2592 C CA . PHE A 1 332 ? 10.827 4.786 -8.538 1.00 93.69 332 PHE A CA 1
ATOM 2593 C C . PHE A 1 332 ? 12.100 4.023 -8.904 1.00 93.69 332 PHE A C 1
ATOM 2595 O O . PHE A 1 332 ? 13.206 4.376 -8.483 1.00 93.69 332 PHE A O 1
ATOM 2602 N N . TYR A 1 333 ? 11.920 2.979 -9.712 1.00 96.62 333 TYR A N 1
ATOM 2603 C CA . TYR A 1 333 ? 12.969 2.084 -10.180 1.00 96.62 333 TYR A CA 1
ATOM 2604 C C . TYR A 1 333 ? 13.013 2.059 -11.708 1.00 96.62 333 TYR A C 1
ATOM 2606 O O . TYR A 1 333 ? 11.971 2.053 -12.361 1.00 96.62 333 TYR A O 1
ATOM 2614 N N . CYS A 1 334 ? 14.215 1.980 -12.272 1.00 97.50 334 CYS A N 1
ATOM 2615 C CA . CYS A 1 334 ? 14.444 1.819 -13.706 1.00 97.50 334 CYS A CA 1
ATOM 2616 C C . CYS A 1 334 ? 15.396 0.642 -13.942 1.00 97.50 334 CYS A C 1
ATOM 2618 O O . CYS A 1 334 ? 16.349 0.462 -13.182 1.00 97.50 334 CYS A O 1
ATOM 2620 N N . ALA A 1 335 ? 15.138 -0.163 -14.970 1.00 97.06 335 ALA A N 1
ATOM 2621 C CA . ALA A 1 335 ? 15.926 -1.346 -15.296 1.00 97.06 335 ALA A CA 1
ATOM 2622 C C . ALA A 1 335 ? 16.218 -1.437 -16.795 1.00 97.06 335 ALA A C 1
ATOM 2624 O O . ALA A 1 335 ? 15.329 -1.169 -17.602 1.00 97.06 335 ALA A O 1
ATOM 2625 N N . LYS A 1 336 ? 17.413 -1.899 -17.183 1.00 95.94 336 LYS A N 1
ATOM 2626 C CA . LYS A 1 336 ? 17.669 -2.325 -18.569 1.00 95.94 336 LYS A CA 1
ATOM 2627 C C . LYS A 1 336 ? 17.109 -3.739 -18.754 1.00 95.94 336 LYS A C 1
ATOM 2629 O O . LYS A 1 336 ? 17.710 -4.710 -18.302 1.00 95.94 336 LYS A O 1
ATOM 2634 N N . VAL A 1 337 ? 15.924 -3.831 -19.360 1.00 94.19 337 VAL A N 1
ATOM 2635 C CA . VAL A 1 337 ? 15.127 -5.072 -19.488 1.00 94.19 337 VAL A CA 1
ATOM 2636 C C . VAL A 1 337 ? 15.230 -5.675 -20.890 1.00 94.19 337 VAL A C 1
ATOM 2638 O O . VAL A 1 337 ? 15.113 -6.889 -21.059 1.00 94.19 337 VAL A O 1
ATOM 2641 N N . PHE A 1 338 ? 15.489 -4.837 -21.894 1.00 90.44 338 PHE A N 1
ATOM 2642 C CA . PHE A 1 338 ? 15.748 -5.258 -23.267 1.00 90.44 338 PHE A CA 1
ATOM 2643 C C . PHE A 1 338 ? 17.153 -4.824 -23.666 1.00 90.44 338 PHE A C 1
ATOM 2645 O O . PHE A 1 338 ? 17.573 -3.703 -23.369 1.00 90.44 338 PHE A O 1
ATOM 2652 N N . GLU A 1 339 ? 17.867 -5.721 -24.337 1.00 82.50 339 GLU A N 1
ATOM 2653 C CA . GLU A 1 339 ? 19.205 -5.470 -24.861 1.00 82.50 339 GLU A CA 1
ATOM 2654 C C . GLU A 1 339 ? 19.184 -5.600 -26.379 1.00 82.50 339 GLU A C 1
ATOM 2656 O O . GLU A 1 339 ? 18.563 -6.517 -26.932 1.00 82.50 339 GLU A O 1
ATOM 2661 N N . ALA A 1 340 ? 19.882 -4.692 -27.054 1.00 70.75 340 ALA A N 1
ATOM 2662 C CA . ALA A 1 340 ? 20.158 -4.851 -28.465 1.00 70.75 340 ALA A CA 1
ATOM 2663 C C . ALA A 1 340 ? 20.986 -6.122 -28.683 1.00 70.75 340 ALA A C 1
ATOM 2665 O O . ALA A 1 340 ? 22.047 -6.308 -28.082 1.00 70.75 340 ALA A O 1
ATOM 2666 N N . VAL A 1 341 ? 20.509 -7.006 -29.561 1.00 58.12 341 VAL A N 1
ATOM 2667 C CA . VAL A 1 341 ? 21.280 -8.190 -29.951 1.00 58.12 341 VAL A CA 1
ATOM 2668 C C . VAL A 1 341 ? 22.479 -7.692 -30.746 1.00 58.12 341 VAL A C 1
ATOM 2670 O O . VAL A 1 341 ? 22.328 -7.271 -31.894 1.00 58.12 341 VAL A O 1
ATOM 2673 N N . ALA A 1 342 ? 23.666 -7.731 -30.136 1.00 49.22 342 ALA A N 1
ATOM 2674 C CA . ALA A 1 342 ? 24.907 -7.464 -30.846 1.00 49.22 342 ALA A CA 1
ATOM 2675 C C . ALA A 1 342 ? 24.952 -8.362 -32.096 1.00 49.22 342 ALA A C 1
ATOM 2677 O O . ALA A 1 342 ? 24.662 -9.561 -31.981 1.00 49.22 342 ALA A O 1
ATOM 2678 N N . PRO A 1 343 ? 25.273 -7.823 -33.288 1.00 45.28 343 PRO A N 1
ATOM 2679 C CA . PRO A 1 343 ? 25.338 -8.639 -34.488 1.00 45.28 343 PRO A CA 1
ATOM 2680 C C . PRO A 1 343 ? 26.337 -9.766 -34.236 1.00 45.28 343 PRO A C 1
ATOM 2682 O O . PRO A 1 343 ? 27.511 -9.502 -33.967 1.00 45.28 343 PRO A O 1
ATOM 2685 N N . LYS A 1 344 ? 25.866 -11.022 -34.290 1.00 41.78 344 LYS A N 1
ATOM 2686 C CA . LYS A 1 344 ? 26.751 -12.190 -34.226 1.00 41.78 344 LYS A CA 1
ATOM 2687 C C . LYS A 1 344 ? 27.838 -11.966 -35.268 1.00 41.78 344 LYS A C 1
ATOM 2689 O O . LYS A 1 344 ? 27.517 -11.857 -36.451 1.00 41.78 344 LYS A O 1
ATOM 2694 N N . ALA A 1 345 ? 29.092 -11.871 -34.829 1.00 43.03 345 ALA A N 1
ATOM 2695 C CA . ALA A 1 345 ? 30.219 -11.754 -35.738 1.00 43.03 345 ALA A CA 1
ATOM 2696 C C . ALA A 1 345 ? 30.167 -12.962 -36.677 1.00 43.03 345 ALA A C 1
ATOM 2698 O O . ALA A 1 345 ? 30.342 -14.099 -36.237 1.00 43.03 345 ALA A O 1
ATOM 2699 N N . THR A 1 346 ? 29.833 -12.725 -37.945 1.00 40.62 346 THR A N 1
ATOM 2700 C CA . THR A 1 346 ? 29.654 -13.795 -38.919 1.00 40.62 346 THR A CA 1
ATOM 2701 C C . THR A 1 346 ? 30.998 -14.478 -39.123 1.00 40.62 346 THR A C 1
ATOM 2703 O O . THR A 1 346 ? 31.933 -13.902 -39.690 1.00 40.62 346 THR A O 1
ATOM 2706 N N . THR A 1 347 ? 31.097 -15.720 -38.641 1.00 46.22 347 THR A N 1
ATOM 2707 C CA . THR A 1 347 ? 32.294 -16.566 -38.755 1.00 46.22 347 THR A CA 1
ATOM 2708 C C . THR A 1 347 ? 32.757 -16.701 -40.201 1.00 46.22 347 THR A C 1
ATOM 2710 O O . THR A 1 347 ? 33.957 -16.789 -40.432 1.00 46.22 347 THR A O 1
ATOM 2713 N N . GLU A 1 348 ? 31.848 -16.531 -41.165 1.00 48.94 348 GLU A N 1
ATOM 2714 C CA . GLU A 1 348 ? 32.118 -16.355 -42.594 1.00 48.94 348 GLU A CA 1
ATOM 2715 C C . GLU A 1 348 ? 33.314 -15.440 -42.921 1.00 48.94 348 GLU A C 1
ATOM 2717 O O . GLU A 1 348 ? 34.069 -15.752 -43.838 1.00 48.94 348 GLU A O 1
ATOM 2722 N N . LYS A 1 349 ? 33.525 -14.319 -42.208 1.00 51.12 349 LYS A N 1
ATOM 2723 C CA . LYS A 1 349 ? 34.686 -13.441 -42.471 1.00 51.12 349 LYS A CA 1
ATOM 2724 C C . LYS A 1 349 ? 35.999 -14.011 -41.928 1.00 51.12 349 LYS A C 1
ATOM 2726 O O . LYS A 1 349 ? 37.042 -13.788 -42.537 1.00 51.12 349 LYS A O 1
ATOM 2731 N N . ALA A 1 350 ? 35.962 -14.757 -40.825 1.00 50.03 350 ALA A N 1
ATOM 2732 C CA . ALA A 1 350 ? 37.131 -15.451 -40.284 1.00 50.03 350 ALA A CA 1
ATOM 2733 C C . ALA A 1 350 ? 37.467 -16.716 -41.098 1.00 50.03 350 ALA A C 1
ATOM 2735 O O . ALA A 1 350 ? 38.637 -17.003 -41.342 1.00 50.03 350 ALA A O 1
ATOM 2736 N N . GLU A 1 351 ? 36.448 -17.432 -41.572 1.00 53.72 351 GLU A N 1
ATOM 2737 C CA . GLU A 1 351 ? 36.577 -18.625 -42.413 1.00 53.72 351 GLU A CA 1
ATOM 2738 C C . GLU A 1 351 ? 37.040 -18.272 -43.828 1.00 53.72 351 GLU A C 1
ATOM 2740 O O . GLU A 1 351 ? 37.979 -18.895 -44.320 1.00 53.72 351 GLU A O 1
ATOM 2745 N N . LYS A 1 352 ? 36.491 -17.218 -44.455 1.00 56.09 352 LYS A N 1
ATOM 2746 C CA . LYS A 1 352 ? 36.999 -16.716 -45.745 1.00 56.09 352 LYS A CA 1
ATOM 2747 C C . LYS A 1 352 ? 38.449 -16.248 -45.636 1.00 56.09 352 LYS A C 1
ATOM 2749 O O . LYS A 1 352 ? 39.246 -16.606 -46.496 1.00 56.09 352 LYS A O 1
ATOM 2754 N N . LYS A 1 353 ? 38.824 -15.547 -44.557 1.00 57.28 353 LYS A N 1
ATOM 2755 C CA . LYS A 1 353 ? 40.216 -15.120 -44.354 1.00 57.28 353 LYS A CA 1
ATOM 2756 C C . LYS A 1 353 ? 41.172 -16.310 -44.177 1.00 57.28 353 LYS A C 1
ATOM 2758 O O . LYS A 1 353 ? 42.197 -16.354 -44.848 1.00 57.28 353 LYS A O 1
ATOM 2763 N N . LYS A 1 354 ? 40.801 -17.325 -43.382 1.00 57.28 354 LYS A N 1
ATOM 2764 C CA . LYS A 1 354 ? 41.575 -18.579 -43.269 1.00 57.28 354 LYS A CA 1
ATOM 2765 C C . LYS A 1 354 ? 41.672 -19.345 -44.594 1.00 57.28 354 LYS A C 1
ATOM 2767 O O . LYS A 1 354 ? 42.734 -19.871 -44.909 1.00 57.28 354 LYS A O 1
ATOM 2772 N N . ALA A 1 355 ? 40.595 -19.401 -45.378 1.00 58.12 355 ALA A N 1
ATOM 2773 C CA . ALA A 1 355 ? 40.578 -20.080 -46.676 1.00 58.12 355 ALA A CA 1
ATOM 2774 C C . ALA A 1 355 ? 41.399 -19.351 -47.759 1.00 58.12 355 ALA A C 1
ATOM 2776 O O . ALA A 1 355 ? 41.848 -19.980 -48.717 1.00 58.12 355 ALA A O 1
ATOM 2777 N N . GLU A 1 356 ? 41.594 -18.038 -47.621 1.00 57.97 356 GLU A N 1
ATOM 2778 C CA . GLU A 1 356 ? 42.411 -17.220 -48.521 1.00 57.97 356 GLU A CA 1
ATOM 2779 C C . GLU A 1 356 ? 43.898 -17.226 -48.117 1.00 57.97 356 GLU A C 1
ATOM 2781 O O . GLU A 1 356 ? 44.769 -17.342 -48.980 1.00 57.97 356 GLU A O 1
ATOM 2786 N N . GLU A 1 357 ? 44.201 -17.213 -46.813 1.00 59.03 357 GLU A N 1
ATOM 2787 C CA . GLU A 1 357 ? 45.559 -17.395 -46.275 1.00 59.03 357 GLU A CA 1
ATOM 2788 C C . GLU A 1 357 ? 46.104 -18.809 -46.587 1.00 59.03 357 GLU A C 1
ATOM 2790 O O . GLU A 1 357 ? 47.249 -18.946 -47.018 1.00 59.03 357 GLU A O 1
ATOM 2795 N N . ALA A 1 358 ? 45.266 -19.854 -46.518 1.00 57.06 358 ALA A N 1
ATOM 2796 C CA . ALA A 1 358 ? 45.636 -21.228 -46.891 1.00 57.06 358 ALA A CA 1
ATOM 2797 C C . ALA A 1 358 ? 45.946 -21.433 -48.393 1.00 57.06 358 ALA A C 1
ATOM 2799 O O . ALA A 1 358 ? 46.512 -22.458 -48.764 1.00 57.06 358 ALA A O 1
ATOM 2800 N N . LYS A 1 359 ? 45.598 -20.475 -49.265 1.00 56.75 359 LYS A N 1
ATOM 2801 C CA . LYS A 1 359 ? 45.876 -20.522 -50.716 1.00 56.75 359 LYS A CA 1
ATOM 2802 C C . LYS A 1 359 ? 47.135 -19.752 -51.136 1.00 56.75 359 LYS A C 1
ATOM 2804 O O . LYS A 1 359 ? 47.397 -19.648 -52.331 1.00 56.75 359 LYS A O 1
ATOM 2809 N N . LYS A 1 360 ? 47.898 -19.192 -50.187 1.00 56.38 360 LYS A N 1
ATOM 2810 C CA . LYS A 1 360 ? 49.058 -18.318 -50.460 1.00 56.38 360 LYS A CA 1
ATOM 2811 C C . LYS A 1 360 ? 50.414 -18.832 -49.959 1.00 56.38 360 LYS A C 1
ATOM 2813 O O . LYS A 1 360 ? 51.389 -18.091 -50.040 1.00 56.38 360 LYS A O 1
ATOM 2818 N N . ALA A 1 361 ? 50.510 -20.075 -49.489 1.00 44.91 361 ALA A N 1
ATOM 2819 C CA . ALA A 1 361 ? 51.802 -20.703 -49.203 1.00 44.91 361 ALA A CA 1
ATOM 2820 C C . ALA A 1 361 ? 52.472 -21.175 -50.516 1.00 44.91 361 ALA A C 1
ATOM 2822 O O . ALA A 1 361 ? 51.862 -21.978 -51.226 1.00 44.91 361 ALA A O 1
ATOM 2823 N N . PRO A 1 362 ? 53.680 -20.691 -50.870 1.00 48.91 362 PRO A N 1
ATOM 2824 C CA . PRO A 1 362 ? 54.370 -21.113 -52.083 1.00 48.91 362 PRO A CA 1
ATOM 2825 C C . PRO A 1 362 ? 55.111 -22.449 -51.919 1.00 48.91 362 PRO A C 1
ATOM 2827 O O . PRO A 1 362 ? 55.444 -22.900 -50.825 1.00 48.91 362 PRO A O 1
ATOM 2830 N N . GLU A 1 363 ? 55.357 -23.064 -53.069 1.00 50.44 363 GLU A N 1
ATOM 2831 C CA . GLU A 1 363 ? 56.007 -24.351 -53.294 1.00 50.44 363 GLU A CA 1
ATOM 2832 C C . GLU A 1 363 ? 57.519 -24.313 -52.994 1.00 50.44 363 GLU A C 1
ATOM 2834 O O . GLU A 1 363 ? 58.291 -23.866 -53.835 1.00 50.44 363 GLU A O 1
ATOM 2839 N N . GLU A 1 364 ? 57.973 -24.829 -51.841 1.00 45.06 364 GLU A N 1
ATOM 2840 C CA . GLU A 1 364 ? 59.415 -25.066 -51.624 1.00 45.06 364 GLU A CA 1
ATOM 2841 C C . GLU A 1 364 ? 59.731 -26.176 -50.592 1.00 45.06 364 GLU A C 1
ATOM 2843 O O . GLU A 1 364 ? 60.068 -25.911 -49.442 1.00 45.06 364 GLU A O 1
ATOM 2848 N N . ALA A 1 365 ? 59.625 -27.451 -51.002 1.00 39.88 365 ALA A N 1
ATOM 2849 C CA . ALA A 1 365 ? 60.194 -28.605 -50.274 1.00 39.88 365 ALA A CA 1
ATOM 2850 C C . ALA A 1 365 ? 60.280 -29.887 -51.140 1.00 39.88 365 ALA A C 1
ATOM 2852 O O . ALA A 1 365 ? 59.656 -30.906 -50.841 1.00 39.88 365 ALA A O 1
ATOM 2853 N N . LYS A 1 366 ? 61.070 -29.876 -52.224 1.00 41.78 366 LYS A N 1
ATOM 2854 C CA . LYS A 1 366 ? 61.442 -31.099 -52.968 1.00 41.78 366 LYS A CA 1
ATOM 2855 C C . LYS A 1 366 ? 62.950 -31.342 -52.906 1.00 41.78 366 LYS A C 1
ATOM 2857 O O . LYS A 1 366 ? 63.673 -30.829 -53.756 1.00 41.78 366 LYS A O 1
ATOM 2862 N N . LYS A 1 367 ? 63.395 -32.174 -51.951 1.00 39.03 367 LYS A N 1
ATOM 2863 C CA . LYS A 1 367 ? 64.473 -33.179 -52.115 1.00 39.03 367 LYS A CA 1
ATOM 2864 C C . LYS A 1 367 ? 64.796 -33.896 -50.799 1.00 39.03 367 LYS A C 1
ATOM 2866 O O . LYS A 1 367 ? 65.376 -33.310 -49.894 1.00 39.03 367 LYS A O 1
ATOM 2871 N N . ALA A 1 368 ? 64.534 -35.197 -50.777 1.00 40.34 368 ALA A N 1
ATOM 2872 C CA . ALA A 1 368 ? 65.295 -36.182 -50.019 1.00 40.34 368 ALA A CA 1
ATOM 2873 C C . ALA A 1 368 ? 65.404 -37.434 -50.910 1.00 40.34 368 ALA A C 1
ATOM 2875 O O . ALA A 1 368 ? 64.382 -37.825 -51.480 1.00 40.34 368 ALA A O 1
ATOM 2876 N N . PRO A 1 369 ? 66.597 -38.018 -51.113 1.00 49.34 369 PRO A N 1
ATOM 2877 C CA . PRO A 1 369 ? 66.729 -39.331 -51.722 1.00 49.34 369 PRO A CA 1
ATOM 2878 C C . PRO A 1 369 ? 66.586 -40.450 -50.680 1.00 49.34 369 PRO A C 1
ATOM 2880 O O . PRO A 1 369 ? 66.730 -40.250 -49.476 1.00 49.34 369 PRO A O 1
ATOM 2883 N N . GLU A 1 370 ? 66.263 -41.616 -51.214 1.00 40.59 370 GLU A N 1
ATOM 2884 C CA . GLU A 1 370 ? 65.892 -42.873 -50.567 1.00 40.59 370 GLU A CA 1
ATOM 2885 C C . GLU A 1 370 ? 67.110 -43.699 -50.083 1.00 40.59 370 GLU A C 1
ATOM 2887 O O . GLU A 1 370 ? 68.245 -43.372 -50.417 1.00 40.59 370 GLU A O 1
ATOM 2892 N N . GLU A 1 371 ? 66.823 -44.804 -49.373 1.00 36.44 371 GLU A N 1
ATOM 2893 C CA . GLU A 1 371 ? 67.700 -45.901 -48.887 1.00 36.44 371 GLU A CA 1
ATOM 2894 C C . GLU A 1 371 ? 68.178 -45.855 -47.412 1.00 36.44 371 GLU A C 1
ATOM 2896 O O . GLU A 1 371 ? 68.573 -44.817 -46.901 1.00 36.44 371 GLU A O 1
ATOM 2901 N N . ALA A 1 372 ? 68.228 -46.968 -46.655 1.00 40.06 372 ALA A N 1
ATOM 2902 C CA . ALA A 1 372 ? 67.543 -48.266 -46.788 1.00 40.06 372 ALA A CA 1
ATOM 2903 C C . ALA A 1 372 ? 67.643 -49.117 -45.490 1.00 40.06 372 ALA A C 1
ATOM 2905 O O . ALA A 1 372 ? 68.676 -49.134 -44.832 1.00 40.06 372 ALA A O 1
ATOM 2906 N N . LYS A 1 373 ? 66.626 -49.971 -45.274 1.00 38.66 373 LYS A N 1
ATOM 2907 C CA . LYS A 1 373 ? 66.676 -51.327 -44.661 1.00 38.66 373 LYS A CA 1
ATOM 2908 C C . LYS A 1 373 ? 66.941 -51.549 -43.146 1.00 38.66 373 LYS A C 1
ATOM 2910 O O . LYS A 1 373 ? 68.039 -51.367 -42.643 1.00 38.66 373 LYS A O 1
ATOM 2915 N N . LYS A 1 374 ? 65.975 -52.316 -42.602 1.00 39.50 374 LYS A N 1
ATOM 2916 C CA . LYS A 1 374 ? 66.051 -53.452 -41.645 1.00 39.50 374 LYS A CA 1
ATOM 2917 C C . LYS A 1 374 ? 65.902 -53.204 -40.130 1.00 39.50 374 LYS A C 1
ATOM 2919 O O . LYS A 1 374 ? 66.754 -52.618 -39.479 1.00 39.50 374 LYS A O 1
ATOM 2924 N N . ALA A 1 375 ? 64.829 -53.816 -39.619 1.00 34.12 375 ALA A N 1
ATOM 2925 C CA . ALA A 1 375 ? 64.581 -54.271 -38.244 1.00 34.12 375 ALA A CA 1
ATOM 2926 C C . ALA A 1 375 ? 65.391 -55.578 -37.946 1.00 34.12 375 ALA A C 1
ATOM 2928 O O . ALA A 1 375 ? 66.140 -56.001 -38.842 1.00 34.12 375 ALA A O 1
ATOM 2929 N N . PRO A 1 376 ? 65.268 -56.270 -36.786 1.00 51.44 376 PRO A N 1
ATOM 2930 C CA . PRO A 1 376 ? 64.156 -56.274 -35.816 1.00 51.44 376 PRO A CA 1
ATOM 2931 C C . PRO A 1 376 ? 64.110 -55.071 -34.869 1.00 51.44 376 PRO A C 1
ATOM 2933 O O . PRO A 1 376 ? 65.192 -54.673 -34.390 1.00 51.44 376 PRO A O 1
#

Organism: NCBI:txid1561963

Sequence (376 aa):
ERPHHTTQRAGDLNTPKHETMGCGQSRNTDGYVINGFYMSMREKFVAKDASIYYMMVEWDEKELSWEDFRGKVLGATDPETATAGSLRKTIFDKYQDLGLKSEPNVGDNGVHASASPFEGLCERLNWGGVKLGDDEFGKAILEAGVDEKTVMSWTKDPQVVHDGKGASLFDTFEDKDASQCLTLAKDIVKAEEGKVNVGVKNAAFVFIKPHANVEAVQKLVKEKFEEVKITITKEGTIEGAEIDKKLLIDNHYYAIANKAKLTQPKDLVVPESGKKKFEDAFGLKWEDALKGQLVLNAAEACKKYKLDANELNERWAKAKKDKKIIKFGGGFYCAKVFEAVAPKATTEKAEKKKAEEAKKAPEEAKKAPEEAKKAP

Foldseek 3Di:
DDDDDDDDDDDDDDDPDDPDDDDDDDQFAWAKAKLQLVQVLLCLQQPQQFKKKKFKWWDACVLPFLLCCVQPAQFDLALVPTDPPHLLVCCQVCVVVLPFPDHAGSSRSFKDKAQALLLQVLLCVQVVVADLCRDLLSVQLVLLPQDPVNSVVLLLFDWFADPNDTDTLSVVGGRGFSLVNSVVSSVRVVGPHGDRDSRDIRIMMMIGGRSSPDPSSVVVSVVSCVVSVMDGPDIDMDGSNNCVVSVSVCSSVVLQSCQQPVDWLVPDDQDPVRQVVCCVLPVDGPVRCVVVVNYGHNVRVCVVVVHHSVRSSVLVVVQVVVVQKDDRDVSIIMGRSTHRDDPDPPCVVVVVVVVVVVVPDDDDDDDDDDDDDDDD